Protein AF-A0A4Y2A8H7-F1 (afdb_monomer)

Organism: Araneus ventricosus (NCBI:txid182803)

Secondary structure (DSSP, 8-state):
--------PPPPTT--S----------S------------------------------S---------HHHHHHHHHHTT--TT-TTTS--HHHHHHHHSGGG--HHHHHHHHHHHTTHHHHHHHHHHHHHHHHHHHHHHHHHHHHHHHHHHHHHHHHHHHHHHHHHHHHHHHHHHHHHHHHHHHHHHHHHHHHHHHHHHHHHHHHHHHHHHHHHHHHHHHHHHHHHHHHHHHHHHHHHHHHHHHHHHHHHHHHHHHHHHHHHHHHHHHHHHHHHHHHHHHHHHHHHHHHHHHHHHHHHHHHHHHHHHHHHHHHHHHHHHHHHHHHHHHHHHHHHHHHHHHHHHHHHHHHHHHHHHHHHHHHHHHHHTTT-SSTTS-SSHHHHHHHHHHTGGG-SS-----GGGG----S-TTTHHHHHTTSTTSS-GGGTT----S---------------------

Nearest PDB structures (foldseek):
  8i4x-assembly1_B  TM=3.881E-01  e=2.141E+00  Saccharomyces cerevisiae S288C

Solvent-accessible surface area (backbone atoms only — not comparable to full-atom values): 28064 Å² total; per-residue (Å²): 126,84,81,91,81,84,78,90,76,79,82,77,96,80,84,84,79,81,93,77,87,85,81,82,84,83,82,83,90,78,92,82,89,88,88,86,80,87,87,91,86,86,86,86,85,87,90,80,92,73,92,73,81,83,76,83,75,83,84,92,77,86,73,78,90,72,90,53,68,66,60,52,50,52,52,32,61,76,67,71,54,57,75,85,19,58,71,77,53,63,45,74,69,54,50,48,58,64,70,66,36,87,83,54,58,65,71,59,58,49,50,52,48,38,44,46,68,46,49,55,62,52,50,54,48,51,51,52,51,50,52,54,47,53,52,50,53,51,52,50,47,53,51,60,65,48,46,63,52,56,51,50,49,56,53,51,51,49,52,51,52,55,50,52,47,50,54,51,51,53,49,52,51,52,51,51,54,52,48,55,54,50,53,50,52,49,50,56,48,51,61,47,48,53,50,55,51,52,52,46,58,46,54,51,49,50,52,49,52,50,50,51,52,48,51,52,52,47,50,53,47,53,51,51,49,48,54,50,51,51,52,49,52,48,51,54,49,52,51,49,54,50,52,51,52,47,53,51,48,52,52,51,50,52,51,49,54,50,50,51,53,51,49,52,49,52,50,53,52,50,47,50,52,52,55,50,48,58,47,50,51,51,53,51,50,52,47,51,53,47,53,48,50,51,48,53,50,48,51,49,53,49,51,52,50,49,49,55,50,48,56,50,48,52,56,47,49,54,51,49,49,55,50,49,50,53,51,50,50,52,50,51,51,52,52,50,52,49,52,53,52,52,52,54,51,49,53,56,53,53,56,50,53,55,50,56,56,52,54,53,58,52,52,57,62,60,54,49,74,77,40,93,67,48,76,56,55,96,57,49,78,55,52,62,49,52,56,64,72,49,56,88,80,49,99,64,82,73,77,64,57,64,67,82,79,66,83,83,76,99,56,82,77,55,62,70,51,54,70,76,72,41,62,96,79,47,63,80,69,69,71,72,45,71,68,77,84,88,87,83,93,90,88,88,88,89,87,88,84,87,86,88,85,90,81,86,89,133

Structure (mmCIF, N/CA/C/O backbone):
data_AF-A0A4Y2A8H7-F1
#
_entry.id   AF-A0A4Y2A8H7-F1
#
loop_
_atom_site.group_PDB
_atom_site.id
_atom_site.type_symbol
_atom_site.label_atom_id
_atom_site.label_alt_id
_atom_site.label_comp_id
_atom_site.label_asym_id
_atom_site.label_entity_id
_atom_site.label_seq_id
_atom_site.pdbx_PDB_ins_code
_atom_site.Cartn_x
_atom_site.Cartn_y
_atom_site.Cartn_z
_atom_site.occupancy
_atom_site.B_iso_or_equiv
_atom_site.auth_seq_id
_atom_site.auth_comp_id
_atom_site.auth_asym_id
_atom_site.auth_atom_id
_atom_site.pdbx_PDB_model_num
ATOM 1 N N . MET A 1 1 ? -40.623 21.134 51.241 1.00 47.75 1 MET A N 1
ATOM 2 C CA . MET A 1 1 ? -41.704 20.390 50.553 1.00 47.75 1 MET A CA 1
ATOM 3 C C . MET A 1 1 ? -41.924 21.031 49.188 1.00 47.75 1 MET A C 1
ATOM 5 O O . MET A 1 1 ? -41.681 22.233 49.116 1.00 47.75 1 MET A O 1
ATOM 9 N N . PRO A 1 2 ? -42.336 20.297 48.134 1.00 45.28 2 PRO A N 1
ATOM 10 C CA . PRO A 1 2 ? -42.751 18.879 48.099 1.00 45.28 2 PRO A CA 1
ATOM 11 C C . PRO A 1 2 ? -41.608 17.898 48.453 1.00 45.28 2 PRO A C 1
ATOM 13 O O . PRO A 1 2 ? -40.475 18.342 48.611 1.00 45.28 2 PRO A O 1
ATOM 16 N N . ALA A 1 3 ? -41.807 16.611 48.766 1.00 42.94 3 ALA A N 1
ATOM 17 C CA . ALA A 1 3 ? -42.964 15.707 48.622 1.00 42.94 3 ALA A CA 1
ATOM 18 C C . ALA A 1 3 ? -43.208 15.144 47.205 1.00 42.94 3 ALA A C 1
ATOM 20 O O . ALA A 1 3 ? -44.277 15.330 46.631 1.00 42.94 3 ALA A O 1
ATOM 21 N N . PHE A 1 4 ? -42.224 14.426 46.654 1.00 33.44 4 PHE A N 1
ATOM 22 C CA . PHE A 1 4 ? -42.434 13.587 45.471 1.00 33.44 4 PHE A CA 1
ATOM 23 C C . PHE A 1 4 ? -43.265 12.343 45.823 1.00 33.44 4 PHE A C 1
ATOM 25 O O . PHE A 1 4 ? -42.745 11.351 46.327 1.00 33.44 4 PHE A O 1
ATOM 32 N N . GLN A 1 5 ? -44.562 12.398 45.525 1.00 49.56 5 GLN A N 1
ATOM 33 C CA . GLN A 1 5 ? -45.356 11.209 45.222 1.00 49.56 5 GLN A CA 1
ATOM 34 C C . GLN A 1 5 ? -45.339 11.008 43.705 1.00 49.56 5 GLN A C 1
ATOM 36 O O . GLN A 1 5 ? -45.820 11.878 42.987 1.00 49.56 5 GLN A O 1
ATOM 41 N N . HIS A 1 6 ? -44.855 9.866 43.217 1.00 41.66 6 HIS A N 1
ATOM 42 C CA . HIS A 1 6 ? -45.213 9.350 41.891 1.00 41.66 6 HIS A CA 1
ATOM 43 C C . HIS A 1 6 ? -45.142 7.808 41.867 1.00 41.66 6 HIS A C 1
ATOM 45 O O . HIS A 1 6 ? -44.593 7.220 42.802 1.00 41.66 6 HIS A O 1
ATOM 51 N N . PRO A 1 7 ? -45.814 7.138 40.907 1.00 51.97 7 PRO A N 1
ATOM 52 C CA . PRO A 1 7 ? -46.437 5.845 41.180 1.00 51.97 7 PRO A CA 1
ATOM 53 C C . PRO A 1 7 ? -45.801 4.654 40.449 1.00 51.97 7 PRO A C 1
ATOM 55 O O . PRO A 1 7 ? -45.114 4.815 39.448 1.00 51.97 7 PRO A O 1
ATOM 58 N N . HIS A 1 8 ? -46.149 3.453 40.924 1.00 48.72 8 HIS A N 1
ATOM 59 C CA . HIS A 1 8 ? -46.282 2.201 40.161 1.00 48.72 8 HIS A CA 1
ATOM 60 C C . HIS A 1 8 ? -45.444 2.050 38.873 1.00 48.72 8 HIS A C 1
ATOM 62 O O . HIS A 1 8 ? -45.990 1.958 37.773 1.00 48.72 8 HIS A O 1
ATOM 68 N N . LEU A 1 9 ? -44.128 1.890 39.021 1.00 40.62 9 LEU A N 1
ATOM 69 C CA . LEU A 1 9 ? -43.339 1.139 38.043 1.00 40.62 9 LEU A CA 1
ATOM 70 C C . LEU A 1 9 ? -43.570 -0.370 38.272 1.00 40.62 9 LEU A C 1
ATOM 72 O O . LEU A 1 9 ? -43.456 -0.824 39.415 1.00 40.62 9 LEU A O 1
ATOM 76 N N . PRO A 1 10 ? -43.911 -1.161 37.238 1.00 46.91 10 PRO A N 1
ATOM 77 C CA . PRO A 1 10 ? -43.936 -2.617 37.347 1.00 46.91 10 PRO A CA 1
ATOM 78 C C . PRO A 1 10 ? -42.500 -3.173 37.440 1.00 46.91 10 PRO A C 1
ATOM 80 O O . PRO A 1 10 ? -41.575 -2.567 36.893 1.00 46.91 10 PRO A O 1
ATOM 83 N N . PRO A 1 11 ? -42.282 -4.323 38.106 1.00 38.06 11 PRO A N 1
ATOM 84 C CA . PRO A 1 11 ? -40.954 -4.920 38.220 1.00 38.06 11 PRO A CA 1
ATOM 85 C C . PRO A 1 11 ? -40.401 -5.380 36.861 1.00 38.06 11 PRO A C 1
ATOM 87 O O . PRO A 1 11 ? -41.134 -5.866 35.998 1.00 38.06 11 PRO A O 1
ATOM 90 N N . HIS A 1 12 ? -39.084 -5.245 36.695 1.00 35.19 12 HIS A N 1
ATOM 91 C CA . HIS A 1 12 ? -38.354 -5.538 35.459 1.00 35.19 12 HIS A CA 1
ATOM 92 C C . HIS A 1 12 ? -38.439 -7.035 35.058 1.00 35.19 12 HIS A C 1
ATOM 94 O O . HIS A 1 12 ? -38.324 -7.907 35.927 1.00 35.19 12 HIS A O 1
ATOM 100 N N . PRO A 1 13 ? -38.617 -7.381 33.764 1.00 43.88 13 PRO A N 1
ATOM 101 C CA . PRO A 1 13 ? -39.010 -8.729 33.335 1.00 43.88 13 PRO A CA 1
ATOM 102 C C . PRO A 1 13 ? -37.840 -9.733 33.249 1.00 43.88 13 PRO A C 1
ATOM 104 O O . PRO A 1 13 ? -37.510 -10.226 32.174 1.00 43.88 13 PRO A O 1
ATOM 107 N N . VAL A 1 14 ? -37.222 -10.073 34.387 1.00 39.59 14 VAL A N 1
ATOM 108 C CA . VAL A 1 14 ? -36.144 -11.094 34.477 1.00 39.59 14 VAL A CA 1
ATOM 109 C C . VAL A 1 14 ? -36.488 -12.252 35.440 1.00 39.59 14 VAL A C 1
ATOM 111 O O . VAL A 1 14 ? -35.736 -13.214 35.560 1.00 39.59 14 VAL A O 1
ATOM 114 N N . LEU A 1 15 ? -37.679 -12.253 36.055 1.00 37.12 15 LEU A N 1
ATOM 115 C CA . LEU A 1 15 ? -38.183 -13.369 36.875 1.00 37.12 15 LEU A CA 1
ATOM 116 C C . LEU A 1 15 ? -39.462 -13.989 36.295 1.00 37.12 15 LEU A C 1
ATOM 118 O O . LEU A 1 15 ? -40.551 -13.856 36.850 1.00 37.12 15 LEU A O 1
ATOM 122 N N . GLN A 1 16 ? -39.325 -14.712 35.179 1.00 40.16 16 GLN A N 1
ATOM 123 C CA . GLN A 1 16 ? -40.390 -15.586 34.676 1.00 40.16 16 GLN A CA 1
ATOM 124 C C . GLN A 1 16 ? -39.847 -16.894 34.075 1.00 40.16 16 GLN A C 1
ATOM 126 O O . GLN A 1 16 ? -39.795 -17.065 32.858 1.00 40.16 16 GLN A O 1
ATOM 131 N N . ARG A 1 17 ? -39.480 -17.850 34.943 1.00 37.69 17 ARG A N 1
ATOM 132 C CA . ARG A 1 17 ? -39.458 -19.298 34.649 1.00 37.69 17 ARG A CA 1
ATOM 133 C C . ARG A 1 17 ? -39.357 -20.124 35.937 1.00 37.69 17 ARG A C 1
ATOM 135 O O . ARG A 1 17 ? -38.761 -19.680 36.905 1.00 37.69 17 ARG A O 1
ATOM 142 N N . GLN A 1 18 ? -39.909 -21.339 35.873 1.00 34.00 18 GLN A N 1
ATOM 143 C CA . GLN A 1 18 ? -39.935 -22.380 36.915 1.00 34.00 18 GLN A CA 1
ATOM 144 C C . GLN A 1 18 ? -40.793 -22.081 38.161 1.00 34.00 18 GLN A C 1
ATOM 146 O O . GLN A 1 18 ? -40.311 -21.651 39.203 1.00 34.00 18 GLN A O 1
ATOM 151 N N . ASN A 1 19 ? -42.075 -22.454 38.073 1.00 40.03 19 ASN A N 1
ATOM 152 C CA . ASN A 1 19 ? -42.874 -22.786 39.253 1.00 40.03 19 ASN A CA 1
ATOM 153 C C . ASN A 1 19 ? -42.269 -24.024 39.940 1.00 40.03 19 ASN A C 1
ATOM 155 O O . ASN A 1 19 ? -42.245 -25.095 39.333 1.00 40.03 19 ASN A O 1
ATOM 159 N N . MET A 1 20 ? -41.865 -23.910 41.206 1.00 30.12 20 MET A N 1
ATOM 160 C CA . MET A 1 20 ? -41.681 -25.055 42.107 1.00 30.12 20 MET A CA 1
ATOM 161 C C . MET A 1 20 ? -42.215 -24.700 43.498 1.00 30.12 20 MET A C 1
ATOM 163 O O . MET A 1 20 ? -41.689 -23.814 44.167 1.00 30.12 20 MET A O 1
ATOM 167 N N . GLU A 1 21 ? -43.265 -25.392 43.941 1.00 29.00 21 GLU A N 1
ATOM 168 C CA . GLU A 1 21 ? -43.791 -25.251 45.302 1.00 29.00 21 GLU A CA 1
ATOM 169 C C . GLU A 1 21 ? -42.928 -26.043 46.294 1.00 29.00 21 GLU A C 1
ATOM 171 O O . GLU A 1 21 ? -42.883 -27.274 46.250 1.00 29.00 21 GLU A O 1
ATOM 176 N N . LEU A 1 22 ? -42.290 -25.360 47.247 1.00 27.17 22 LEU A N 1
ATOM 177 C CA . LEU A 1 22 ? -41.601 -26.020 48.358 1.00 27.17 22 LEU A CA 1
ATOM 178 C C . LEU A 1 22 ? -42.584 -26.362 49.488 1.00 27.17 22 LEU A C 1
ATOM 180 O O . LEU A 1 22 ? -42.742 -25.621 50.458 1.00 27.17 22 LEU A O 1
ATOM 184 N N . ARG A 1 23 ? -43.236 -27.527 49.375 1.00 27.66 23 ARG A N 1
ATOM 185 C CA . ARG A 1 23 ? -43.999 -28.132 50.479 1.00 27.66 23 ARG A CA 1
ATOM 186 C C . ARG A 1 23 ? -43.065 -28.580 51.605 1.00 27.66 23 ARG A C 1
ATOM 188 O O . ARG A 1 23 ? -42.390 -29.599 51.487 1.00 27.66 23 ARG A O 1
ATOM 195 N N . ILE A 1 24 ? -43.104 -27.881 52.737 1.00 30.12 24 ILE A N 1
ATOM 196 C CA . ILE A 1 24 ? -42.522 -28.377 53.989 1.00 30.12 24 ILE A CA 1
ATOM 197 C C . ILE A 1 24 ? -43.499 -29.382 54.609 1.00 30.12 24 ILE A C 1
ATOM 199 O O . ILE A 1 24 ? -44.601 -29.017 55.016 1.00 30.12 24 ILE A O 1
ATOM 203 N N . VAL A 1 25 ? -43.093 -30.649 54.690 1.00 28.56 25 VAL A N 1
ATOM 204 C CA . VAL A 1 25 ? -43.836 -31.697 55.402 1.00 28.56 25 VAL A CA 1
ATOM 205 C C . VAL A 1 25 ? -43.255 -31.836 56.808 1.00 28.56 25 VAL A C 1
ATOM 207 O O . VAL A 1 25 ? -42.102 -32.225 56.965 1.00 28.56 25 VAL A O 1
ATOM 210 N N . SER A 1 26 ? -44.065 -31.541 57.826 1.00 31.95 26 SER A N 1
ATOM 211 C CA . SER A 1 26 ? -43.772 -31.862 59.227 1.00 31.95 26 SER A CA 1
ATOM 212 C C . SER A 1 26 ? -44.670 -33.015 59.674 1.00 31.95 26 SER A C 1
ATOM 214 O O . SER A 1 26 ? -45.863 -33.021 59.369 1.00 31.95 26 SER A O 1
ATOM 216 N N . GLY A 1 27 ? -44.095 -34.014 60.344 1.00 30.78 27 GLY A N 1
ATOM 217 C CA . GLY A 1 27 ? -44.776 -35.259 60.697 1.00 30.78 27 GLY A CA 1
ATOM 218 C C . GLY A 1 27 ? -45.136 -35.383 62.180 1.00 30.78 27 GLY A C 1
ATOM 219 O O . GLY A 1 27 ? -44.519 -34.762 63.036 1.00 30.78 27 GLY A O 1
ATOM 220 N N . ALA A 1 28 ? -46.090 -36.278 62.453 1.00 31.05 28 ALA A N 1
ATOM 221 C CA . ALA A 1 28 ? -46.370 -36.896 63.754 1.00 31.05 28 ALA A CA 1
ATOM 222 C C . ALA A 1 28 ? -46.781 -35.980 64.937 1.00 31.05 28 ALA A C 1
ATOM 224 O O . ALA A 1 28 ? -45.997 -35.637 65.814 1.00 31.05 28 ALA A O 1
ATOM 225 N N . THR A 1 29 ? -48.101 -35.777 65.039 1.00 32.75 29 THR A N 1
ATOM 226 C CA . THR A 1 29 ? -48.880 -35.927 66.291 1.00 32.75 29 THR A CA 1
ATOM 227 C C . THR A 1 29 ? -48.443 -35.150 67.545 1.00 32.75 29 THR A C 1
ATOM 229 O O . THR A 1 29 ? -47.788 -35.687 68.436 1.00 32.75 29 THR A O 1
ATOM 232 N N . GLY A 1 30 ? -49.005 -33.948 67.703 1.00 29.39 30 GLY A N 1
ATOM 233 C CA . GLY A 1 30 ? -49.279 -33.319 68.999 1.00 29.39 30 GLY A CA 1
ATOM 234 C C . GLY A 1 30 ? -50.721 -32.795 69.014 1.00 29.39 30 GLY A C 1
ATOM 235 O O . GLY A 1 30 ? -51.175 -32.233 68.021 1.00 29.39 30 GLY A O 1
ATOM 236 N N . SER A 1 31 ? -51.468 -33.020 70.098 1.00 26.34 31 SER A N 1
ATOM 237 C CA . SER A 1 31 ? -52.858 -32.543 70.233 1.00 26.34 31 SER A CA 1
ATOM 238 C C . SER A 1 31 ? -52.912 -31.024 70.451 1.00 26.34 31 SER A C 1
ATOM 240 O O . SER A 1 31 ? -52.015 -30.501 71.104 1.00 26.34 31 SER A O 1
ATOM 242 N N . PHE A 1 32 ? -53.960 -30.333 69.976 1.00 24.84 32 PHE A N 1
ATOM 243 C CA . PHE A 1 32 ? -54.928 -29.646 70.858 1.00 24.84 32 PHE A CA 1
ATOM 244 C C . PHE A 1 32 ? -56.099 -28.985 70.088 1.00 24.84 32 PHE A C 1
ATOM 246 O O . PHE A 1 32 ? -55.899 -28.303 69.093 1.00 24.84 32 PHE A O 1
ATOM 253 N N . VAL A 1 33 ? -57.313 -29.204 70.615 1.00 26.72 33 VAL A N 1
ATOM 254 C CA . VAL A 1 33 ? -58.554 -28.386 70.592 1.00 26.72 33 VAL A CA 1
ATOM 255 C C . VAL A 1 33 ? -58.781 -27.351 69.469 1.00 26.72 33 VAL A C 1
ATOM 257 O O . VAL A 1 33 ? -58.072 -26.357 69.348 1.00 26.72 33 VAL A O 1
ATOM 260 N N . VAL A 1 34 ? -59.947 -27.470 68.818 1.00 27.55 34 VAL A N 1
ATOM 261 C CA . VAL A 1 34 ? -60.667 -26.353 68.176 1.00 27.55 34 VAL A CA 1
ATOM 262 C C . VAL A 1 34 ? -61.879 -25.983 69.037 1.00 27.55 34 VAL A C 1
ATOM 264 O O . VAL A 1 34 ? -62.675 -26.854 69.384 1.00 27.55 34 VAL A O 1
ATOM 267 N N . THR A 1 35 ? -62.049 -24.698 69.355 1.00 30.62 35 THR A N 1
ATOM 268 C CA . THR A 1 35 ? -63.279 -24.144 69.946 1.00 30.62 35 THR A CA 1
ATOM 269 C C . THR A 1 35 ? -64.043 -23.315 68.912 1.00 30.62 35 THR A C 1
ATOM 271 O O . THR A 1 35 ? -63.456 -22.521 68.181 1.00 30.62 35 THR A O 1
ATOM 274 N N . GLY A 1 36 ? -65.366 -23.488 68.861 1.00 29.16 36 GLY A N 1
ATOM 275 C CA . GLY A 1 36 ? -66.280 -22.722 68.009 1.00 29.16 36 GLY A CA 1
ATOM 276 C C . GLY A 1 36 ? -67.452 -22.190 68.832 1.00 29.16 36 GLY A C 1
ATOM 277 O O . GLY A 1 36 ? -67.999 -22.908 69.665 1.00 29.16 36 GLY A O 1
ATOM 278 N N . ASN A 1 37 ? -67.810 -20.923 68.631 1.00 30.31 37 ASN A N 1
ATOM 279 C CA . ASN A 1 37 ? -68.831 -20.212 69.404 1.00 30.31 37 ASN A CA 1
ATOM 280 C C . ASN A 1 37 ? -70.138 -20.050 68.601 1.00 30.31 37 ASN A C 1
ATOM 282 O O . ASN A 1 37 ? -70.049 -19.701 67.432 1.00 30.31 37 ASN A O 1
ATOM 286 N N . LYS A 1 38 ? -71.287 -20.183 69.293 1.00 31.83 38 LYS A N 1
ATOM 287 C CA . LYS A 1 38 ? -72.446 -19.245 69.335 1.00 31.83 38 LYS A CA 1
ATOM 288 C C . LYS A 1 38 ? -73.154 -18.801 68.025 1.00 31.83 38 LYS A C 1
ATOM 290 O O . LYS A 1 38 ? -72.519 -18.568 67.013 1.00 31.83 38 LYS A O 1
ATOM 295 N N . ASP A 1 39 ? -74.466 -18.526 67.979 1.00 33.38 39 ASP A N 1
ATOM 296 C CA . ASP A 1 39 ? -75.560 -18.659 68.971 1.00 33.38 39 ASP A CA 1
ATOM 297 C C . ASP A 1 39 ? -76.793 -19.412 68.348 1.00 33.38 39 ASP A C 1
ATOM 299 O O . ASP A 1 39 ? -76.614 -20.593 68.058 1.00 33.38 39 ASP A O 1
ATOM 303 N N . PRO A 1 40 ? -78.045 -18.899 68.199 1.00 48.28 40 PRO A N 1
ATOM 304 C CA . PRO A 1 40 ? -79.176 -19.592 68.845 1.00 48.28 40 PRO A CA 1
ATOM 305 C C . PRO A 1 40 ? -80.424 -19.875 67.971 1.00 48.28 40 PRO A C 1
ATOM 307 O O . PRO A 1 40 ? -80.631 -19.225 66.952 1.00 48.28 40 PRO A O 1
ATOM 310 N N . LEU A 1 41 ? -81.335 -20.739 68.461 1.00 33.19 41 LEU A N 1
ATOM 311 C CA . LEU A 1 41 ? -82.796 -20.488 68.535 1.00 33.19 41 LEU A CA 1
ATOM 312 C C . LEU A 1 41 ? -83.556 -21.605 69.300 1.00 33.19 41 LEU A C 1
ATOM 314 O O . LEU A 1 41 ? -83.098 -22.739 69.400 1.00 33.19 41 LEU A O 1
ATOM 318 N N . SER A 1 42 ? -84.708 -21.241 69.872 1.00 33.34 42 SER A N 1
ATOM 319 C CA . SER A 1 42 ? -85.645 -22.065 70.682 1.00 33.34 42 SER A CA 1
ATOM 320 C C . SER A 1 42 ? -86.852 -22.513 69.803 1.00 33.34 42 SER A C 1
ATOM 322 O O . SER A 1 42 ? -86.919 -21.998 68.684 1.00 33.34 42 SER A O 1
ATOM 324 N N . PRO A 1 43 ? -87.845 -23.353 70.227 1.00 40.09 43 PRO A N 1
ATOM 325 C CA . PRO A 1 43 ? -88.162 -23.794 71.600 1.00 40.09 43 PRO A CA 1
ATOM 326 C C . PRO A 1 43 ? -88.642 -25.262 71.815 1.00 40.09 43 PRO A C 1
ATOM 328 O O . PRO A 1 43 ? -88.878 -26.025 70.883 1.00 40.09 43 PRO A O 1
ATOM 331 N N . ARG A 1 44 ? -88.886 -25.626 73.090 1.00 34.53 44 ARG A N 1
ATOM 332 C CA . ARG A 1 44 ? -89.855 -26.672 73.514 1.00 34.53 44 ARG A CA 1
ATOM 333 C C . ARG A 1 44 ? -91.207 -26.023 73.861 1.00 34.53 44 ARG A C 1
ATOM 335 O O . ARG A 1 44 ? -91.203 -24.888 74.337 1.00 34.53 44 ARG A O 1
ATOM 342 N N . PRO A 1 45 ? -92.336 -26.743 73.721 1.00 38.88 45 PRO A N 1
ATOM 343 C CA . PRO A 1 45 ? -93.047 -27.200 74.932 1.00 38.88 45 PRO A CA 1
ATOM 344 C C . PRO A 1 45 ? -93.680 -28.611 74.799 1.00 38.88 45 PRO A C 1
ATOM 346 O O . PRO A 1 45 ? -94.364 -28.893 73.827 1.00 38.88 45 PRO A O 1
ATOM 349 N N . THR A 1 46 ? -93.333 -29.555 75.689 1.00 30.95 46 THR A N 1
ATOM 350 C CA . THR A 1 46 ? -94.220 -30.150 76.737 1.00 30.95 46 THR A CA 1
ATOM 351 C C . THR A 1 46 ? -95.172 -31.256 76.177 1.00 30.95 46 THR A C 1
ATOM 353 O O . THR A 1 46 ? -94.948 -31.649 75.033 1.00 30.95 46 THR A O 1
ATOM 356 N N . PRO A 1 47 ? -96.002 -32.002 76.955 1.00 39.94 47 PRO A N 1
ATOM 357 C CA . PRO A 1 47 ? -95.916 -33.471 76.894 1.00 39.94 47 PRO A CA 1
ATOM 358 C C . PRO A 1 47 ? -97.177 -34.171 76.358 1.00 39.94 47 PRO A C 1
ATOM 360 O O . PRO A 1 47 ? -98.297 -33.708 76.545 1.00 39.94 47 PRO A O 1
ATOM 363 N N . THR A 1 48 ? -97.009 -35.361 75.773 1.00 29.69 48 THR A N 1
ATOM 364 C CA . THR A 1 48 ? -98.121 -36.281 75.469 1.00 29.69 48 THR A CA 1
ATOM 365 C C . THR A 1 48 ? -97.978 -37.547 76.305 1.00 29.69 48 THR A C 1
ATOM 367 O O . THR A 1 48 ? -96.901 -38.140 76.351 1.00 29.69 48 THR A O 1
ATOM 370 N N . VAL A 1 49 ? -99.055 -37.950 76.981 1.00 34.66 49 VAL A N 1
ATOM 371 C CA . VAL A 1 49 ? -99.100 -39.187 77.770 1.00 34.66 49 VAL A CA 1
ATOM 372 C C . VAL A 1 49 ? -99.126 -40.390 76.827 1.00 34.66 49 VAL A C 1
ATOM 374 O O . VAL A 1 49 ? -99.956 -40.450 75.923 1.00 34.66 49 VAL A O 1
ATOM 377 N N . GLN A 1 50 ? -98.256 -41.367 77.074 1.00 34.41 50 GLN A N 1
ATOM 378 C CA . GLN A 1 50 ? -98.438 -42.738 76.605 1.00 34.41 50 GLN A CA 1
ATOM 379 C C . GLN A 1 50 ? -98.531 -43.647 77.827 1.00 34.41 50 GLN A C 1
ATOM 381 O O . GLN A 1 50 ? -97.665 -43.611 78.702 1.00 34.41 50 GLN A O 1
ATOM 386 N N . GLU A 1 51 ? -99.596 -44.441 77.896 1.00 32.97 51 GLU A N 1
ATOM 387 C CA . GLU A 1 51 ? -99.773 -45.441 78.943 1.00 32.97 51 GLU A CA 1
ATOM 388 C C . GLU A 1 51 ? -98.753 -46.566 78.745 1.00 32.97 51 GLU A C 1
ATOM 390 O O . GLU A 1 51 ? -98.827 -47.330 77.784 1.00 32.97 51 GLU A O 1
ATOM 395 N N . VAL A 1 52 ? -97.796 -46.685 79.666 1.00 33.53 52 VAL A N 1
ATOM 396 C CA . VAL A 1 52 ? -96.904 -47.846 79.731 1.00 33.53 52 VAL A CA 1
ATOM 397 C C . VAL A 1 52 ? -97.429 -48.771 80.819 1.00 33.53 52 VAL A C 1
ATOM 399 O O . VAL A 1 52 ? -97.289 -48.497 82.011 1.00 33.53 52 VAL A O 1
ATOM 402 N N . THR A 1 53 ? -98.047 -49.877 80.406 1.00 31.69 53 THR A N 1
ATOM 403 C CA . THR A 1 53 ? -98.512 -50.941 81.299 1.00 31.69 53 THR A CA 1
ATOM 404 C C . THR A 1 53 ? -97.344 -51.463 82.133 1.00 31.69 53 THR A C 1
ATOM 406 O O . THR A 1 53 ? -96.414 -52.080 81.611 1.00 31.69 53 THR A O 1
ATOM 409 N N . MET A 1 54 ? -97.380 -51.213 83.444 1.00 29.52 54 MET A N 1
ATOM 410 C CA . MET A 1 54 ? -96.279 -51.547 84.349 1.00 29.52 54 MET A CA 1
ATOM 411 C C . MET A 1 54 ? -96.248 -53.053 84.649 1.00 29.52 54 MET A C 1
ATOM 413 O O . MET A 1 54 ? -96.700 -53.515 85.695 1.00 29.52 54 MET A O 1
ATOM 417 N N . VAL A 1 55 ? -95.709 -53.834 83.711 1.00 36.06 55 VAL A N 1
ATOM 418 C CA . VAL A 1 55 ? -95.457 -55.269 83.888 1.00 36.06 55 VAL A CA 1
ATOM 419 C C . VAL A 1 55 ? -94.350 -55.449 84.927 1.00 36.06 55 VAL A C 1
ATOM 421 O O . VAL A 1 55 ? -93.162 -55.359 84.612 1.00 36.06 55 VAL A O 1
ATOM 424 N N . ILE A 1 56 ? -94.743 -55.716 86.174 1.00 40.56 56 ILE A N 1
ATOM 425 C CA . ILE A 1 56 ? -93.824 -56.000 87.282 1.00 40.56 56 ILE A CA 1
ATOM 426 C C . ILE A 1 56 ? -93.148 -57.356 87.032 1.00 40.56 56 ILE A C 1
ATOM 428 O O . ILE A 1 56 ? -93.628 -58.405 87.461 1.00 40.56 56 ILE A O 1
ATOM 432 N N . LYS A 1 57 ? -92.015 -57.342 86.322 1.00 36.38 57 LYS A N 1
ATOM 433 C CA . LYS A 1 57 ? -91.103 -58.489 86.267 1.00 36.38 57 LYS A CA 1
ATOM 434 C C . LYS A 1 57 ? -90.376 -58.619 87.612 1.00 36.38 57 LYS A C 1
ATOM 436 O O . LYS A 1 57 ? -89.857 -57.618 88.107 1.00 36.38 57 LYS A O 1
ATOM 441 N N . PRO A 1 58 ? -90.311 -59.820 88.209 1.00 43.81 58 PRO A N 1
ATOM 442 C CA . PRO A 1 58 ? -89.651 -60.004 89.491 1.00 43.81 58 PRO A CA 1
ATOM 443 C C . PRO A 1 58 ? -88.118 -60.025 89.366 1.00 43.81 58 PRO A C 1
ATOM 445 O O . PRO A 1 58 ? -87.572 -60.721 88.515 1.00 43.81 58 PRO A O 1
ATOM 448 N N . LEU A 1 59 ? -87.473 -59.372 90.341 1.00 44.47 59 LEU A N 1
ATOM 449 C CA . LEU A 1 59 ? -86.101 -59.591 90.833 1.00 44.47 59 LEU A CA 1
ATOM 450 C C . LEU A 1 59 ? -84.887 -59.091 90.009 1.00 44.47 59 LEU A C 1
ATOM 452 O O . LEU A 1 59 ? -84.834 -59.123 88.786 1.00 44.47 59 LEU A O 1
ATOM 456 N N . LEU A 1 60 ? -83.847 -58.737 90.782 1.00 47.62 60 LEU A N 1
ATOM 457 C CA . LEU A 1 60 ? -82.411 -58.806 90.454 1.00 47.62 60 LEU A CA 1
ATOM 458 C C . LEU A 1 60 ? -81.776 -57.800 89.468 1.00 47.62 60 LEU A C 1
ATOM 460 O O . LEU A 1 60 ? -80.722 -58.090 88.913 1.00 47.62 60 LEU A O 1
ATOM 464 N N . TYR A 1 61 ? -82.276 -56.561 89.400 1.00 46.50 61 TYR A N 1
ATOM 465 C CA . TYR A 1 61 ? -81.442 -55.405 89.012 1.00 46.50 61 TYR A CA 1
ATOM 466 C C . TYR A 1 61 ? -81.572 -54.236 89.998 1.00 46.50 61 TYR A C 1
ATOM 468 O O . TYR A 1 61 ? -82.206 -53.220 89.723 1.00 46.50 61 TYR A O 1
ATOM 476 N N . CYS A 1 62 ? -80.924 -54.373 91.161 1.00 47.19 62 CYS A N 1
ATOM 477 C CA . CYS A 1 62 ? -80.568 -53.220 91.990 1.00 47.19 62 CYS A CA 1
ATOM 478 C C . CYS A 1 62 ? -79.298 -52.586 91.403 1.00 47.19 62 CYS A C 1
ATOM 480 O O . CYS A 1 62 ? -78.183 -52.850 91.855 1.00 47.19 62 CYS A O 1
ATOM 482 N N . THR A 1 63 ? -79.459 -51.837 90.311 1.00 58.09 63 THR A N 1
ATOM 483 C CA . THR A 1 63 ? -78.346 -51.157 89.642 1.00 58.09 63 THR A CA 1
ATOM 484 C C . THR A 1 63 ? -77.811 -50.068 90.566 1.00 58.09 63 THR A C 1
ATOM 486 O O . THR A 1 63 ? -78.510 -49.100 90.851 1.00 58.09 63 THR A O 1
ATOM 489 N N . ILE A 1 64 ? -76.583 -50.235 91.058 1.00 60.53 64 ILE A N 1
ATOM 490 C CA . ILE A 1 64 ? -75.944 -49.274 91.962 1.00 60.53 64 ILE A CA 1
ATOM 491 C C . ILE A 1 64 ? -75.670 -47.986 91.175 1.00 60.53 64 ILE A C 1
ATOM 493 O O . ILE A 1 64 ? -74.752 -47.948 90.360 1.00 60.53 64 ILE A O 1
ATOM 497 N N . CYS A 1 65 ? -76.478 -46.946 91.403 1.00 63.53 65 CYS A N 1
ATOM 498 C CA . CYS A 1 65 ? -76.354 -45.670 90.691 1.00 63.53 65 CYS A CA 1
ATOM 499 C C . CYS A 1 65 ? -75.036 -44.945 91.001 1.00 63.53 65 CYS A C 1
ATOM 501 O O . CYS A 1 65 ? -74.483 -44.296 90.121 1.00 63.53 65 CYS A O 1
ATOM 503 N N . SER A 1 66 ? -74.533 -45.075 92.233 1.00 70.94 66 SER A N 1
ATOM 504 C CA . SER A 1 66 ? -73.230 -44.564 92.664 1.00 70.94 66 SER A CA 1
ATOM 505 C C . SER A 1 66 ? -72.724 -45.323 93.891 1.00 70.94 66 SER A C 1
ATOM 507 O O . SER A 1 66 ? -73.514 -45.864 94.668 1.00 70.94 66 SER A O 1
ATOM 509 N N . THR A 1 67 ? -71.404 -45.355 94.069 1.00 79.06 67 THR A N 1
ATOM 510 C CA . THR A 1 67 ? -70.722 -45.874 95.266 1.00 79.06 67 THR A CA 1
ATOM 511 C C . THR A 1 67 ? -70.118 -44.763 96.135 1.00 79.06 67 THR A C 1
ATOM 513 O O . THR A 1 67 ? -69.519 -45.060 97.170 1.00 79.06 67 THR A O 1
ATOM 516 N N . GLU A 1 68 ? -70.262 -43.486 95.760 1.00 84.62 68 GLU A N 1
ATOM 517 C CA . GLU A 1 68 ? -69.657 -42.366 96.488 1.00 84.62 68 GLU A CA 1
ATOM 518 C C . GLU A 1 68 ? -70.547 -41.884 97.650 1.00 84.62 68 GLU A C 1
ATOM 520 O O . GLU A 1 68 ? -71.676 -41.432 97.443 1.00 84.62 68 GLU A O 1
ATOM 525 N N . LYS A 1 69 ? -70.025 -41.903 98.893 1.00 82.12 69 LYS A N 1
ATOM 526 C CA . LYS A 1 69 ? -70.766 -41.414 100.081 1.00 82.12 69 LYS A CA 1
ATOM 527 C C . LYS A 1 69 ? -71.241 -39.965 99.908 1.00 82.12 69 LYS A C 1
ATOM 529 O O . LYS A 1 69 ? -72.318 -39.616 100.372 1.00 82.12 69 LYS A O 1
ATOM 534 N N . ASN A 1 70 ? -70.445 -39.122 99.257 1.00 82.25 70 ASN A N 1
ATOM 535 C CA . ASN A 1 70 ? -70.758 -37.709 99.063 1.00 82.25 70 ASN A CA 1
ATOM 536 C C . ASN A 1 70 ? -71.981 -37.507 98.148 1.00 82.25 70 ASN A C 1
ATOM 538 O O . ASN A 1 70 ? -72.840 -36.683 98.446 1.00 82.25 70 ASN A O 1
ATOM 542 N N . GLU A 1 71 ? -72.117 -38.303 97.084 1.00 81.62 71 GLU A N 1
ATOM 543 C CA . GLU A 1 71 ? -73.289 -38.264 96.202 1.00 81.62 71 GLU A CA 1
ATOM 544 C C . GLU A 1 71 ? -74.550 -38.769 96.920 1.00 81.62 71 GLU A C 1
ATOM 546 O O . GLU A 1 71 ? -75.596 -38.124 96.853 1.00 81.62 71 GLU A O 1
ATOM 551 N N . LEU A 1 72 ? -74.431 -39.847 97.706 1.00 82.56 72 LEU A N 1
ATOM 552 C CA . LEU A 1 72 ? -75.506 -40.307 98.590 1.00 82.56 72 LEU A CA 1
ATOM 553 C C . LEU A 1 72 ? -75.920 -39.220 99.599 1.00 82.56 72 LEU A C 1
ATOM 555 O O . LEU A 1 72 ? -77.111 -38.964 99.759 1.00 82.56 72 LEU A O 1
ATOM 559 N N . ASN A 1 73 ? -74.961 -38.547 100.240 1.00 80.3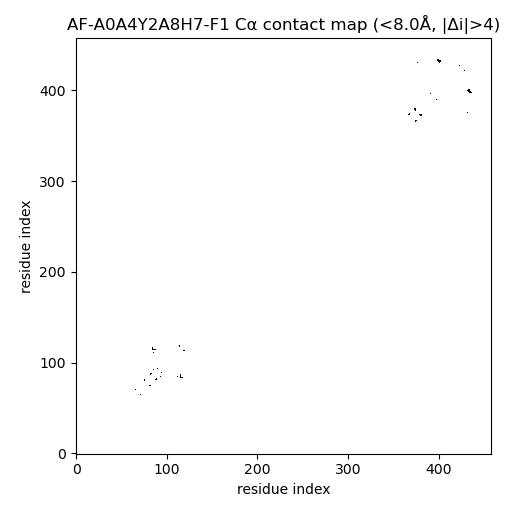1 73 ASN A N 1
ATOM 560 C CA . ASN A 1 73 ? -75.228 -37.441 101.162 1.00 80.31 73 ASN A CA 1
ATOM 561 C C . ASN A 1 73 ? -75.949 -36.273 100.464 1.00 80.31 73 ASN A C 1
ATOM 563 O O . ASN A 1 73 ? -76.916 -35.752 101.015 1.00 80.31 73 ASN A O 1
ATOM 567 N N . ASN A 1 74 ? -75.539 -35.900 99.246 1.00 80.50 74 ASN A N 1
ATOM 568 C CA . ASN A 1 74 ? -76.207 -34.859 98.456 1.00 80.50 74 ASN A CA 1
ATOM 569 C C . ASN A 1 74 ? -77.665 -35.233 98.130 1.00 80.50 74 ASN A C 1
ATOM 571 O O . ASN A 1 74 ? -78.549 -34.382 98.208 1.00 80.50 74 ASN A O 1
ATOM 575 N N . ILE A 1 75 ? -77.935 -36.503 97.801 1.00 84.19 75 ILE A N 1
ATOM 576 C CA . ILE A 1 75 ? -79.295 -37.005 97.538 1.00 84.19 75 ILE A CA 1
ATOM 577 C C . ILE A 1 75 ? -80.137 -37.008 98.822 1.00 84.19 75 ILE A C 1
ATOM 579 O O . ILE A 1 75 ? -81.280 -36.558 98.798 1.00 84.19 75 ILE A O 1
ATOM 583 N N . LEU A 1 76 ? -79.580 -37.466 99.949 1.00 80.75 76 LEU A N 1
ATOM 584 C CA . LEU A 1 76 ? -80.258 -37.440 101.251 1.00 80.75 76 LEU A CA 1
ATOM 585 C C . LEU A 1 76 ? -80.601 -36.005 101.675 1.00 80.75 76 LEU A C 1
ATOM 587 O O . LEU A 1 76 ? -81.726 -35.756 102.102 1.00 80.75 76 LEU A O 1
ATOM 591 N N . GLN A 1 77 ? -79.680 -35.056 101.486 1.00 77.56 77 GLN A N 1
ATOM 592 C CA . GLN A 1 77 ? -79.907 -33.635 101.757 1.00 77.56 77 GLN A CA 1
ATOM 593 C C . GLN A 1 77 ? -80.967 -33.028 100.823 1.00 77.56 77 GLN A C 1
ATOM 595 O O . GLN A 1 77 ? -81.836 -32.293 101.284 1.00 77.56 77 GLN A O 1
ATOM 600 N N . ALA A 1 78 ? -80.945 -33.355 99.527 1.00 82.50 78 ALA A N 1
ATOM 601 C CA . ALA A 1 78 ? -81.937 -32.879 98.559 1.00 82.50 78 ALA A CA 1
ATOM 602 C C . ALA A 1 78 ? -83.357 -33.436 98.799 1.00 82.50 78 ALA A C 1
ATOM 604 O O . ALA A 1 78 ? -84.325 -32.864 98.302 1.00 82.50 78 ALA A O 1
ATOM 605 N N . MET A 1 79 ? -83.475 -34.533 99.553 1.00 83.75 79 MET A N 1
ATOM 606 C CA . MET A 1 79 ? -84.738 -35.173 99.945 1.00 83.75 79 MET A CA 1
ATOM 607 C C . MET A 1 79 ? -85.130 -34.894 101.413 1.00 83.75 79 MET A C 1
ATOM 609 O O . MET A 1 79 ? -86.107 -35.465 101.890 1.00 83.75 79 MET A O 1
ATOM 613 N N . ASP A 1 80 ? -84.372 -34.049 102.126 1.00 76.81 80 ASP A N 1
ATOM 614 C CA . ASP A 1 80 ? -84.533 -33.716 103.557 1.00 76.81 80 ASP A CA 1
ATOM 615 C C . ASP A 1 80 ? -84.497 -34.935 104.517 1.00 76.81 80 ASP A C 1
ATOM 617 O O . ASP A 1 80 ? -85.113 -34.966 105.584 1.00 76.81 80 ASP A O 1
ATOM 621 N N . ILE A 1 81 ? -83.755 -35.987 104.145 1.00 81.88 81 ILE A N 1
ATOM 622 C CA . ILE A 1 81 ? -83.665 -37.245 104.903 1.00 81.88 81 ILE A CA 1
ATOM 623 C C . ILE A 1 81 ? -82.477 -37.193 105.874 1.00 81.88 81 ILE A C 1
ATOM 625 O O . ILE A 1 81 ? -81.370 -37.651 105.579 1.00 81.88 81 ILE A O 1
ATOM 629 N N . MET A 1 82 ? -82.717 -36.673 107.080 1.00 72.75 82 MET A N 1
ATOM 630 C CA . MET A 1 82 ? -81.720 -36.607 108.158 1.00 72.75 82 MET A CA 1
ATOM 631 C C . MET A 1 82 ? -81.468 -37.974 108.831 1.00 72.75 82 MET A C 1
ATOM 633 O O . MET A 1 82 ? -81.912 -38.226 109.951 1.00 72.75 82 MET A O 1
ATOM 637 N N . VAL A 1 83 ? -80.719 -38.861 108.166 1.00 73.81 83 VAL A N 1
ATOM 638 C CA . VAL A 1 83 ? -80.383 -40.214 108.675 1.00 73.81 83 VAL A CA 1
ATOM 639 C C . VAL A 1 83 ? -79.597 -40.179 109.994 1.00 73.81 83 VAL A C 1
ATOM 641 O O . VAL A 1 83 ? -79.799 -41.032 110.855 1.00 73.81 83 VAL A O 1
ATOM 644 N N . GLU A 1 84 ? -78.715 -39.192 110.170 1.00 71.12 84 GLU A N 1
ATOM 645 C CA . GLU A 1 84 ? -77.867 -39.052 111.365 1.00 71.12 84 GLU A CA 1
ATOM 646 C C . GLU A 1 84 ? -78.587 -38.325 112.529 1.00 71.12 84 GLU A C 1
ATOM 648 O O . GLU A 1 84 ? -78.065 -38.269 113.643 1.00 71.12 84 GLU A O 1
ATOM 653 N N . CYS A 1 85 ? -79.820 -37.830 112.324 1.00 75.75 85 CYS A N 1
ATOM 654 C CA . CYS A 1 85 ? -80.618 -37.200 113.379 1.00 75.75 85 CYS A CA 1
ATOM 655 C C . CYS A 1 85 ? -81.221 -38.253 114.338 1.00 75.75 85 CYS A C 1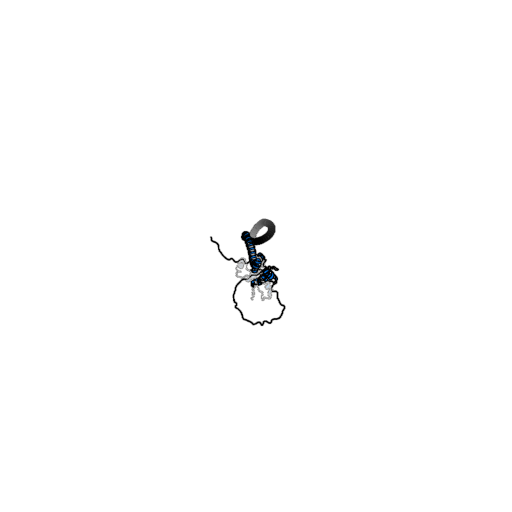
ATOM 657 O O . CYS A 1 85 ? -82.081 -39.046 113.932 1.00 75.75 85 CYS A O 1
ATOM 659 N N . PRO A 1 86 ? -80.873 -38.239 115.643 1.00 70.81 86 PRO A N 1
ATOM 660 C CA . PRO A 1 86 ? -81.344 -39.239 116.605 1.00 70.81 86 PRO A CA 1
ATOM 661 C C . PRO A 1 86 ? -82.824 -39.078 117.002 1.00 70.81 86 PRO A C 1
ATOM 663 O O . PRO A 1 86 ? -83.357 -39.940 117.702 1.00 70.81 86 PRO A O 1
ATOM 666 N N . VAL A 1 87 ? -83.486 -37.999 116.563 1.00 70.38 87 VAL A N 1
ATOM 667 C CA . VAL A 1 87 ? -84.942 -37.799 116.683 1.00 70.38 87 VAL A CA 1
ATOM 668 C C . VAL A 1 87 ? -85.676 -38.468 115.515 1.00 70.38 87 VAL A C 1
ATOM 670 O O . VAL A 1 87 ? -86.716 -39.087 115.728 1.00 70.38 87 VAL A O 1
ATOM 673 N N . CYS A 1 88 ? -85.117 -38.406 114.301 1.00 73.00 88 CYS A N 1
ATOM 674 C CA . CYS A 1 88 ? -85.672 -39.054 113.110 1.00 73.00 88 CYS A CA 1
ATOM 675 C C . CYS A 1 88 ? -85.461 -40.578 113.122 1.00 73.00 88 CYS A C 1
ATOM 677 O O . CYS A 1 88 ? -86.356 -41.321 112.725 1.00 73.00 88 CYS A O 1
ATOM 679 N N . VAL A 1 89 ? -84.303 -41.058 113.600 1.00 74.88 89 VAL A N 1
ATOM 680 C CA . VAL A 1 89 ? -83.944 -42.490 113.621 1.00 74.88 89 VAL A CA 1
ATOM 681 C C . VAL A 1 89 ? -83.624 -42.957 115.049 1.00 74.88 89 VAL A C 1
ATOM 683 O O . VAL A 1 89 ? -82.476 -43.175 115.442 1.00 74.88 89 VAL A O 1
ATOM 686 N N . LEU A 1 90 ? -84.669 -43.128 115.863 1.00 73.31 90 LEU A N 1
ATOM 687 C CA . LEU A 1 90 ? -84.533 -43.501 117.274 1.00 73.31 90 LEU A CA 1
ATOM 688 C C . LEU A 1 90 ? -84.431 -45.030 117.473 1.00 73.31 90 LEU A C 1
ATOM 690 O O . LEU A 1 90 ? -85.438 -45.730 117.580 1.00 73.31 90 LEU A O 1
ATOM 694 N N . THR A 1 91 ? -83.210 -45.566 117.583 1.00 76.94 91 THR A N 1
ATOM 695 C CA . THR A 1 91 ? -82.995 -47.001 117.888 1.00 76.94 91 THR A CA 1
ATOM 696 C C . THR A 1 91 ? -83.509 -47.364 119.288 1.00 76.94 91 THR A C 1
ATOM 698 O O . THR A 1 91 ? -83.427 -46.541 120.198 1.00 76.94 91 THR A O 1
ATOM 701 N N . GLN A 1 92 ? -83.926 -48.618 119.527 1.00 76.69 92 GLN A N 1
ATOM 702 C CA . GLN A 1 92 ? -84.411 -49.062 120.851 1.00 76.69 92 GLN A CA 1
ATOM 703 C C . GLN A 1 92 ? -83.387 -48.825 121.985 1.00 76.69 92 GLN A C 1
ATOM 705 O O . GLN A 1 92 ? -83.765 -48.557 123.127 1.00 76.69 92 GLN A O 1
ATOM 710 N N . ALA A 1 93 ? -82.084 -48.903 121.686 1.00 73.38 93 ALA A N 1
ATOM 711 C CA . ALA A 1 93 ? -81.025 -48.583 122.641 1.00 73.38 93 ALA A CA 1
ATOM 712 C C . ALA A 1 93 ? -80.951 -47.071 122.923 1.00 73.38 93 ALA A C 1
ATOM 714 O O . ALA A 1 93 ? -80.788 -46.676 124.078 1.00 73.38 93 ALA A O 1
ATOM 715 N N . THR A 1 94 ? -81.129 -46.231 121.900 1.00 70.75 94 THR A N 1
ATOM 716 C CA . THR A 1 94 ? -81.241 -44.771 122.038 1.00 70.75 94 THR A CA 1
ATOM 717 C C . THR A 1 94 ? -82.492 -44.390 122.836 1.00 70.75 94 THR A C 1
ATOM 719 O O . THR A 1 94 ? -82.372 -43.635 123.796 1.00 70.75 94 THR A O 1
ATOM 722 N N . SER A 1 95 ? -83.663 -44.979 122.546 1.00 73.31 95 SER A N 1
ATOM 723 C CA . SER A 1 95 ? -84.903 -44.749 123.310 1.00 73.31 95 SER A CA 1
ATOM 724 C C . SER A 1 95 ? -84.732 -45.117 124.783 1.00 73.31 95 SER A C 1
ATOM 726 O O . SER A 1 95 ? -85.099 -44.343 125.660 1.00 73.31 95 SER A O 1
ATOM 728 N N . LYS A 1 96 ? -84.128 -46.278 125.080 1.00 74.19 96 LYS A N 1
ATOM 729 C CA . LYS A 1 96 ? -83.847 -46.702 126.461 1.00 74.19 96 LYS A CA 1
ATOM 730 C C . LYS A 1 96 ? -82.906 -45.723 127.167 1.00 74.19 96 LYS A C 1
ATOM 732 O O . LYS A 1 96 ? -83.205 -45.315 128.283 1.00 74.19 96 LYS A O 1
ATOM 737 N N . ARG A 1 97 ? -81.819 -45.287 126.516 1.00 72.06 97 ARG A N 1
ATOM 738 C CA . ARG A 1 97 ? -80.891 -44.272 127.060 1.00 72.06 97 ARG A CA 1
ATOM 739 C C . ARG A 1 97 ? -81.573 -42.920 127.312 1.00 72.06 97 ARG A C 1
ATOM 741 O O . ARG A 1 97 ? -81.249 -42.276 128.303 1.00 72.06 97 ARG A O 1
ATOM 748 N N . PHE A 1 98 ? -82.522 -42.527 126.461 1.00 70.94 98 PHE A N 1
ATOM 749 C CA . PHE A 1 98 ? -83.315 -41.299 126.596 1.00 70.94 98 PHE A CA 1
ATOM 750 C C . PHE A 1 98 ? -84.416 -41.396 127.672 1.00 70.94 98 PHE A C 1
ATOM 752 O O . PHE A 1 98 ? -84.716 -40.411 128.326 1.00 70.94 98 PHE A O 1
ATOM 759 N N . LEU A 1 99 ? -85.004 -42.574 127.912 1.00 72.69 99 LEU A N 1
ATOM 760 C CA . LEU A 1 99 ? -86.077 -42.752 128.908 1.00 72.69 99 LEU A CA 1
ATOM 761 C C . LEU A 1 99 ? -85.566 -43.100 130.316 1.00 72.69 99 LEU A C 1
ATOM 763 O O . LEU A 1 99 ? -86.192 -42.735 131.309 1.00 72.69 99 LEU A O 1
ATOM 767 N N . ILE A 1 100 ? -84.410 -43.762 130.419 1.00 66.75 100 ILE A N 1
ATOM 768 C CA . ILE A 1 100 ? -83.698 -43.999 131.690 1.00 66.75 100 ILE A CA 1
ATOM 769 C C . ILE A 1 100 ? -83.004 -42.704 132.178 1.00 66.75 100 ILE A C 1
ATOM 771 O O . ILE A 1 100 ? -82.473 -42.648 133.283 1.00 66.75 100 ILE A O 1
ATOM 775 N N . SER A 1 101 ? -83.048 -41.620 131.396 1.00 57.81 101 SER A N 1
ATOM 776 C CA . SER A 1 101 ? -82.283 -40.385 131.601 1.00 57.81 101 SER A CA 1
ATOM 777 C C . SER A 1 101 ? -82.712 -39.506 132.792 1.00 57.81 101 SER A C 1
ATOM 779 O O . SER A 1 101 ? -82.343 -38.333 132.823 1.00 57.81 101 SER A O 1
ATOM 781 N N . LYS A 1 102 ? -83.478 -40.015 133.768 1.00 54.94 102 LYS A N 1
ATOM 782 C CA . LYS A 1 102 ? -83.904 -39.222 134.939 1.00 54.94 102 LYS A CA 1
ATOM 783 C C . LYS A 1 102 ? -82.728 -38.718 135.787 1.00 54.94 102 LYS A C 1
ATOM 785 O O . LYS A 1 102 ? -82.840 -37.645 136.364 1.00 54.94 102 LYS A O 1
ATOM 790 N N . ASP A 1 103 ? -81.598 -39.426 135.750 1.00 55.81 103 ASP A N 1
ATOM 791 C CA . ASP A 1 103 ? -80.318 -39.024 136.357 1.00 55.81 103 ASP A CA 1
ATOM 792 C C . ASP A 1 103 ? -79.265 -38.591 135.310 1.00 55.81 103 ASP A C 1
ATOM 794 O O . ASP A 1 103 ? -78.061 -38.561 135.581 1.00 55.81 103 ASP A O 1
ATOM 798 N N . ALA A 1 104 ? -79.669 -38.298 134.067 1.00 58.41 104 ALA A N 1
ATOM 799 C CA . ALA A 1 104 ? -78.725 -37.892 133.031 1.00 58.41 104 ALA A CA 1
ATOM 800 C C . ALA A 1 104 ? -78.332 -36.419 133.173 1.00 58.41 104 ALA A C 1
ATOM 802 O O . ALA A 1 104 ? -79.173 -35.523 133.172 1.00 58.41 104 ALA A O 1
ATOM 803 N N . LYS A 1 105 ? -77.019 -36.170 133.197 1.00 63.97 105 LYS A N 1
ATOM 804 C CA . LYS A 1 105 ? -76.450 -34.825 133.100 1.00 63.97 105 LYS A CA 1
ATOM 805 C C . LYS A 1 105 ? -77.044 -34.032 131.927 1.00 63.97 105 LYS A C 1
ATOM 807 O O . LYS A 1 105 ? -77.113 -34.552 130.811 1.00 63.97 105 LYS A O 1
ATOM 812 N N . ALA A 1 106 ? -77.325 -32.747 132.158 1.00 71.62 106 ALA A N 1
ATOM 813 C CA . ALA A 1 106 ? -77.844 -31.816 131.150 1.00 71.62 106 ALA A CA 1
ATOM 814 C C . ALA A 1 106 ? -77.007 -31.783 129.853 1.00 71.62 106 ALA A C 1
ATOM 816 O O . ALA A 1 106 ? -77.579 -31.698 128.771 1.00 71.62 106 ALA A O 1
ATOM 817 N N . GLU A 1 107 ? -75.682 -31.960 129.962 1.00 75.06 107 GLU A N 1
ATOM 818 C CA . GLU A 1 107 ? -74.727 -32.171 128.856 1.00 75.06 107 GLU A CA 1
ATOM 819 C C . GLU A 1 107 ? -75.267 -33.123 127.764 1.00 75.06 107 GLU A C 1
ATOM 821 O O . GLU A 1 107 ? -75.173 -32.827 126.577 1.00 75.06 107 GLU A O 1
ATOM 826 N N . ARG A 1 108 ? -75.876 -34.253 128.156 1.00 72.06 108 ARG A N 1
ATOM 827 C CA . ARG A 1 108 ? -76.350 -35.299 127.229 1.00 72.06 108 ARG A CA 1
ATOM 828 C C . ARG A 1 108 ? -77.698 -34.981 126.591 1.00 72.06 108 ARG A C 1
ATOM 830 O O . ARG A 1 108 ? -77.955 -35.406 125.469 1.00 72.06 108 ARG A O 1
ATOM 837 N N . LEU A 1 109 ? -78.559 -34.244 127.295 1.00 75.25 109 LEU A N 1
ATOM 838 C CA . LEU A 1 109 ? -79.810 -33.746 126.722 1.00 75.25 109 LEU A CA 1
ATOM 839 C C . LEU A 1 109 ? -79.522 -32.616 125.725 1.00 75.25 109 LEU A C 1
ATOM 841 O O . LEU A 1 109 ? -80.136 -32.573 124.662 1.00 75.25 109 LEU A O 1
ATOM 845 N N . PHE A 1 110 ? -78.536 -31.765 126.030 1.00 81.50 110 PHE A N 1
ATOM 846 C CA . PHE A 1 110 ? -78.009 -30.778 125.094 1.00 81.50 110 PHE A CA 1
ATOM 847 C C . PHE A 1 110 ? -77.386 -31.445 123.861 1.00 81.50 110 PHE A C 1
ATOM 849 O O . PHE A 1 110 ? -77.752 -31.074 122.755 1.00 81.50 110 PHE A O 1
ATOM 856 N N . GLU A 1 111 ? -76.536 -32.469 124.012 1.00 80.38 111 GLU A N 1
ATOM 857 C CA . GLU A 1 111 ? -75.976 -33.213 122.868 1.00 80.38 111 GLU A CA 1
ATOM 858 C C . GLU A 1 111 ? -77.080 -33.826 121.984 1.00 80.38 111 GLU A C 1
ATOM 860 O O . GLU A 1 111 ? -77.054 -33.685 120.761 1.00 80.38 111 GLU A O 1
ATOM 865 N N . PHE A 1 112 ? -78.090 -34.459 122.593 1.00 77.50 112 PHE A N 1
ATOM 866 C CA . PHE A 1 112 ? -79.222 -35.035 121.861 1.00 77.50 112 PHE A CA 1
ATOM 867 C C . PHE A 1 112 ? -80.039 -33.968 121.115 1.00 77.50 112 PHE A C 1
ATOM 869 O O . PHE A 1 112 ? -80.440 -34.195 119.976 1.00 77.50 112 PHE A O 1
ATOM 876 N N . PHE A 1 113 ? -80.250 -32.793 121.717 1.00 81.25 113 PHE A N 1
ATOM 877 C CA . PHE A 1 113 ? -80.900 -31.652 121.065 1.00 81.25 113 PHE A CA 1
ATOM 878 C C . PHE A 1 113 ? -80.041 -31.060 119.936 1.00 81.25 113 PHE A C 1
ATOM 880 O O . PHE A 1 113 ? -80.552 -30.816 118.847 1.00 81.25 113 PHE A O 1
ATOM 887 N N . TYR A 1 114 ? -78.739 -30.878 120.163 1.00 82.69 114 TYR A N 1
ATOM 888 C CA . TYR A 1 114 ? -77.774 -30.308 119.216 1.00 82.69 114 TYR A CA 1
ATOM 889 C C . TYR A 1 114 ? -77.674 -31.139 117.929 1.00 82.69 114 TYR A C 1
ATOM 891 O O . TYR A 1 114 ? -77.730 -30.601 116.822 1.00 82.69 114 TYR A O 1
ATOM 899 N N . LYS A 1 115 ? -77.639 -32.468 118.079 1.00 80.00 115 LYS A N 1
ATOM 900 C CA . LYS A 1 115 ? -77.677 -33.430 116.968 1.00 80.00 115 LYS A CA 1
ATOM 901 C C . LYS A 1 115 ? -79.079 -33.562 116.372 1.00 80.00 115 LYS A C 1
ATOM 903 O O . LYS A 1 115 ? -79.238 -33.588 115.157 1.00 80.00 115 LYS A O 1
ATOM 908 N N . GLY A 1 116 ? -80.109 -33.577 117.220 1.00 78.38 116 GLY A N 1
ATOM 909 C CA . GLY A 1 116 ? -81.517 -33.679 116.824 1.00 78.38 116 GLY A CA 1
ATOM 910 C C . GLY A 1 116 ? -82.062 -32.487 116.028 1.00 78.38 116 GLY A C 1
ATOM 911 O O . GLY A 1 116 ? -83.040 -32.637 115.304 1.00 78.38 116 GLY A O 1
ATOM 912 N N . THR A 1 117 ? -81.432 -31.317 116.145 1.00 81.31 117 THR A N 1
ATOM 913 C CA . THR A 1 117 ? -81.792 -30.082 115.422 1.00 81.31 117 THR A CA 1
ATOM 914 C C . THR A 1 117 ? -80.851 -29.760 114.257 1.00 81.31 117 THR A C 1
ATOM 916 O O . THR A 1 117 ? -80.999 -28.717 113.627 1.00 81.31 117 THR A O 1
ATOM 919 N N . GLY A 1 118 ? -79.875 -30.629 113.961 1.00 75.31 118 GLY A N 1
ATOM 920 C CA . GLY A 1 118 ? -78.908 -30.425 112.875 1.00 75.31 118 GLY A CA 1
ATOM 921 C C . GLY A 1 118 ? -77.894 -29.295 113.110 1.00 75.31 118 GLY A C 1
ATOM 922 O O . GLY A 1 118 ? -77.138 -28.964 112.196 1.00 75.31 118 GLY A O 1
ATOM 923 N N . LEU A 1 119 ? -77.838 -28.718 114.318 1.00 84.94 119 LEU A N 1
ATOM 924 C CA . LEU A 1 119 ? -76.926 -27.617 114.650 1.00 84.94 119 LEU A CA 1
ATOM 925 C C . LEU A 1 119 ? -75.449 -28.025 114.529 1.00 84.94 119 LEU A C 1
ATOM 927 O O . LEU A 1 119 ? -74.639 -27.203 114.117 1.00 84.94 119 LEU A O 1
ATOM 931 N N . GLU A 1 120 ? -75.119 -29.293 114.793 1.00 84.25 120 GLU A N 1
ATOM 932 C CA . GLU A 1 120 ? -73.778 -29.861 114.573 1.00 84.25 120 GLU A CA 1
ATOM 933 C C . GLU A 1 120 ? -73.342 -29.763 113.098 1.00 84.25 120 GLU A C 1
ATOM 935 O O . GLU A 1 120 ? -72.288 -29.204 112.794 1.00 84.25 120 GLU A O 1
ATOM 940 N N . MET A 1 121 ? -74.195 -30.205 112.163 1.00 80.12 121 MET A N 1
ATOM 941 C CA . MET A 1 121 ? -73.924 -30.112 110.719 1.00 80.12 121 MET A CA 1
ATOM 942 C C . MET A 1 121 ? -73.811 -28.657 110.246 1.00 80.12 121 MET A C 1
ATOM 944 O O . MET A 1 121 ? -73.014 -28.349 109.359 1.00 80.12 121 MET A O 1
ATOM 948 N N . LEU A 1 122 ? -74.605 -27.753 110.829 1.00 85.62 122 LEU A N 1
ATOM 949 C CA . LEU A 1 122 ? -74.548 -26.328 110.516 1.00 85.62 122 LEU A CA 1
ATOM 950 C C . LEU A 1 122 ? -73.237 -25.696 111.009 1.00 85.62 122 LEU A C 1
ATOM 952 O O . LEU A 1 122 ? -72.618 -24.933 110.269 1.00 85.62 122 LEU A O 1
ATOM 956 N N . GLU A 1 123 ? -72.784 -26.040 112.217 1.00 88.25 123 GLU A N 1
ATOM 957 C CA . GLU A 1 123 ? -71.511 -25.571 112.773 1.00 88.25 123 GLU A CA 1
ATOM 958 C C . GLU A 1 123 ? -70.321 -26.051 111.925 1.00 88.25 123 GLU A C 1
ATOM 960 O O . GLU A 1 123 ? -69.472 -25.244 111.544 1.00 88.25 123 GLU A O 1
ATOM 965 N N . ASP A 1 124 ? -70.283 -27.334 111.551 1.00 87.44 124 ASP A N 1
ATOM 966 C CA . ASP A 1 124 ? -69.220 -27.897 110.706 1.00 87.44 124 ASP A CA 1
ATOM 967 C C . ASP A 1 124 ? -69.249 -27.358 109.268 1.00 87.44 124 ASP A C 1
ATOM 969 O O . ASP A 1 124 ? -68.193 -27.156 108.654 1.00 87.44 124 ASP A O 1
ATOM 973 N N . SER A 1 125 ? -70.434 -27.031 108.745 1.00 86.31 125 SER A N 1
ATOM 974 C CA . SER A 1 125 ? -70.578 -26.305 107.481 1.00 86.31 125 SER A CA 1
ATOM 975 C C . SER A 1 125 ? -69.999 -24.888 107.585 1.00 86.31 125 SER A C 1
ATOM 977 O O . SER A 1 125 ? -69.187 -24.499 106.744 1.00 86.31 125 SER A O 1
ATOM 979 N N . TYR A 1 126 ? -70.296 -24.138 108.655 1.00 91.50 126 TYR A N 1
ATOM 980 C CA . TYR A 1 126 ? -69.695 -22.820 108.896 1.00 91.50 126 TYR A CA 1
ATOM 981 C C . TYR A 1 126 ? -68.169 -22.880 109.072 1.00 91.50 126 TYR A C 1
ATOM 983 O O . TYR A 1 126 ? -67.470 -22.063 108.468 1.00 91.50 126 TYR A O 1
ATOM 991 N N . LYS A 1 127 ? -67.632 -23.861 109.817 1.00 92.81 127 LYS A N 1
ATOM 992 C CA . LYS A 1 127 ? -66.177 -24.103 109.923 1.00 92.81 127 LYS A CA 1
ATOM 993 C C . LYS A 1 127 ? -65.565 -24.337 108.539 1.00 92.81 127 LYS A C 1
ATOM 995 O O . LYS A 1 127 ? -64.599 -23.673 108.169 1.00 92.81 127 LYS A O 1
ATOM 1000 N N . SER A 1 128 ? -66.171 -25.222 107.746 1.00 90.19 128 SER A N 1
ATOM 1001 C CA . SER A 1 128 ? -65.714 -25.571 106.393 1.00 90.19 128 SER A CA 1
ATOM 1002 C C . SER A 1 128 ? -65.772 -24.389 105.418 1.00 90.19 128 SER A C 1
ATOM 1004 O O . SER A 1 128 ? -64.861 -24.204 104.611 1.00 90.19 128 SER A O 1
ATOM 1006 N N . ILE A 1 129 ? -66.819 -23.562 105.498 1.00 93.81 129 ILE A N 1
ATOM 1007 C CA . ILE A 1 129 ? -66.964 -22.333 104.707 1.00 93.81 129 ILE A CA 1
ATOM 1008 C C . ILE A 1 129 ? -65.904 -21.304 105.116 1.00 93.81 129 ILE A C 1
ATOM 1010 O O . ILE A 1 129 ? -65.302 -20.686 104.239 1.00 93.81 129 ILE A O 1
ATOM 1014 N N . ASN A 1 130 ? -65.633 -21.139 106.415 1.00 95.06 130 ASN A N 1
ATOM 1015 C CA . ASN A 1 130 ? -64.614 -20.203 106.884 1.00 95.06 130 ASN A CA 1
ATOM 1016 C C . ASN A 1 130 ? -63.198 -20.632 106.461 1.00 95.06 130 ASN A C 1
ATOM 1018 O O . ASN A 1 130 ? -62.455 -19.803 105.946 1.00 95.06 130 ASN A O 1
ATOM 1022 N N . ILE A 1 131 ? -62.862 -21.924 106.562 1.00 94.50 131 ILE A N 1
ATOM 1023 C CA . ILE A 1 131 ? -61.588 -22.468 106.056 1.00 94.50 131 ILE A CA 1
ATOM 1024 C C . ILE A 1 131 ? -61.445 -22.185 104.553 1.00 94.50 131 ILE A C 1
ATOM 1026 O O . ILE A 1 131 ? -60.464 -21.578 104.133 1.00 94.50 131 ILE A O 1
ATOM 1030 N N . ARG A 1 132 ? -62.457 -22.520 103.737 1.00 94.19 132 ARG A N 1
ATOM 1031 C CA . ARG A 1 132 ? -62.428 -22.260 102.282 1.00 94.19 132 ARG A CA 1
ATOM 1032 C C . ARG A 1 132 ? -62.339 -20.772 101.936 1.00 94.19 132 ARG A C 1
ATOM 1034 O O . ARG A 1 132 ? -61.724 -20.408 100.933 1.00 94.19 132 ARG A O 1
ATOM 1041 N N . LYS A 1 133 ? -62.947 -19.903 102.748 1.00 95.75 133 LYS A N 1
ATOM 1042 C CA . LYS A 1 133 ? -62.820 -18.447 102.624 1.00 95.75 133 LYS A CA 1
ATOM 1043 C C . LYS A 1 133 ? -61.376 -18.013 102.891 1.00 95.75 133 LYS A C 1
ATOM 1045 O O . LYS A 1 133 ? -60.815 -17.301 102.066 1.00 95.75 133 LYS A O 1
ATOM 1050 N N . GLU A 1 134 ? -60.767 -18.463 103.985 1.00 94.75 134 GLU A N 1
ATOM 1051 C CA . GLU A 1 134 ? -59.375 -18.150 104.338 1.00 94.75 134 GLU A CA 1
ATOM 1052 C C . GLU A 1 134 ? -58.383 -18.676 103.288 1.00 94.75 134 GLU A C 1
ATOM 1054 O O . GLU A 1 134 ? -57.480 -17.948 102.874 1.00 94.75 134 GLU A O 1
ATOM 1059 N N . GLU A 1 135 ? -58.590 -19.891 102.770 1.00 94.75 135 GLU A N 1
ATOM 1060 C CA . GLU A 1 135 ? -57.826 -20.456 101.650 1.00 94.75 135 GLU A CA 1
ATOM 1061 C C . GLU A 1 135 ? -57.948 -19.598 100.380 1.00 94.75 135 GLU A C 1
ATOM 1063 O O . GLU A 1 135 ? -56.939 -19.270 99.749 1.00 94.75 135 GLU A O 1
ATOM 1068 N N . SER A 1 136 ? -59.172 -19.195 100.019 1.00 92.81 136 SER A N 1
ATOM 1069 C CA . SER A 1 136 ? -59.445 -18.370 98.837 1.00 92.81 136 SER A CA 1
ATOM 1070 C C . SER A 1 136 ? -58.881 -16.952 98.975 1.00 92.81 136 SER A C 1
ATOM 1072 O O . SER A 1 136 ? -58.270 -16.437 98.038 1.00 92.81 136 SER A O 1
ATOM 1074 N N . GLU A 1 137 ? -58.998 -16.330 100.150 1.00 95.50 137 GLU A N 1
ATOM 1075 C CA . GLU A 1 137 ? -58.399 -15.027 100.449 1.00 95.50 137 GLU A CA 1
ATOM 1076 C C . GLU A 1 137 ? -56.865 -15.105 100.444 1.00 95.50 137 GLU A C 1
ATOM 1078 O O . GLU A 1 137 ? -56.208 -14.222 99.882 1.00 95.50 137 GLU A O 1
ATOM 1083 N N . ALA A 1 138 ? -56.273 -16.180 100.973 1.00 94.19 138 ALA A N 1
ATOM 1084 C CA . ALA A 1 138 ? -54.834 -16.421 100.914 1.00 94.19 138 ALA A CA 1
ATOM 1085 C C . ALA A 1 138 ? -54.338 -16.641 99.474 1.00 94.19 138 ALA A C 1
ATOM 1087 O O . ALA A 1 138 ? -53.306 -16.084 99.090 1.00 94.19 138 ALA A O 1
ATOM 1088 N N . GLU A 1 139 ? -55.054 -17.408 98.649 1.00 93.44 139 GLU A N 1
ATOM 1089 C CA . GLU A 1 139 ? -54.693 -17.621 97.243 1.00 93.44 139 GLU A CA 1
ATOM 1090 C C . GLU A 1 139 ? -54.866 -16.343 96.406 1.00 93.44 139 GLU A C 1
ATOM 1092 O O . GLU A 1 139 ? -53.980 -15.976 95.628 1.00 93.44 139 GLU A O 1
ATOM 1097 N N . LEU A 1 140 ? -55.954 -15.599 96.625 1.00 95.19 140 LEU A N 1
ATOM 1098 C CA . LEU A 1 140 ? -56.191 -14.293 96.014 1.00 95.19 140 LEU A CA 1
ATOM 1099 C C . LEU A 1 140 ? -55.098 -13.288 96.402 1.00 95.19 140 LEU A C 1
ATOM 1101 O O . LEU A 1 140 ? -54.638 -12.527 95.552 1.00 95.19 140 LEU A O 1
ATOM 1105 N N . ASN A 1 141 ? -54.646 -13.286 97.657 1.00 94.31 141 ASN A N 1
ATOM 1106 C CA . ASN A 1 141 ? -53.576 -12.399 98.110 1.00 94.31 141 ASN A CA 1
ATOM 1107 C C . ASN A 1 141 ? -52.203 -12.811 97.550 1.00 94.31 141 ASN A C 1
ATOM 1109 O O . ASN A 1 141 ? -51.476 -11.935 97.083 1.00 94.31 141 ASN A O 1
ATOM 1113 N N . LYS A 1 142 ? -51.890 -14.113 97.445 1.00 94.19 142 LYS A N 1
ATOM 1114 C CA . LYS A 1 142 ? -50.711 -14.610 96.701 1.00 94.19 142 LYS A CA 1
ATOM 1115 C C . LYS A 1 142 ? -50.741 -14.156 95.232 1.00 94.19 142 LYS A C 1
ATOM 1117 O O . LYS A 1 142 ? -49.752 -13.629 94.726 1.00 94.19 142 LYS A O 1
ATOM 1122 N N . LYS A 1 143 ? -51.892 -14.279 94.557 1.00 93.62 143 LYS A N 1
ATOM 1123 C CA . LYS A 1 143 ? -52.091 -13.818 93.168 1.00 93.62 143 LYS A CA 1
ATOM 1124 C C . LYS A 1 143 ? -51.970 -12.293 93.034 1.00 93.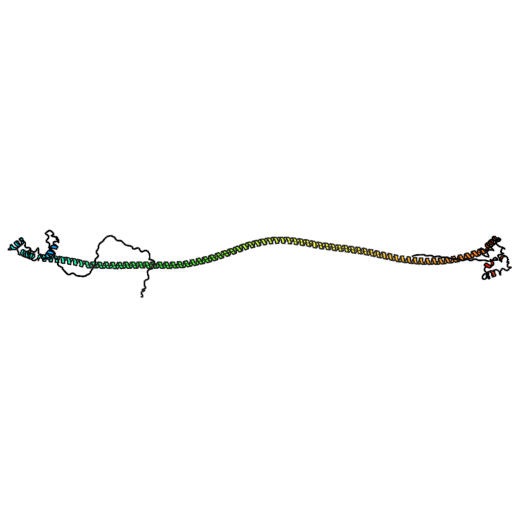62 143 LYS A C 1
ATOM 1126 O O . LYS A 1 143 ? -51.340 -11.819 92.094 1.00 93.62 143 LYS A O 1
ATOM 1131 N N . LYS A 1 144 ? -52.498 -11.505 93.981 1.00 94.44 144 LYS A N 1
ATOM 1132 C CA . LYS A 1 144 ? -52.305 -10.039 94.029 1.00 94.44 144 LYS A CA 1
ATOM 1133 C C . LYS A 1 144 ? -50.833 -9.651 94.216 1.00 94.44 144 LYS A C 1
ATOM 1135 O O . LYS A 1 144 ? -50.409 -8.662 93.627 1.00 94.44 144 LYS A O 1
ATOM 1140 N N . GLN A 1 145 ? -50.070 -10.408 95.009 1.00 92.38 145 GLN A N 1
ATOM 1141 C CA . GLN A 1 145 ? -48.648 -10.156 95.275 1.00 92.38 145 GLN A CA 1
ATOM 1142 C C . GLN A 1 145 ? -47.749 -10.459 94.065 1.00 92.38 145 GLN A C 1
ATOM 1144 O O . GLN A 1 145 ? -46.816 -9.701 93.823 1.00 92.38 145 GLN A O 1
ATOM 1149 N N . SER A 1 146 ? -48.044 -11.490 93.264 1.00 92.75 146 SER A N 1
ATOM 1150 C CA . SER A 1 146 ? -47.270 -11.810 92.047 1.00 92.75 146 SER A CA 1
ATOM 1151 C C . SER A 1 146 ? -47.670 -10.987 90.810 1.00 92.75 146 SER A C 1
ATOM 1153 O O . SER A 1 146 ? -46.858 -10.758 89.911 1.00 92.75 146 SER A O 1
ATOM 1155 N N . LEU A 1 147 ? -48.903 -10.474 90.763 1.00 94.00 147 LEU A N 1
ATOM 1156 C CA . LEU A 1 147 ? -49.422 -9.628 89.682 1.00 94.00 147 LEU A CA 1
ATOM 1157 C C . LEU A 1 147 ? -48.583 -8.365 89.346 1.00 94.00 147 LEU A C 1
ATOM 1159 O O . LEU A 1 147 ? -48.459 -8.067 88.151 1.00 94.00 147 LEU A O 1
ATOM 1163 N N . PRO A 1 148 ? -47.984 -7.600 90.288 1.00 93.62 148 PRO A N 1
ATOM 1164 C CA . PRO A 1 148 ? -47.067 -6.510 89.942 1.00 93.62 148 PRO A CA 1
ATOM 1165 C C . PRO A 1 148 ? -45.799 -6.986 89.220 1.00 93.62 148 PRO A C 1
ATOM 1167 O O . PRO A 1 148 ? -45.335 -6.274 88.327 1.00 93.62 148 PRO A O 1
ATOM 1170 N N . ASP A 1 149 ? -45.269 -8.166 89.548 1.00 92.44 149 ASP A N 1
ATOM 1171 C CA . ASP A 1 149 ? -44.073 -8.730 88.910 1.00 92.44 149 ASP A CA 1
ATOM 1172 C C . ASP A 1 149 ? -44.387 -9.296 87.527 1.00 92.44 149 ASP A C 1
ATOM 1174 O O . ASP A 1 149 ? -43.726 -8.926 86.557 1.00 92.44 149 ASP A O 1
ATOM 1178 N N . LEU A 1 150 ? -45.502 -10.015 87.377 1.00 92.62 150 LEU A N 1
ATOM 1179 C CA . LEU A 1 150 ? -45.999 -10.431 86.062 1.00 92.62 150 LEU A CA 1
ATOM 1180 C C . LEU A 1 150 ? -46.247 -9.217 85.135 1.00 92.62 150 LEU A C 1
ATOM 1182 O O . LEU A 1 150 ? -45.991 -9.268 83.931 1.00 92.62 150 LEU A O 1
ATOM 1186 N N . ARG A 1 151 ? -46.660 -8.067 85.696 1.00 94.25 151 ARG A N 1
ATOM 1187 C CA . ARG A 1 151 ? -46.732 -6.779 84.976 1.00 94.25 151 ARG A CA 1
ATOM 1188 C C . ARG A 1 151 ? -45.356 -6.165 84.668 1.00 94.25 151 ARG A C 1
ATOM 1190 O O . ARG A 1 151 ? -45.248 -5.444 83.674 1.00 94.25 151 ARG A O 1
ATOM 1197 N N . LYS A 1 152 ? -44.307 -6.389 85.476 1.00 94.31 152 LYS A N 1
ATOM 1198 C CA . LYS A 1 152 ? -42.918 -6.005 85.132 1.00 94.31 152 LYS A CA 1
ATOM 1199 C C . LYS A 1 152 ? -42.431 -6.835 83.946 1.00 94.31 152 LYS A C 1
ATOM 1201 O O . LYS A 1 152 ? -41.963 -6.240 82.976 1.00 94.31 152 LYS A O 1
ATOM 1206 N N . ASP A 1 153 ? -42.630 -8.150 83.972 1.00 93.56 153 ASP A N 1
ATOM 1207 C CA . ASP A 1 153 ? -42.220 -9.034 82.881 1.00 93.56 153 ASP A CA 1
ATOM 1208 C C . ASP A 1 153 ? -42.984 -8.756 81.585 1.00 93.56 153 ASP A C 1
ATOM 1210 O O . ASP A 1 153 ? -42.363 -8.635 80.535 1.00 93.56 153 ASP A O 1
ATOM 1214 N N . LEU A 1 154 ? -44.298 -8.512 81.628 1.00 94.44 154 LEU A N 1
ATOM 1215 C CA . LEU A 1 154 ? -45.057 -8.122 80.431 1.00 94.44 154 LEU A CA 1
ATOM 1216 C C . LEU A 1 154 ? -44.506 -6.827 79.794 1.00 94.44 154 LEU A C 1
ATOM 1218 O O . LEU A 1 154 ? -44.392 -6.735 78.571 1.00 94.44 154 LEU A O 1
ATOM 1222 N N . ARG A 1 155 ? -44.087 -5.839 80.601 1.00 93.56 155 ARG A N 1
ATOM 1223 C CA . ARG A 1 155 ? -43.406 -4.624 80.101 1.00 93.56 155 ARG A CA 1
ATOM 1224 C C . ARG A 1 155 ? -42.007 -4.914 79.548 1.00 93.56 155 ARG A C 1
ATOM 1226 O O . ARG A 1 155 ? -41.630 -4.319 78.541 1.00 93.56 155 ARG A O 1
ATOM 1233 N N . LYS A 1 156 ? -41.247 -5.812 80.181 1.00 94.50 156 LYS A N 1
ATOM 1234 C CA . LYS A 1 156 ? -39.920 -6.268 79.733 1.00 94.50 156 LYS A CA 1
ATOM 1235 C C . LYS A 1 156 ? -40.014 -6.977 78.377 1.00 94.50 156 LYS A C 1
ATOM 1237 O O . LYS A 1 156 ? -39.307 -6.593 77.452 1.00 94.50 156 LYS A O 1
ATOM 1242 N N . TRP A 1 157 ? -40.943 -7.919 78.220 1.00 93.06 157 TRP A N 1
ATOM 1243 C CA . TRP A 1 157 ? -41.185 -8.631 76.963 1.00 93.06 157 TRP A CA 1
ATOM 1244 C C . TRP A 1 157 ? -41.708 -7.723 75.846 1.00 93.06 157 TRP A C 1
ATOM 1246 O O . TRP A 1 157 ? -41.234 -7.843 74.720 1.00 93.06 157 TRP A O 1
ATOM 1256 N N . LYS A 1 158 ? -42.590 -6.752 76.138 1.00 94.50 158 LYS A N 1
ATOM 1257 C CA . LYS A 1 158 ? -42.972 -5.726 75.147 1.00 94.50 158 LYS A CA 1
ATOM 1258 C C . LYS A 1 158 ? -41.763 -4.919 74.661 1.00 94.50 158 LYS A C 1
ATOM 1260 O O . LYS A 1 158 ? -41.551 -4.830 73.459 1.00 94.50 158 LYS A O 1
ATOM 1265 N N . ARG A 1 159 ? -40.912 -4.433 75.575 1.00 93.62 159 ARG A N 1
ATOM 1266 C CA . ARG A 1 159 ? -39.662 -3.739 75.207 1.00 93.62 159 ARG A CA 1
ATOM 1267 C C . ARG A 1 159 ? -38.737 -4.612 74.353 1.00 93.62 159 ARG A C 1
ATOM 1269 O O . ARG A 1 159 ? -38.165 -4.101 73.399 1.00 93.62 159 ARG A O 1
ATOM 1276 N N . PHE A 1 160 ? -38.604 -5.907 74.653 1.00 94.31 160 PHE A N 1
ATOM 1277 C CA . PHE A 1 160 ? -37.830 -6.826 73.810 1.00 94.31 160 PHE A CA 1
ATOM 1278 C C . PHE A 1 160 ? -38.440 -7.008 72.415 1.00 94.31 160 PHE A C 1
ATOM 1280 O O . PHE A 1 160 ? -37.696 -6.996 71.439 1.00 94.31 160 PHE A O 1
ATOM 1287 N N . LEU A 1 161 ? -39.767 -7.117 72.299 1.00 93.50 161 LEU A N 1
ATOM 1288 C CA . LEU A 1 161 ? -40.452 -7.218 71.008 1.00 93.50 161 LEU A CA 1
ATOM 1289 C C . LEU A 1 161 ? -40.262 -5.949 70.162 1.00 93.50 161 LEU A C 1
ATOM 1291 O O . LEU A 1 161 ? -39.928 -6.045 68.984 1.00 93.50 161 LEU A O 1
ATOM 1295 N N . ASP A 1 162 ? -40.423 -4.769 70.761 1.00 93.81 162 ASP A N 1
ATOM 1296 C CA . ASP A 1 162 ? -40.271 -3.489 70.060 1.00 93.81 162 ASP A CA 1
ATOM 1297 C C . ASP A 1 162 ? -38.803 -3.224 69.671 1.00 93.81 162 ASP A C 1
ATOM 1299 O O . ASP A 1 162 ? -38.527 -2.788 68.553 1.00 93.81 162 ASP A O 1
ATOM 1303 N N . SER A 1 163 ? -37.840 -3.582 70.530 1.00 91.62 163 SER A N 1
ATOM 1304 C CA . SER A 1 163 ? -36.415 -3.595 70.169 1.00 91.62 163 SER A CA 1
ATOM 1305 C C . SER A 1 163 ? -36.097 -4.605 69.058 1.00 91.62 163 SER A C 1
ATOM 1307 O O . SER A 1 163 ? -35.313 -4.289 68.169 1.00 91.62 163 SER A O 1
ATOM 1309 N N . SER A 1 164 ? -36.708 -5.796 69.056 1.00 93.31 164 SER A N 1
ATOM 1310 C CA . SER A 1 164 ? -36.502 -6.807 68.005 1.00 93.31 164 SER A CA 1
ATOM 1311 C C . SER A 1 164 ? -37.063 -6.366 66.653 1.00 93.31 164 SER A C 1
ATOM 1313 O O . SER A 1 164 ? -36.462 -6.689 65.631 1.00 93.31 164 SER A O 1
ATOM 1315 N N . LYS A 1 165 ? -38.171 -5.609 66.634 1.00 94.56 165 LYS A N 1
ATOM 1316 C CA . LYS A 1 165 ? -38.684 -4.978 65.407 1.00 94.56 165 LYS A CA 1
ATOM 1317 C C . LYS A 1 165 ? -37.672 -3.976 64.870 1.00 94.56 165 LYS A C 1
ATOM 1319 O O . LYS A 1 165 ? -37.182 -4.175 63.769 1.00 94.56 165 LYS A O 1
ATOM 1324 N N . ARG A 1 166 ? -37.221 -3.034 65.709 1.00 95.19 166 ARG A N 1
ATOM 1325 C CA . ARG A 1 166 ? -36.185 -2.054 65.337 1.00 95.19 166 ARG A CA 1
ATOM 1326 C C . ARG A 1 166 ? -34.889 -2.704 64.846 1.00 95.19 166 ARG A C 1
ATOM 1328 O O . ARG A 1 166 ? -34.278 -2.200 63.918 1.00 95.19 166 ARG A O 1
ATOM 1335 N N . ILE A 1 167 ? -34.472 -3.833 65.423 1.00 94.19 167 ILE A N 1
ATOM 1336 C CA . ILE A 1 167 ? -33.318 -4.607 64.929 1.00 94.19 167 ILE A CA 1
ATOM 1337 C C . ILE A 1 167 ? -33.587 -5.208 63.539 1.00 94.19 167 ILE A C 1
ATOM 1339 O O . ILE A 1 167 ? -32.657 -5.320 62.745 1.00 94.19 167 ILE A O 1
ATOM 1343 N N . SER A 1 168 ? -34.826 -5.590 63.221 1.00 93.94 168 SER A N 1
ATOM 1344 C CA . SER A 1 168 ? -35.213 -5.999 61.865 1.00 93.94 168 SER A CA 1
ATOM 1345 C C . SER A 1 168 ? -35.232 -4.813 60.899 1.00 93.94 168 SER A C 1
ATOM 1347 O O . SER A 1 168 ? -34.736 -4.939 59.784 1.00 93.94 168 SER A O 1
ATOM 1349 N N . ASP A 1 169 ? -35.738 -3.660 61.337 1.00 95.12 169 ASP A N 1
ATOM 1350 C CA . ASP A 1 169 ? -35.791 -2.434 60.537 1.00 95.12 169 ASP A CA 1
ATOM 1351 C C . ASP A 1 169 ? -34.366 -1.956 60.195 1.00 95.12 169 ASP A C 1
ATOM 1353 O O . ASP A 1 169 ? -34.030 -1.812 59.023 1.00 95.12 169 ASP A O 1
ATOM 1357 N N . TYR A 1 170 ? -33.469 -1.873 61.187 1.00 95.69 170 TYR A N 1
ATOM 1358 C CA . TYR A 1 170 ? -32.052 -1.535 60.981 1.00 95.69 170 TYR A CA 1
ATOM 1359 C C . TYR A 1 170 ? -31.285 -2.566 60.136 1.00 95.69 170 TYR A C 1
ATOM 1361 O O . TYR A 1 170 ? -30.339 -2.202 59.440 1.00 95.69 170 TYR A O 1
ATOM 1369 N N . LYS A 1 171 ? -31.676 -3.849 60.152 1.00 95.06 171 LYS A N 1
ATOM 1370 C CA . LYS A 1 171 ? -31.119 -4.850 59.223 1.00 95.06 171 LYS A CA 1
ATOM 1371 C C . LYS A 1 171 ? -31.559 -4.587 57.785 1.00 95.06 171 LYS A C 1
ATOM 1373 O O . LYS A 1 171 ? -30.735 -4.703 56.885 1.00 95.06 171 LYS A O 1
ATOM 1378 N N . ASN A 1 172 ? -32.819 -4.212 57.575 1.00 95.00 172 ASN A N 1
ATOM 1379 C CA . ASN A 1 172 ? -33.322 -3.846 56.253 1.00 95.00 172 ASN A CA 1
ATOM 1380 C C . ASN A 1 172 ? -32.640 -2.562 55.748 1.00 95.00 172 ASN A C 1
ATOM 1382 O O . ASN A 1 172 ? -32.178 -2.538 54.612 1.00 95.00 172 ASN A O 1
ATOM 1386 N N . GLU A 1 173 ? -32.504 -1.535 56.593 1.00 95.38 173 GLU A N 1
ATOM 1387 C CA . GLU A 1 173 ? -31.765 -0.301 56.273 1.00 95.38 173 GLU A CA 1
ATOM 1388 C C . GLU A 1 173 ? -30.296 -0.582 55.915 1.00 95.38 173 GLU A C 1
ATOM 1390 O O . GLU A 1 173 ? -29.801 -0.051 54.924 1.00 95.38 173 GLU A O 1
ATOM 1395 N N . LEU A 1 174 ? -29.609 -1.464 56.654 1.00 95.50 174 LEU A N 1
ATOM 1396 C CA . LEU A 1 174 ? -28.234 -1.880 56.350 1.00 95.50 174 LEU A CA 1
ATOM 1397 C C . LEU A 1 174 ? -28.125 -2.621 55.006 1.00 95.50 174 LEU A C 1
ATOM 1399 O O . LEU A 1 174 ? -27.180 -2.392 54.253 1.00 95.50 174 LEU A O 1
ATOM 1403 N N . ILE A 1 175 ? -29.086 -3.496 54.689 1.00 95.62 175 ILE A N 1
ATOM 1404 C CA . ILE A 1 175 ? -29.136 -4.186 53.392 1.00 95.62 175 ILE A CA 1
ATOM 1405 C C . ILE A 1 175 ? -29.341 -3.167 52.264 1.00 95.62 175 ILE A C 1
ATOM 1407 O O . ILE A 1 175 ? -28.592 -3.200 51.293 1.00 95.62 175 ILE A O 1
ATOM 1411 N N . TRP A 1 176 ? -30.278 -2.225 52.407 1.00 97.25 176 TRP A N 1
ATOM 1412 C CA . TRP A 1 176 ? -30.502 -1.174 51.409 1.00 97.25 176 TRP A CA 1
ATOM 1413 C C . TRP A 1 176 ? -29.305 -0.231 51.249 1.00 97.25 176 TRP A C 1
ATOM 1415 O O . TRP A 1 176 ? -28.963 0.114 50.123 1.00 97.25 176 TRP A O 1
ATOM 1425 N N . ALA A 1 177 ? -28.616 0.134 52.333 1.00 96.69 177 ALA A N 1
ATOM 1426 C CA . ALA A 1 177 ? -27.389 0.929 52.261 1.00 96.69 177 ALA A CA 1
ATOM 1427 C C . ALA A 1 177 ? -26.277 0.204 51.480 1.00 96.69 177 ALA A C 1
ATOM 1429 O O . ALA A 1 177 ? -25.603 0.820 50.655 1.00 96.69 177 ALA A O 1
ATOM 1430 N N . ASN A 1 178 ? -26.126 -1.110 51.685 1.00 95.75 178 ASN A N 1
ATOM 1431 C CA . ASN A 1 178 ? -25.190 -1.931 50.916 1.00 95.75 178 ASN A CA 1
ATOM 1432 C C . ASN A 1 178 ? -25.611 -2.066 49.443 1.00 95.75 178 ASN A C 1
ATOM 1434 O O . ASN A 1 178 ? -24.752 -1.985 48.571 1.00 95.75 178 ASN A O 1
ATOM 1438 N N . VAL A 1 179 ? -26.908 -2.235 49.154 1.00 97.06 179 VAL A N 1
ATOM 1439 C CA . VAL A 1 179 ? -27.433 -2.272 47.776 1.00 97.06 179 VAL A CA 1
ATOM 1440 C C . VAL A 1 179 ? -27.126 -0.963 47.052 1.00 97.06 179 VAL A C 1
ATOM 1442 O O . VAL A 1 179 ? -26.484 -1.008 46.013 1.00 97.06 179 VAL A O 1
ATOM 1445 N N . ILE A 1 180 ? -27.446 0.193 47.642 1.00 95.62 180 ILE A N 1
ATOM 1446 C CA . ILE A 1 180 ? -27.178 1.516 47.049 1.00 95.62 180 ILE A CA 1
ATOM 1447 C C . ILE A 1 180 ? -25.671 1.739 46.817 1.00 95.62 180 ILE A C 1
ATOM 1449 O O . ILE A 1 180 ? -25.273 2.323 45.809 1.00 95.62 180 ILE A O 1
ATOM 1453 N N . ALA A 1 181 ? -24.810 1.265 47.725 1.00 95.88 181 ALA A N 1
ATOM 1454 C CA . ALA A 1 181 ? -23.360 1.342 47.549 1.00 95.88 181 ALA A CA 1
ATOM 1455 C C . ALA A 1 181 ? -22.862 0.470 46.379 1.00 95.88 181 ALA A C 1
ATOM 1457 O O . ALA A 1 181 ? -22.032 0.924 45.592 1.00 95.88 181 ALA A O 1
ATOM 1458 N N . MET A 1 182 ? -23.390 -0.751 46.240 1.00 94.62 182 MET A N 1
ATOM 1459 C CA . MET A 1 182 ? -23.062 -1.664 45.138 1.00 94.62 182 MET A CA 1
ATOM 1460 C C . MET A 1 182 ? -23.630 -1.176 43.797 1.00 94.62 182 MET A C 1
ATOM 1462 O O . MET A 1 182 ? -22.920 -1.208 42.800 1.00 94.62 182 MET A O 1
ATOM 1466 N N . GLU A 1 183 ? -24.867 -0.670 43.763 1.00 95.50 183 GLU A N 1
ATOM 1467 C CA . GLU A 1 183 ? -25.489 -0.059 42.576 1.00 95.50 183 GLU A CA 1
ATOM 1468 C C . GLU A 1 183 ? -24.666 1.133 42.075 1.00 95.50 183 GLU A C 1
ATOM 1470 O O . GLU A 1 183 ? -24.418 1.251 40.877 1.00 95.50 183 GLU A O 1
ATOM 1475 N N . LYS A 1 184 ? -24.163 1.976 42.989 1.00 96.25 184 LYS A N 1
ATOM 1476 C CA . LYS A 1 184 ? -23.276 3.091 42.641 1.00 96.25 184 LYS A CA 1
ATOM 1477 C C . LYS A 1 184 ? -21.924 2.622 42.095 1.00 96.25 184 LYS A C 1
ATOM 1479 O O . LYS A 1 184 ? -21.444 3.205 41.127 1.00 96.25 184 LYS A O 1
ATOM 1484 N N . GLU A 1 185 ? -21.315 1.580 42.670 1.00 95.00 185 GLU A N 1
ATOM 1485 C CA . GLU A 1 185 ? -20.082 1.012 42.104 1.00 95.00 185 GLU A CA 1
ATOM 1486 C C . GLU A 1 185 ? -20.333 0.412 40.711 1.00 95.00 185 GLU A C 1
ATOM 1488 O O . GLU A 1 185 ? -19.544 0.659 39.800 1.00 95.00 185 GLU A O 1
ATOM 1493 N N . VAL A 1 186 ? -21.439 -0.315 40.515 1.00 95.81 186 VAL A N 1
ATOM 1494 C CA . VAL A 1 186 ? -21.836 -0.860 39.205 1.00 95.81 186 VAL A CA 1
ATOM 1495 C C . VAL A 1 186 ? -22.029 0.260 38.184 1.00 95.81 186 VAL A C 1
ATOM 1497 O O . VAL A 1 186 ? -21.422 0.186 37.119 1.00 95.81 186 VAL A O 1
ATOM 1500 N N . GLN A 1 187 ? -22.760 1.331 38.516 1.00 95.06 187 GLN A N 1
ATOM 1501 C CA . GLN A 1 187 ? -22.929 2.482 37.622 1.00 95.06 187 GLN A CA 1
ATOM 1502 C C . GLN A 1 187 ? -21.575 3.118 37.250 1.00 95.06 187 GLN A C 1
ATOM 1504 O O . GLN A 1 187 ? -21.331 3.414 36.082 1.00 95.06 187 GLN A O 1
ATOM 1509 N N . GLU A 1 188 ? -20.655 3.276 38.209 1.00 95.62 188 GLU A N 1
ATOM 1510 C CA . GLU A 1 188 ? -19.302 3.779 37.930 1.00 95.62 188 GLU A CA 1
ATOM 1511 C C . GLU A 1 188 ? -18.504 2.850 36.994 1.00 95.62 188 GLU A C 1
ATOM 1513 O O . GLU A 1 188 ? -17.721 3.341 36.176 1.00 95.62 188 GLU A O 1
ATOM 1518 N N . LYS A 1 189 ? -18.708 1.522 37.055 1.00 93.50 189 LYS A N 1
ATOM 1519 C CA . LYS A 1 189 ? -18.119 0.582 36.081 1.00 93.50 189 LYS A CA 1
ATOM 1520 C C . LYS A 1 189 ? -18.808 0.644 34.718 1.00 93.50 189 LYS A C 1
ATOM 1522 O O . LYS A 1 189 ? -18.106 0.586 33.715 1.00 93.50 189 LYS A O 1
ATOM 1527 N N . GLU A 1 190 ? -20.131 0.773 34.656 1.00 94.31 190 GLU A N 1
ATOM 1528 C CA . GLU A 1 190 ? -20.886 0.880 33.397 1.00 94.31 190 GLU A CA 1
ATOM 1529 C C . GLU A 1 190 ? -20.527 2.167 32.639 1.00 94.31 190 GLU A C 1
ATOM 1531 O O . GLU A 1 190 ? -20.240 2.127 31.442 1.00 94.31 190 GLU A O 1
ATOM 1536 N N . GLU A 1 191 ? -20.433 3.303 33.337 1.00 95.12 191 GLU A N 1
ATOM 1537 C CA . GLU A 1 191 ? -19.973 4.568 32.754 1.00 95.12 191 GLU A CA 1
ATOM 1538 C C . GLU A 1 191 ? -18.507 4.521 32.297 1.00 95.12 191 GLU A C 1
ATOM 1540 O O . GLU A 1 191 ? -18.143 5.216 31.346 1.00 95.12 191 GLU A O 1
ATOM 1545 N N . ALA A 1 192 ? -17.655 3.730 32.957 1.00 94.81 192 ALA A N 1
ATOM 1546 C CA . ALA A 1 192 ? -16.277 3.500 32.525 1.00 94.81 192 ALA A CA 1
ATOM 1547 C C . ALA A 1 192 ? -16.204 2.559 31.309 1.00 94.81 192 ALA A C 1
ATOM 1549 O O . ALA A 1 192 ? -15.497 2.864 30.351 1.00 94.81 192 ALA A O 1
ATOM 1550 N N . HIS A 1 193 ? -16.973 1.463 31.306 1.00 93.88 193 HIS A N 1
ATOM 1551 C CA . HIS A 1 193 ? -17.068 0.528 30.181 1.00 93.88 193 HIS A CA 1
ATOM 1552 C C . HIS A 1 193 ? -17.550 1.241 28.919 1.00 93.88 193 HIS A C 1
ATOM 1554 O O . HIS A 1 193 ? -16.938 1.104 27.866 1.00 93.88 193 HIS A O 1
ATOM 1560 N N . LYS A 1 194 ? -18.595 2.071 29.035 1.00 95.25 194 LYS A N 1
ATOM 1561 C CA . LYS A 1 194 ? -19.139 2.833 27.908 1.00 95.25 194 LYS A CA 1
ATOM 1562 C C . LYS A 1 194 ? -18.104 3.771 27.278 1.00 95.25 194 LYS A C 1
ATOM 1564 O O . LYS A 1 194 ? -18.047 3.845 26.058 1.00 95.25 194 LYS A O 1
ATOM 1569 N N . LYS A 1 195 ? -17.264 4.436 28.081 1.00 95.19 195 LYS A N 1
ATOM 1570 C CA . LYS A 1 195 ? -16.169 5.292 27.577 1.00 95.19 195 LYS A CA 1
ATOM 1571 C C . LYS A 1 195 ? -15.106 4.471 26.845 1.00 95.19 195 LYS A C 1
ATOM 1573 O O . LYS A 1 195 ? -14.748 4.815 25.729 1.00 95.19 195 LYS A O 1
ATOM 1578 N N . ILE A 1 196 ? -14.675 3.352 27.431 1.00 94.12 196 ILE A N 1
ATOM 1579 C CA . ILE A 1 196 ? -13.701 2.433 26.813 1.00 94.12 196 ILE A CA 1
ATOM 1580 C C . ILE A 1 196 ? -14.244 1.846 25.498 1.00 94.12 196 ILE A C 1
ATOM 1582 O O . ILE A 1 196 ? -13.490 1.637 24.553 1.00 94.12 196 ILE A O 1
ATOM 1586 N N . GLU A 1 197 ? -15.549 1.593 25.408 1.00 94.06 197 GLU A N 1
ATOM 1587 C CA . GLU A 1 197 ? -16.196 1.052 24.208 1.00 94.06 197 GLU A CA 1
ATOM 1588 C C . GLU A 1 197 ? -16.419 2.125 23.121 1.00 94.06 197 GLU A C 1
ATOM 1590 O O . GLU A 1 197 ? -16.270 1.840 21.932 1.00 94.06 197 GLU A O 1
ATOM 1595 N N . GLU A 1 198 ? -16.666 3.380 23.515 1.00 95.06 198 GLU A N 1
ATOM 1596 C CA . GLU A 1 198 ? -16.641 4.549 22.622 1.00 95.06 198 GLU A CA 1
ATOM 1597 C C . GLU A 1 198 ? -15.228 4.799 22.054 1.00 95.06 198 GLU A C 1
ATOM 1599 O O . GLU A 1 198 ? -15.080 4.934 20.837 1.00 95.06 198 GLU A O 1
ATOM 1604 N N . GLU A 1 199 ? -14.190 4.761 22.899 1.00 95.31 199 GLU A N 1
ATOM 1605 C CA . GLU A 1 199 ? -12.769 4.826 22.506 1.00 95.31 199 GLU A CA 1
ATOM 1606 C C . GLU A 1 199 ? -12.374 3.652 21.586 1.00 95.31 199 GLU A C 1
ATOM 1608 O O . GLU A 1 199 ? -11.680 3.835 20.582 1.00 95.31 199 GLU A O 1
ATOM 1613 N N . PHE A 1 200 ? -12.848 2.435 21.877 1.00 93.88 200 PHE A N 1
ATOM 1614 C CA . PHE A 1 200 ? -12.573 1.247 21.067 1.00 93.88 200 PHE A CA 1
ATOM 1615 C C . PHE A 1 200 ? -13.189 1.339 19.665 1.00 93.88 200 PHE A C 1
ATOM 1617 O O . PHE A 1 200 ? -12.513 1.038 18.680 1.00 93.88 200 PHE A O 1
ATOM 1624 N N . GLU A 1 201 ? -14.444 1.783 19.539 1.00 94.44 201 GLU A N 1
ATOM 1625 C CA . GLU A 1 201 ? -15.088 1.980 18.233 1.00 94.44 201 GLU A CA 1
ATOM 1626 C C . GLU A 1 201 ? -14.520 3.184 17.456 1.00 94.44 201 GLU A C 1
ATOM 1628 O O . GLU A 1 201 ? -14.614 3.212 16.226 1.00 94.44 201 GLU A O 1
ATOM 1633 N N . GLU A 1 202 ? -13.890 4.157 18.123 1.00 94.38 202 GLU A N 1
ATOM 1634 C CA . GLU A 1 202 ? -13.071 5.184 17.467 1.00 94.38 202 GLU A CA 1
ATOM 1635 C C . GLU A 1 202 ? -11.757 4.597 16.930 1.00 94.38 202 GLU A C 1
ATOM 1637 O O . GLU A 1 202 ? -11.537 4.609 15.718 1.00 94.38 202 GLU A O 1
ATOM 1642 N N . HIS A 1 203 ? -10.943 3.952 17.771 1.00 93.25 203 HIS A N 1
ATOM 1643 C CA . HIS A 1 203 ? -9.692 3.314 17.337 1.00 93.25 203 HIS A CA 1
ATOM 1644 C C . HIS A 1 203 ? -9.892 2.237 16.259 1.00 93.25 203 HIS A C 1
ATOM 1646 O O . HIS A 1 203 ? -9.061 2.078 15.365 1.00 93.25 203 HIS A O 1
ATOM 1652 N N . LYS A 1 204 ? -11.008 1.505 16.293 1.00 93.81 204 LYS A N 1
ATOM 1653 C CA . LYS A 1 204 ? -11.401 0.535 15.261 1.00 93.81 204 LYS A CA 1
ATOM 1654 C C . LYS A 1 204 ? -11.722 1.213 13.923 1.00 93.81 204 LYS A C 1
ATOM 1656 O O . LYS A 1 204 ? -11.348 0.686 12.873 1.00 93.81 204 LYS A O 1
ATOM 1661 N N . ARG A 1 205 ? -12.358 2.390 13.949 1.00 94.19 205 ARG A N 1
ATOM 1662 C CA . ARG A 1 205 ? -12.644 3.224 12.768 1.00 94.19 205 ARG A CA 1
ATOM 1663 C C . ARG A 1 205 ? -11.361 3.804 12.172 1.00 94.19 205 ARG A C 1
ATOM 1665 O O . ARG A 1 205 ? -11.176 3.722 10.957 1.00 94.19 205 ARG A O 1
ATOM 1672 N N . ASP A 1 206 ? -10.451 4.289 13.014 1.00 94.06 206 ASP A N 1
ATOM 1673 C CA . ASP A 1 206 ? -9.121 4.756 12.604 1.00 94.06 206 ASP A CA 1
ATOM 1674 C C . ASP A 1 206 ? -8.295 3.625 11.988 1.00 94.06 206 ASP A C 1
ATOM 1676 O O . ASP A 1 206 ? -7.672 3.795 10.941 1.00 94.06 206 ASP A O 1
ATOM 1680 N N . LEU A 1 207 ? -8.334 2.434 12.590 1.00 93.44 207 LEU A N 1
ATOM 1681 C CA . LEU A 1 207 ? -7.638 1.247 12.101 1.00 93.44 207 LEU A CA 1
ATOM 1682 C C . LEU A 1 207 ? -8.222 0.740 10.770 1.00 93.44 207 LEU A C 1
ATOM 1684 O O . LEU A 1 207 ? -7.473 0.249 9.924 1.00 93.44 207 LEU A O 1
ATOM 1688 N N . GLU A 1 208 ? -9.525 0.899 10.525 1.00 93.50 208 GLU A N 1
ATOM 1689 C CA . GLU A 1 208 ? -10.111 0.708 9.193 1.00 93.50 208 GLU A CA 1
ATOM 1690 C C . GLU A 1 208 ? -9.683 1.780 8.181 1.00 93.50 208 GLU A C 1
ATOM 1692 O O . GLU A 1 208 ? -9.384 1.437 7.036 1.00 93.50 208 GLU A O 1
ATOM 1697 N N . GLY A 1 209 ? -9.647 3.057 8.571 1.00 93.56 209 GLY A N 1
ATOM 1698 C CA . GLY A 1 209 ? -9.173 4.149 7.714 1.00 93.56 209 GLY A CA 1
ATOM 1699 C C . GLY A 1 209 ? -7.705 3.969 7.319 1.00 93.56 209 GLY A C 1
ATOM 1700 O O . GLY A 1 209 ? -7.356 4.040 6.141 1.00 93.56 209 GLY A O 1
ATOM 1701 N N . CYS A 1 210 ? -6.863 3.617 8.290 1.00 93.38 210 CYS A N 1
ATOM 1702 C CA . CYS A 1 210 ? -5.455 3.294 8.097 1.00 93.38 210 CYS A CA 1
ATOM 1703 C C . CYS A 1 210 ? -5.273 2.072 7.181 1.00 93.38 210 CYS A C 1
ATOM 1705 O O . CYS A 1 210 ? -4.467 2.126 6.257 1.00 93.38 210 CYS A O 1
ATOM 1707 N N . LYS A 1 211 ? -6.071 1.003 7.349 1.00 93.69 211 LYS A N 1
ATOM 1708 C CA . LYS A 1 211 ? -6.072 -0.152 6.428 1.00 93.69 211 LYS A CA 1
ATOM 1709 C C . LYS A 1 211 ? -6.454 0.225 4.995 1.00 93.69 211 LYS A C 1
ATOM 1711 O O . LYS A 1 211 ? -5.823 -0.277 4.069 1.00 93.69 211 LYS A O 1
ATOM 1716 N N . LYS A 1 212 ? -7.462 1.086 4.805 1.00 93.69 212 LYS A N 1
ATOM 1717 C CA . LYS A 1 212 ? -7.889 1.566 3.476 1.00 93.69 212 LYS A CA 1
ATOM 1718 C C . LYS A 1 212 ? -6.764 2.366 2.813 1.00 93.69 212 LYS A C 1
ATOM 1720 O O . LYS A 1 212 ? -6.318 1.990 1.735 1.00 93.69 212 LYS A O 1
ATOM 1725 N N . SER A 1 213 ? -6.201 3.347 3.519 1.00 91.62 213 SER A N 1
ATOM 1726 C CA . SER A 1 213 ? -5.086 4.152 3.004 1.00 91.62 213 SER A CA 1
ATOM 1727 C C . SER A 1 213 ? -3.803 3.337 2.775 1.00 91.62 213 SER A C 1
ATOM 1729 O O . SER A 1 213 ? -3.086 3.567 1.803 1.00 91.62 213 SER A O 1
ATOM 1731 N N . PHE A 1 214 ? -3.526 2.322 3.600 1.00 91.56 214 PHE A N 1
ATOM 1732 C CA . PHE A 1 214 ? -2.427 1.382 3.361 1.00 91.56 214 PHE A CA 1
ATOM 1733 C C . PHE A 1 214 ? -2.654 0.533 2.101 1.00 91.56 214 PHE A C 1
ATOM 1735 O O . PHE A 1 214 ? -1.721 0.340 1.328 1.00 91.56 214 PHE A O 1
ATOM 1742 N N . ALA A 1 215 ? -3.879 0.052 1.860 1.00 93.44 215 ALA A N 1
ATOM 1743 C CA . ALA A 1 215 ? -4.210 -0.697 0.648 1.00 93.44 215 ALA A CA 1
ATOM 1744 C C . ALA A 1 215 ? -4.105 0.178 -0.616 1.00 93.44 215 ALA A C 1
ATOM 1746 O O . ALA A 1 215 ? -3.515 -0.253 -1.606 1.00 93.44 215 ALA A O 1
ATOM 1747 N N . GLU A 1 216 ? -4.593 1.421 -0.558 1.00 94.12 216 GLU A N 1
ATOM 1748 C CA . GLU A 1 216 ? -4.420 2.434 -1.611 1.00 94.12 216 GLU A CA 1
ATOM 1749 C C . GLU A 1 216 ? -2.931 2.666 -1.909 1.00 94.12 216 GLU A C 1
ATOM 1751 O O . GLU A 1 216 ? -2.491 2.504 -3.048 1.00 94.12 216 GLU A O 1
ATOM 1756 N N . LYS A 1 217 ? -2.118 2.942 -0.879 1.00 91.19 217 LYS A N 1
ATOM 1757 C CA . LYS A 1 217 ? -0.673 3.174 -1.030 1.00 91.19 217 LYS A CA 1
ATOM 1758 C C . LYS A 1 217 ? 0.109 1.931 -1.457 1.00 91.19 217 LYS A C 1
ATOM 1760 O O . LYS A 1 217 ? 1.112 2.073 -2.150 1.00 91.19 217 LYS A O 1
ATOM 1765 N N . SER A 1 218 ? -0.348 0.728 -1.110 1.00 91.62 218 SER A N 1
ATOM 1766 C CA . SER A 1 218 ? 0.212 -0.520 -1.640 1.00 91.62 218 SER A CA 1
ATOM 1767 C C . SER A 1 218 ? -0.098 -0.681 -3.130 1.00 91.62 218 SER A C 1
ATOM 1769 O O . SER A 1 218 ? 0.788 -1.067 -3.886 1.00 91.62 218 SER A O 1
ATOM 1771 N N . SER A 1 219 ? -1.312 -0.334 -3.574 1.00 92.44 219 SER A N 1
ATOM 1772 C CA . SER A 1 219 ? -1.686 -0.372 -4.995 1.00 92.44 219 SER A CA 1
ATOM 1773 C C . SER A 1 219 ? -0.912 0.666 -5.814 1.00 92.44 219 SER A C 1
ATOM 1775 O O . SER A 1 219 ? -0.370 0.329 -6.864 1.00 92.44 219 SER A O 1
ATOM 1777 N N . GLU A 1 220 ? -0.779 1.899 -5.308 1.00 93.19 220 GLU A N 1
ATOM 1778 C CA . GLU A 1 220 ? 0.086 2.932 -5.904 1.00 93.19 220 GLU A CA 1
ATOM 1779 C C . GLU A 1 220 ? 1.544 2.461 -6.009 1.00 93.19 220 GLU A C 1
ATOM 1781 O O . GLU A 1 220 ? 2.193 2.667 -7.033 1.00 93.19 220 GLU A O 1
ATOM 1786 N N . LEU A 1 221 ? 2.067 1.803 -4.967 1.00 93.44 221 LEU A N 1
ATOM 1787 C CA . LEU A 1 221 ? 3.431 1.276 -4.951 1.00 93.44 221 LEU A CA 1
ATOM 1788 C C . LEU A 1 221 ? 3.619 0.131 -5.958 1.00 93.44 221 LEU A C 1
ATOM 1790 O O . LEU A 1 221 ? 4.650 0.078 -6.627 1.00 93.44 221 LEU A O 1
ATOM 1794 N N . ASP A 1 222 ? 2.637 -0.758 -6.112 1.00 92.75 222 ASP A N 1
ATOM 1795 C CA . ASP A 1 222 ? 2.671 -1.836 -7.106 1.00 92.75 222 ASP A CA 1
ATOM 1796 C C . ASP A 1 222 ? 2.551 -1.311 -8.544 1.00 92.75 222 ASP A C 1
ATOM 1798 O O . ASP A 1 222 ? 3.213 -1.828 -9.447 1.00 92.75 222 ASP A O 1
ATOM 1802 N N . GLU A 1 223 ? 1.763 -0.261 -8.783 1.00 93.88 223 GLU A N 1
ATOM 1803 C CA . GLU A 1 223 ? 1.720 0.440 -10.072 1.00 93.88 223 GLU A CA 1
ATOM 1804 C C . GLU A 1 223 ? 3.034 1.168 -10.374 1.00 93.88 223 GLU A C 1
ATOM 1806 O O . GLU A 1 223 ? 3.588 1.009 -11.464 1.00 93.88 223 GLU A O 1
ATOM 1811 N N . PHE A 1 224 ? 3.600 1.880 -9.397 1.00 92.75 224 PHE A N 1
ATOM 1812 C CA . PHE A 1 224 ? 4.897 2.538 -9.543 1.00 92.75 224 PHE A CA 1
ATOM 1813 C C . PHE A 1 224 ? 6.031 1.523 -9.769 1.00 92.75 224 PHE A C 1
ATOM 1815 O O . PHE A 1 224 ? 6.934 1.765 -10.569 1.00 92.75 224 PHE A O 1
ATOM 1822 N N . ASN A 1 225 ? 5.973 0.349 -9.130 1.00 92.69 225 ASN A N 1
ATOM 1823 C CA . ASN A 1 225 ? 6.914 -0.745 -9.372 1.00 92.69 225 ASN A CA 1
ATOM 1824 C C . ASN A 1 225 ? 6.766 -1.351 -10.779 1.00 92.69 225 ASN A C 1
ATOM 1826 O O . ASN A 1 225 ? 7.787 -1.664 -11.393 1.00 92.69 225 ASN A O 1
ATOM 1830 N N . LYS A 1 226 ? 5.546 -1.477 -11.328 1.00 94.31 226 LYS A N 1
ATOM 1831 C CA . LYS A 1 226 ? 5.337 -1.884 -12.735 1.00 94.31 226 LYS A CA 1
ATOM 1832 C C . LYS A 1 226 ? 5.958 -0.868 -13.694 1.00 94.31 226 LYS A C 1
ATOM 1834 O O . LYS A 1 226 ? 6.848 -1.242 -14.453 1.00 94.31 226 LYS A O 1
ATOM 1839 N N . GLN A 1 227 ? 5.598 0.412 -13.568 1.00 94.56 227 GLN A N 1
ATOM 1840 C CA . GLN A 1 227 ? 6.139 1.500 -14.397 1.00 94.56 227 GLN A CA 1
ATOM 1841 C C . GLN A 1 227 ? 7.672 1.579 -14.315 1.00 94.56 227 GLN A C 1
ATOM 1843 O O . GLN A 1 227 ? 8.357 1.704 -15.327 1.00 94.56 227 GLN A O 1
ATOM 1848 N N . LYS A 1 228 ? 8.241 1.438 -13.112 1.00 94.25 228 LYS A N 1
ATOM 1849 C CA . LYS A 1 228 ? 9.692 1.364 -12.896 1.00 94.25 228 LYS A CA 1
ATOM 1850 C C . LYS A 1 228 ? 10.325 0.178 -13.626 1.00 94.25 228 LYS A C 1
ATOM 1852 O O . LYS A 1 228 ? 11.377 0.345 -14.235 1.00 94.25 228 LYS A O 1
ATOM 1857 N N . ASN A 1 229 ? 9.721 -1.008 -13.563 1.00 93.19 229 ASN A N 1
ATOM 1858 C CA . ASN A 1 229 ? 10.247 -2.203 -14.225 1.00 93.19 229 ASN A CA 1
ATOM 1859 C C . ASN A 1 229 ? 10.132 -2.109 -15.757 1.00 93.19 229 ASN A C 1
ATOM 1861 O O . ASN A 1 229 ? 11.050 -2.528 -16.458 1.00 93.19 229 ASN A O 1
ATOM 1865 N N . GLU A 1 230 ? 9.059 -1.505 -16.270 1.00 94.06 230 GLU A N 1
ATOM 1866 C CA . GLU A 1 230 ? 8.870 -1.191 -17.693 1.00 94.06 230 GLU A CA 1
ATOM 1867 C C . GLU A 1 230 ? 9.934 -0.199 -18.188 1.00 94.06 230 GLU A C 1
ATOM 1869 O O . GLU A 1 230 ? 10.633 -0.487 -19.159 1.00 94.06 230 GLU A O 1
ATOM 1874 N N . LEU A 1 231 ? 10.153 0.906 -17.465 1.00 92.94 231 LEU A N 1
ATOM 1875 C CA . LEU A 1 231 ? 11.211 1.881 -17.763 1.00 92.94 231 LEU A CA 1
ATOM 1876 C C . LEU A 1 231 ? 12.618 1.271 -17.669 1.00 92.94 231 LEU A C 1
ATOM 1878 O O . LEU A 1 231 ? 13.480 1.592 -18.484 1.00 92.94 231 LEU A O 1
ATOM 1882 N N . VAL A 1 232 ? 12.874 0.369 -16.715 1.00 94.62 232 VAL A N 1
ATOM 1883 C CA . VAL A 1 232 ? 14.147 -0.368 -16.631 1.00 94.62 232 VAL A CA 1
ATOM 1884 C C . VAL A 1 232 ? 14.324 -1.295 -17.837 1.00 94.62 232 VAL A C 1
ATOM 1886 O O . VAL A 1 232 ? 15.406 -1.318 -18.421 1.00 94.62 232 VAL A O 1
ATOM 1889 N N . ALA A 1 233 ? 13.279 -2.011 -18.261 1.00 93.38 233 ALA A N 1
ATOM 1890 C CA . ALA A 1 233 ? 13.327 -2.861 -19.450 1.00 93.38 233 ALA A CA 1
ATOM 1891 C C . ALA A 1 233 ? 13.521 -2.046 -20.744 1.00 93.38 233 ALA A C 1
ATOM 1893 O O . ALA A 1 233 ? 14.283 -2.459 -21.622 1.00 93.38 233 ALA A O 1
ATOM 1894 N N . GLU A 1 234 ? 12.897 -0.870 -20.855 1.00 92.94 234 GLU A N 1
ATOM 1895 C CA . GLU A 1 234 ? 13.122 0.051 -21.969 1.00 92.94 234 GLU A CA 1
ATOM 1896 C C . GLU A 1 234 ? 14.547 0.626 -21.960 1.00 92.94 234 GLU A C 1
ATOM 1898 O O . GLU A 1 234 ? 15.202 0.641 -23.002 1.00 92.94 234 GLU A O 1
ATOM 1903 N N . MET A 1 235 ? 15.072 1.033 -20.801 1.00 89.81 235 MET A N 1
ATOM 1904 C CA . MET A 1 235 ? 16.455 1.503 -20.666 1.00 89.81 235 MET A CA 1
ATOM 1905 C C . MET A 1 235 ? 17.473 0.409 -21.013 1.00 89.81 235 MET A C 1
ATOM 1907 O O . MET A 1 235 ? 18.452 0.684 -21.704 1.00 89.81 235 MET A O 1
ATOM 1911 N N . GLU A 1 236 ? 17.229 -0.839 -20.609 1.00 93.12 236 GLU A N 1
ATOM 1912 C CA . GLU A 1 236 ? 18.056 -2.001 -20.961 1.00 93.12 236 GLU A CA 1
ATOM 1913 C C . GLU A 1 236 ? 18.014 -2.289 -22.477 1.00 93.12 236 GLU A C 1
ATOM 1915 O O . GLU A 1 236 ? 19.040 -2.580 -23.095 1.00 93.12 236 GLU A O 1
ATOM 1920 N N . ASN A 1 237 ? 16.843 -2.148 -23.107 1.00 94.75 237 ASN A N 1
ATOM 1921 C CA . ASN A 1 237 ? 16.654 -2.285 -24.555 1.00 94.75 237 ASN A CA 1
ATOM 1922 C C . ASN A 1 237 ? 17.353 -1.154 -25.334 1.00 94.75 237 ASN A C 1
ATOM 1924 O O . ASN A 1 237 ? 18.119 -1.401 -26.263 1.00 94.75 237 ASN A O 1
ATOM 1928 N N . ASN A 1 238 ? 17.153 0.098 -24.924 1.00 92.94 238 ASN A N 1
ATOM 1929 C CA . ASN A 1 238 ? 17.762 1.264 -25.562 1.00 92.94 238 ASN A CA 1
ATOM 1930 C C . ASN A 1 238 ? 19.285 1.310 -25.340 1.00 92.94 238 ASN A C 1
ATOM 1932 O O . ASN A 1 238 ? 20.010 1.744 -26.233 1.00 92.94 238 ASN A O 1
ATOM 1936 N N . ARG A 1 239 ? 19.794 0.768 -24.225 1.00 93.31 239 ARG A N 1
ATOM 1937 C CA . ARG A 1 239 ? 21.229 0.523 -24.012 1.00 93.31 239 ARG A CA 1
ATOM 1938 C C . ARG A 1 239 ? 21.797 -0.495 -25.004 1.00 93.31 239 ARG A C 1
ATOM 1940 O O . ARG A 1 239 ? 22.874 -0.252 -25.538 1.00 93.31 239 ARG A O 1
ATOM 1947 N N . LYS A 1 240 ? 21.089 -1.598 -25.280 1.00 94.19 240 LYS A N 1
ATOM 1948 C CA . LYS A 1 240 ? 21.508 -2.600 -26.282 1.00 94.19 240 LYS A CA 1
ATOM 1949 C C . LYS A 1 240 ? 21.553 -2.000 -27.686 1.00 94.19 240 LYS A C 1
ATOM 1951 O O . LYS A 1 240 ? 22.613 -2.029 -28.300 1.00 94.19 240 LYS A O 1
ATOM 1956 N N . LYS A 1 241 ? 20.477 -1.328 -28.116 1.00 93.75 241 LYS A N 1
ATOM 1957 C CA . LYS A 1 241 ? 20.430 -0.585 -29.392 1.00 93.75 241 LYS A CA 1
ATOM 1958 C C . LYS A 1 241 ? 21.557 0.444 -29.513 1.00 93.75 241 LYS A C 1
ATOM 1960 O O . LYS A 1 241 ? 22.137 0.598 -30.580 1.00 93.75 241 LYS A O 1
ATOM 1965 N N . LEU A 1 242 ? 21.876 1.161 -28.431 1.00 92.50 242 LEU A N 1
ATOM 1966 C CA . LEU A 1 242 ? 22.972 2.132 -28.419 1.00 92.50 242 LEU A CA 1
ATOM 1967 C C . LEU A 1 242 ? 24.337 1.452 -28.592 1.00 92.50 242 LEU A C 1
ATOM 1969 O O . LEU A 1 242 ? 25.188 1.992 -29.292 1.00 92.50 242 LEU A O 1
ATOM 1973 N N . GLU A 1 243 ? 24.560 0.286 -27.983 1.00 91.19 243 GLU A N 1
ATOM 1974 C CA . GLU A 1 243 ? 25.811 -0.462 -28.151 1.00 91.19 243 GLU A CA 1
ATOM 1975 C C . GLU A 1 243 ? 25.928 -1.079 -29.553 1.00 91.19 243 GLU A C 1
ATOM 1977 O O . GLU A 1 243 ? 26.977 -0.964 -30.182 1.00 91.19 243 GLU A O 1
ATOM 1982 N N . GLU A 1 244 ? 24.837 -1.627 -30.093 1.00 93.25 244 GLU A N 1
ATOM 1983 C CA . GLU A 1 244 ? 24.733 -2.070 -31.490 1.00 93.25 244 GLU A CA 1
ATOM 1984 C C . GLU A 1 244 ? 25.095 -0.922 -32.448 1.00 93.25 244 GLU A C 1
ATOM 1986 O O . GLU A 1 244 ? 26.030 -1.050 -33.243 1.00 93.25 244 GLU A O 1
ATOM 1991 N N . LEU A 1 245 ? 24.452 0.243 -32.295 1.00 93.06 245 LEU A N 1
ATOM 1992 C CA . LEU A 1 245 ? 24.670 1.420 -33.141 1.00 93.06 245 LEU A CA 1
ATOM 1993 C C . LEU A 1 245 ? 26.086 2.008 -32.992 1.00 93.06 245 LEU A C 1
ATOM 1995 O O . LEU A 1 245 ? 26.656 2.487 -33.974 1.00 93.06 245 LEU A O 1
ATOM 1999 N N . LYS A 1 246 ? 26.700 1.935 -31.799 1.00 93.62 246 LYS A N 1
ATOM 2000 C CA . LYS A 1 246 ? 28.133 2.240 -31.622 1.00 93.62 246 LYS A CA 1
ATOM 2001 C C . LYS A 1 246 ? 29.007 1.276 -32.415 1.00 93.62 246 LYS A C 1
ATOM 2003 O O . LYS A 1 246 ? 29.915 1.739 -33.095 1.00 93.62 246 LYS A O 1
ATOM 2008 N N . THR A 1 247 ? 28.769 -0.038 -32.336 1.00 92.75 247 THR A N 1
ATOM 2009 C CA . THR A 1 247 ? 29.605 -1.013 -33.060 1.00 92.75 247 THR A CA 1
ATOM 2010 C C . THR A 1 247 ? 29.459 -0.873 -34.574 1.00 92.75 247 THR A C 1
ATOM 2012 O O . THR A 1 247 ? 30.463 -0.931 -35.283 1.00 92.75 247 THR A O 1
ATOM 2015 N N . GLU A 1 248 ? 28.256 -0.576 -35.077 1.00 91.81 248 GLU A N 1
ATOM 2016 C CA . GLU A 1 248 ? 28.057 -0.219 -36.483 1.00 91.81 248 GLU A CA 1
ATOM 2017 C C . GLU A 1 248 ? 28.804 1.074 -36.844 1.00 91.81 248 GLU A C 1
ATOM 2019 O O . GLU A 1 248 ? 29.536 1.098 -37.834 1.00 91.81 248 GLU A O 1
ATOM 2024 N N . HIS A 1 249 ? 28.705 2.129 -36.027 1.00 91.50 249 HIS A N 1
ATOM 2025 C CA . HIS A 1 249 ? 29.436 3.378 -36.254 1.00 91.50 249 HIS A CA 1
ATOM 2026 C C . HIS A 1 249 ? 30.965 3.182 -36.228 1.00 91.50 249 HIS A C 1
ATOM 2028 O O . HIS A 1 249 ? 31.661 3.756 -37.061 1.00 91.50 249 HIS A O 1
ATOM 2034 N N . GLU A 1 250 ? 31.504 2.356 -35.329 1.00 91.12 250 GLU A N 1
ATOM 2035 C CA . GLU A 1 250 ? 32.932 2.003 -35.255 1.00 91.12 250 GLU A CA 1
ATOM 2036 C C . GLU A 1 250 ? 33.389 1.294 -36.546 1.00 91.12 250 GLU A C 1
ATOM 2038 O O . GLU A 1 250 ? 34.390 1.673 -37.166 1.00 91.12 250 GLU A O 1
ATOM 2043 N N . VAL A 1 251 ? 32.604 0.318 -37.022 1.00 93.44 251 VAL A N 1
ATOM 2044 C CA . VAL A 1 251 ? 32.845 -0.384 -38.292 1.00 93.44 251 VAL A CA 1
ATOM 2045 C C . VAL A 1 251 ? 32.784 0.588 -39.473 1.00 93.44 251 VAL A C 1
ATOM 2047 O O . VAL A 1 251 ? 33.730 0.631 -40.267 1.00 93.44 251 VAL A O 1
ATOM 2050 N N . GLN A 1 252 ? 31.745 1.422 -39.566 1.00 92.00 252 GLN A N 1
ATOM 2051 C CA . GLN A 1 252 ? 31.585 2.424 -40.627 1.00 92.00 252 GLN A CA 1
ATOM 2052 C C . GLN A 1 252 ? 32.700 3.480 -40.598 1.00 92.00 252 GLN A C 1
ATOM 2054 O O . GLN A 1 252 ? 33.234 3.838 -41.648 1.00 92.00 252 GLN A O 1
ATOM 2059 N N . ALA A 1 253 ? 33.130 3.932 -39.418 1.00 92.31 253 ALA A N 1
ATOM 2060 C CA . ALA A 1 253 ? 34.254 4.852 -39.260 1.00 92.31 253 ALA A CA 1
ATOM 2061 C C . ALA A 1 253 ? 35.576 4.210 -39.710 1.00 92.31 253 ALA A C 1
ATOM 2063 O O . ALA A 1 253 ? 36.369 4.855 -40.404 1.00 92.31 253 ALA A O 1
ATOM 2064 N N . SER A 1 254 ? 35.804 2.929 -39.397 1.00 91.12 254 SER A N 1
ATOM 2065 C CA . SER A 1 254 ? 36.977 2.184 -39.875 1.00 91.12 254 SER A CA 1
ATOM 2066 C C . SER A 1 254 ? 36.977 2.026 -41.405 1.00 91.12 254 SER A C 1
ATOM 2068 O O . SER A 1 254 ? 38.003 2.253 -42.058 1.00 91.12 254 SER A O 1
ATOM 2070 N N . PHE A 1 255 ? 35.812 1.739 -41.998 1.00 92.44 255 PHE A N 1
ATOM 2071 C CA . PHE A 1 255 ? 35.621 1.599 -43.440 1.00 92.44 255 PHE A CA 1
ATOM 2072 C C . PHE A 1 255 ? 35.787 2.943 -44.162 1.00 92.44 255 PHE A C 1
ATOM 2074 O O . PHE A 1 255 ? 36.533 3.035 -45.138 1.00 92.44 255 PHE A O 1
ATOM 2081 N N . HIS A 1 256 ? 35.203 4.019 -43.628 1.00 92.81 256 HIS A N 1
ATOM 2082 C CA . HIS A 1 256 ? 35.404 5.382 -44.116 1.00 92.81 256 HIS A CA 1
ATOM 2083 C C . HIS A 1 256 ? 36.880 5.795 -44.039 1.00 92.81 256 HIS A C 1
ATOM 2085 O O . HIS A 1 256 ? 37.414 6.337 -45.005 1.00 92.81 256 HIS A O 1
ATOM 2091 N N . ARG A 1 257 ? 37.581 5.499 -42.934 1.00 92.81 257 ARG A N 1
ATOM 2092 C CA . ARG A 1 257 ? 39.017 5.793 -42.776 1.00 92.81 257 ARG A CA 1
ATOM 2093 C C . ARG A 1 257 ? 39.862 5.054 -43.818 1.00 92.81 257 ARG A C 1
ATOM 2095 O O . ARG A 1 257 ? 40.753 5.664 -44.412 1.00 92.81 257 ARG A O 1
ATOM 2102 N N . ARG A 1 258 ? 39.552 3.780 -44.088 1.00 93.88 258 ARG A N 1
ATOM 2103 C CA . ARG A 1 258 ? 40.189 2.977 -45.146 1.00 93.88 258 ARG A CA 1
ATOM 2104 C C . ARG A 1 258 ? 39.932 3.573 -46.532 1.00 93.88 258 ARG A C 1
ATOM 2106 O O . ARG A 1 258 ? 40.887 3.852 -47.253 1.00 93.88 258 ARG A O 1
ATOM 2113 N N . ASN A 1 259 ? 38.672 3.849 -46.866 1.00 93.31 259 ASN A N 1
ATOM 2114 C CA . ASN A 1 259 ? 38.280 4.400 -48.165 1.00 93.31 259 ASN A CA 1
ATOM 2115 C C . ASN A 1 259 ? 38.846 5.807 -48.394 1.00 93.31 259 ASN A C 1
ATOM 2117 O O . ASN A 1 259 ? 39.279 6.107 -49.502 1.00 93.31 259 ASN A O 1
ATOM 2121 N N . LYS A 1 260 ? 38.933 6.647 -47.355 1.00 94.19 260 LYS A N 1
ATOM 2122 C CA . LYS A 1 260 ? 39.588 7.963 -47.409 1.00 94.19 260 LYS A CA 1
ATOM 2123 C C . LYS A 1 260 ? 41.083 7.840 -47.721 1.00 94.19 260 LYS A C 1
ATOM 2125 O O . LYS A 1 260 ? 41.579 8.579 -48.566 1.00 94.19 260 LYS A O 1
ATOM 2130 N N . GLY A 1 261 ? 41.779 6.877 -47.111 1.00 93.00 261 GLY A N 1
ATOM 2131 C CA . GLY A 1 261 ? 43.176 6.570 -47.439 1.00 93.00 261 GLY A CA 1
ATOM 2132 C C . GLY A 1 261 ? 43.352 6.061 -48.876 1.00 93.00 261 GLY A C 1
ATOM 2133 O O . GLY A 1 261 ? 44.247 6.514 -49.588 1.00 93.00 261 GLY A O 1
ATOM 2134 N N . THR A 1 262 ? 42.466 5.176 -49.346 1.00 93.62 262 THR A N 1
ATOM 2135 C CA . THR A 1 262 ? 42.461 4.705 -50.742 1.00 93.62 262 THR A CA 1
ATOM 2136 C C . THR A 1 262 ? 42.169 5.838 -51.728 1.00 93.62 262 THR A C 1
ATOM 2138 O O . THR A 1 262 ? 42.864 5.951 -52.733 1.00 93.62 262 THR A O 1
ATOM 2141 N N . LEU A 1 263 ? 41.211 6.719 -51.425 1.00 93.75 263 LEU A N 1
ATOM 2142 C CA . LEU A 1 263 ? 40.885 7.894 -52.233 1.00 93.75 263 LEU A CA 1
ATOM 2143 C C . LEU A 1 263 ? 42.070 8.863 -52.318 1.00 93.75 263 LEU A C 1
ATOM 2145 O O . LEU A 1 263 ? 42.400 9.302 -53.412 1.00 93.75 263 LEU A O 1
ATOM 2149 N N . GLN A 1 264 ? 42.752 9.146 -51.204 1.00 93.94 264 GLN A N 1
ATOM 2150 C CA . GLN A 1 264 ? 43.966 9.973 -51.206 1.00 93.94 264 GLN A CA 1
ATOM 2151 C C . GLN A 1 264 ? 45.095 9.338 -52.030 1.00 93.94 264 GLN A C 1
ATOM 2153 O O . GLN A 1 264 ? 45.795 10.044 -52.756 1.00 93.94 264 GLN A O 1
ATOM 2158 N N . ARG A 1 265 ? 45.254 8.007 -51.981 1.00 94.62 265 ARG A N 1
ATOM 2159 C CA . ARG A 1 265 ? 46.225 7.299 -52.830 1.00 94.62 265 ARG A CA 1
ATOM 2160 C C . ARG A 1 265 ? 45.878 7.444 -54.314 1.00 94.62 265 ARG A C 1
ATOM 2162 O O . ARG A 1 265 ? 46.731 7.874 -55.081 1.00 94.62 265 ARG A O 1
ATOM 2169 N N . LEU A 1 266 ? 44.623 7.184 -54.687 1.00 93.00 266 LEU A N 1
ATOM 2170 C CA . LEU A 1 266 ? 44.123 7.330 -56.059 1.00 93.00 266 LEU A CA 1
ATOM 2171 C C . LEU A 1 266 ? 44.189 8.783 -56.556 1.00 93.00 266 LEU A C 1
ATOM 2173 O O . LEU A 1 266 ? 44.497 9.008 -57.718 1.00 93.00 266 LEU A O 1
ATOM 2177 N N . GLN A 1 267 ? 43.957 9.780 -55.698 1.00 93.94 267 GLN A N 1
ATOM 2178 C CA . GLN A 1 267 ? 44.127 11.201 -56.031 1.00 93.94 267 GLN A CA 1
ATOM 2179 C C . GLN A 1 267 ? 45.595 11.547 -56.313 1.00 93.94 267 GLN A C 1
ATOM 2181 O O . GLN A 1 267 ? 45.876 12.253 -57.278 1.00 93.94 267 GLN A O 1
ATOM 2186 N N . ASN A 1 268 ? 46.534 11.017 -55.524 1.00 93.38 268 ASN A N 1
ATOM 2187 C CA . ASN A 1 268 ? 47.968 11.207 -55.750 1.00 93.38 268 ASN A CA 1
ATOM 2188 C C . ASN A 1 268 ? 48.470 10.454 -56.997 1.00 93.38 268 ASN A C 1
ATOM 2190 O O . ASN A 1 268 ? 49.311 10.974 -57.724 1.00 93.38 268 ASN A O 1
ATOM 2194 N N . GLU A 1 269 ? 47.957 9.249 -57.261 1.00 93.19 269 GLU A N 1
ATOM 2195 C CA . GLU A 1 269 ? 48.218 8.485 -58.491 1.00 93.19 269 GLU A CA 1
ATOM 2196 C C . GLU A 1 269 ? 47.665 9.224 -59.721 1.00 93.19 269 GLU A C 1
ATOM 2198 O O . GLU A 1 269 ? 48.394 9.430 -60.688 1.00 93.19 269 GLU A O 1
ATOM 2203 N N . ARG A 1 270 ? 46.421 9.720 -59.654 1.00 93.62 270 ARG A N 1
ATOM 2204 C CA . ARG A 1 270 ? 45.804 10.526 -60.717 1.00 93.62 270 ARG A CA 1
ATOM 2205 C C . ARG A 1 270 ? 46.585 11.814 -60.967 1.00 93.62 270 ARG A C 1
ATOM 2207 O O . ARG A 1 270 ? 46.838 12.120 -62.122 1.00 93.62 270 ARG A O 1
ATOM 2214 N N . LYS A 1 271 ? 47.033 12.517 -59.916 1.00 94.31 271 LYS A N 1
ATOM 2215 C CA . LYS A 1 271 ? 47.865 13.717 -60.079 1.00 94.31 271 LYS A CA 1
ATOM 2216 C C . LYS A 1 271 ? 49.200 13.404 -60.760 1.00 94.31 271 LYS A C 1
ATOM 2218 O O . LYS A 1 271 ? 49.596 14.144 -61.647 1.00 94.31 271 LYS A O 1
ATOM 2223 N N . LYS A 1 272 ? 49.878 12.308 -60.400 1.00 93.88 272 LYS A N 1
ATOM 2224 C CA . LYS A 1 272 ? 51.105 11.896 -61.109 1.00 93.88 272 LYS A CA 1
ATOM 2225 C C . LYS A 1 272 ? 50.842 11.676 -62.596 1.00 93.88 272 LYS A C 1
ATOM 2227 O O . LYS A 1 272 ? 51.588 12.194 -63.409 1.00 93.88 272 LYS A O 1
ATOM 2232 N N . LEU A 1 273 ? 49.751 10.989 -62.940 1.00 93.56 273 LEU A N 1
ATOM 2233 C CA . LEU A 1 273 ? 49.359 10.774 -64.335 1.00 93.56 273 LEU A CA 1
ATOM 2234 C C . LEU A 1 273 ? 48.967 12.083 -65.047 1.00 93.56 273 LEU A C 1
ATOM 2236 O O . LEU A 1 273 ? 49.282 12.240 -66.219 1.00 93.56 273 LEU A O 1
ATOM 2240 N N . GLU A 1 274 ? 48.330 13.037 -64.359 1.00 93.06 274 GLU A N 1
ATOM 2241 C CA . GLU A 1 274 ? 48.087 14.397 -64.871 1.00 93.06 274 GLU A CA 1
ATOM 2242 C C . GLU A 1 274 ? 49.418 15.125 -65.152 1.00 93.06 274 GLU A C 1
ATOM 2244 O O . GLU A 1 274 ? 49.623 15.628 -66.258 1.00 93.06 274 GLU A O 1
ATOM 2249 N N . ASP A 1 275 ? 50.347 15.132 -64.189 1.00 93.50 275 ASP A N 1
ATOM 2250 C CA . ASP A 1 275 ? 51.679 15.735 -64.319 1.00 93.50 275 ASP A CA 1
ATOM 2251 C C . ASP A 1 275 ? 52.471 15.083 -65.483 1.00 93.50 275 ASP A C 1
ATOM 2253 O O . ASP A 1 275 ? 52.991 15.805 -66.343 1.00 93.50 275 ASP A O 1
ATOM 2257 N N . ASP A 1 276 ? 52.480 13.744 -65.571 1.00 93.25 276 ASP A N 1
ATOM 2258 C CA . ASP A 1 276 ? 53.109 12.941 -66.635 1.00 93.25 276 ASP A CA 1
ATOM 2259 C C . ASP A 1 276 ? 52.503 13.235 -68.018 1.00 93.25 276 ASP A C 1
ATOM 2261 O O . ASP A 1 276 ? 53.246 13.428 -68.984 1.00 93.25 276 ASP A O 1
ATOM 2265 N N . ILE A 1 277 ? 51.169 13.336 -68.128 1.00 92.12 277 ILE A N 1
ATOM 2266 C CA . ILE A 1 277 ? 50.481 13.723 -69.370 1.00 92.12 277 ILE A CA 1
ATOM 2267 C C . ILE A 1 277 ? 50.942 15.112 -69.814 1.00 92.12 277 ILE A C 1
ATOM 2269 O O . ILE A 1 277 ? 51.383 15.253 -70.955 1.00 92.12 277 ILE A O 1
ATOM 2273 N N . THR A 1 278 ? 50.954 16.123 -68.931 1.00 92.62 278 THR A N 1
ATOM 2274 C CA . THR A 1 278 ? 51.442 17.456 -69.341 1.00 92.62 278 THR A CA 1
ATOM 2275 C C . THR A 1 278 ? 52.936 17.458 -69.681 1.00 92.62 278 THR A C 1
ATOM 2277 O O . THR A 1 278 ? 53.391 18.312 -70.444 1.00 92.62 278 THR A O 1
ATOM 2280 N N . GLY A 1 279 ? 53.723 16.535 -69.117 1.00 92.12 279 GLY A N 1
ATOM 2281 C CA . GLY A 1 279 ? 55.118 16.303 -69.488 1.00 92.12 279 GLY A CA 1
ATOM 2282 C C . GLY A 1 279 ? 55.240 15.770 -70.916 1.00 92.12 279 GLY A C 1
ATOM 2283 O O . GLY A 1 279 ? 55.943 16.358 -71.739 1.00 92.12 279 GLY A O 1
ATOM 2284 N N . LEU A 1 280 ? 54.491 14.713 -71.236 1.00 91.00 280 LEU A N 1
ATOM 2285 C CA . LEU A 1 280 ? 54.433 14.120 -72.572 1.00 91.00 280 LEU A CA 1
ATOM 2286 C C . LEU A 1 280 ? 53.899 15.107 -73.618 1.00 91.00 280 LEU A C 1
ATOM 2288 O O . LEU A 1 280 ? 54.478 15.206 -74.696 1.00 91.00 280 LEU A O 1
ATOM 2292 N N . GLU A 1 281 ? 52.875 15.903 -73.304 1.00 90.00 281 GLU A N 1
ATOM 2293 C CA . GLU A 1 281 ? 52.369 16.966 -74.183 1.00 90.00 281 GLU A CA 1
ATOM 2294 C C . GLU A 1 281 ? 53.436 18.028 -74.489 1.00 90.00 281 GLU A C 1
ATOM 2296 O O . GLU A 1 281 ? 53.592 18.434 -75.643 1.00 90.00 281 GLU A O 1
ATOM 2301 N N . LYS A 1 282 ? 54.223 18.452 -73.488 1.00 90.56 282 LYS A N 1
ATOM 2302 C CA . LYS A 1 282 ? 55.357 19.376 -73.689 1.00 90.56 282 LYS A CA 1
ATOM 2303 C C . LYS A 1 282 ? 56.438 18.746 -74.568 1.00 90.56 282 LYS A C 1
ATOM 2305 O O . LYS A 1 282 ? 56.930 19.411 -75.478 1.00 90.56 282 LYS A O 1
ATOM 2310 N N . CYS A 1 283 ? 56.773 17.473 -74.351 1.00 89.81 283 CYS A N 1
ATOM 2311 C CA . CYS A 1 283 ? 57.720 16.738 -75.191 1.00 89.81 283 CYS A CA 1
ATOM 2312 C C . CYS A 1 283 ? 57.223 16.598 -76.638 1.00 89.81 283 CYS A C 1
ATOM 2314 O O . CYS A 1 283 ? 57.981 16.876 -77.564 1.00 89.81 283 CYS A O 1
ATOM 2316 N N . ILE A 1 284 ? 55.949 16.250 -76.843 1.00 89.31 284 ILE A N 1
ATOM 2317 C CA . ILE A 1 284 ? 55.311 16.163 -78.164 1.00 89.31 284 ILE A CA 1
ATOM 2318 C C . ILE A 1 284 ? 55.304 17.530 -78.855 1.00 89.31 284 ILE A C 1
ATOM 2320 O O . ILE A 1 284 ? 55.576 17.604 -80.050 1.00 89.31 284 ILE A O 1
ATOM 2324 N N . ASN A 1 285 ? 55.033 18.620 -78.135 1.00 88.56 285 ASN A N 1
ATOM 2325 C CA . ASN A 1 285 ? 55.001 19.960 -78.722 1.00 88.56 285 ASN A CA 1
ATOM 2326 C C . ASN A 1 285 ? 56.402 20.511 -79.038 1.00 88.56 285 ASN A C 1
ATOM 2328 O O . ASN A 1 285 ? 56.573 21.118 -80.094 1.00 88.56 285 ASN A O 1
ATOM 2332 N N . GLU A 1 286 ? 57.427 20.261 -78.213 1.00 88.19 286 GLU A N 1
ATOM 2333 C CA . GLU A 1 286 ? 58.815 20.585 -78.590 1.00 88.19 286 GLU A CA 1
ATOM 2334 C C . GLU A 1 286 ? 59.304 19.703 -79.745 1.00 88.19 286 GLU A C 1
ATOM 2336 O O . GLU A 1 286 ? 59.990 20.212 -80.628 1.00 88.19 286 GLU A O 1
ATOM 2341 N N . GLN A 1 287 ? 58.920 18.423 -79.795 1.00 84.88 287 GLN A N 1
ATOM 2342 C CA . GLN A 1 287 ? 59.261 17.543 -80.913 1.00 84.88 287 GLN A CA 1
ATOM 2343 C C . GLN A 1 287 ? 58.589 18.012 -82.210 1.00 84.88 287 GLN A C 1
ATOM 2345 O O . GLN A 1 287 ? 59.297 18.290 -83.169 1.00 84.88 287 GLN A O 1
ATOM 2350 N N . LYS A 1 288 ? 57.276 18.287 -82.20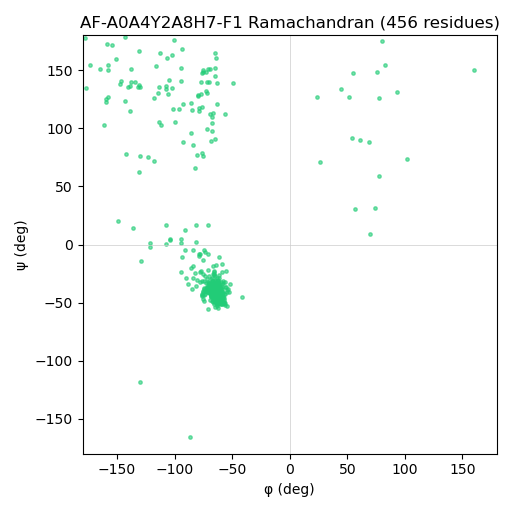6 1.00 84.56 288 LYS A N 1
ATOM 2351 C CA . LYS A 1 288 ? 56.582 18.953 -83.326 1.00 84.56 288 LYS A CA 1
ATOM 2352 C C . LYS A 1 288 ? 57.264 20.259 -83.732 1.00 84.56 288 LYS A C 1
ATOM 2354 O O . LYS A 1 288 ? 57.402 20.521 -84.917 1.00 84.56 288 LYS A O 1
ATOM 2359 N N . ARG A 1 289 ? 57.736 21.073 -82.779 1.00 85.00 289 ARG A N 1
ATOM 2360 C CA . ARG A 1 289 ? 58.473 22.315 -83.071 1.00 85.00 289 ARG A CA 1
ATOM 2361 C C . ARG A 1 289 ? 59.866 22.057 -83.654 1.00 85.00 289 ARG A C 1
ATOM 2363 O O . ARG A 1 289 ? 60.394 22.924 -84.342 1.00 85.00 289 ARG A O 1
ATOM 2370 N N . ARG A 1 290 ? 60.512 20.925 -83.364 1.00 82.25 290 ARG A N 1
ATOM 2371 C CA . ARG A 1 290 ? 61.761 20.495 -84.025 1.00 82.25 290 ARG A CA 1
ATOM 2372 C C . ARG A 1 290 ? 61.473 20.001 -85.433 1.00 82.25 290 ARG A C 1
ATOM 2374 O O . ARG A 1 290 ? 62.094 20.494 -86.358 1.00 82.25 290 ARG A O 1
ATOM 2381 N N . ASP A 1 291 ? 60.489 19.127 -85.592 1.00 82.94 291 ASP A N 1
ATOM 2382 C CA . ASP A 1 291 ? 60.102 18.565 -86.885 1.00 82.94 291 ASP A CA 1
ATOM 2383 C C . ASP A 1 291 ? 59.605 19.658 -87.842 1.00 82.94 291 ASP A C 1
ATOM 2385 O O . ASP A 1 291 ? 60.017 19.687 -88.996 1.00 82.94 291 ASP A O 1
ATOM 2389 N N . GLN A 1 292 ? 58.843 20.636 -87.341 1.00 82.62 292 GLN A N 1
ATOM 2390 C CA . GLN A 1 292 ? 58.451 21.841 -88.077 1.00 82.62 292 GLN A CA 1
ATOM 2391 C C . GLN A 1 292 ? 59.665 22.685 -88.503 1.00 82.62 292 GLN A C 1
ATOM 2393 O O . GLN A 1 292 ? 59.746 23.066 -89.664 1.00 82.62 292 GLN A O 1
ATOM 2398 N N . ARG A 1 293 ? 60.641 22.932 -87.613 1.00 80.31 293 ARG A N 1
ATOM 2399 C CA . ARG A 1 293 ? 61.888 23.644 -87.973 1.00 80.31 293 ARG A CA 1
ATOM 2400 C C . ARG A 1 293 ? 62.724 22.867 -88.994 1.00 80.31 293 ARG A C 1
ATOM 2402 O O . ARG A 1 293 ? 63.294 23.472 -89.891 1.00 80.31 293 ARG A O 1
ATOM 2409 N N . ASN A 1 294 ? 62.778 21.541 -88.879 1.00 82.25 294 ASN A N 1
ATOM 2410 C CA . ASN A 1 294 ? 63.481 20.671 -89.821 1.00 82.25 294 ASN A CA 1
ATOM 2411 C C . ASN A 1 294 ? 62.803 20.694 -91.202 1.00 82.25 294 ASN A C 1
ATOM 2413 O O . ASN A 1 294 ? 63.496 20.775 -92.212 1.00 82.25 294 ASN A O 1
ATOM 2417 N N . LEU A 1 295 ? 61.465 20.681 -91.245 1.00 77.25 295 LEU A N 1
ATOM 2418 C CA . LEU A 1 295 ? 60.673 20.849 -92.466 1.00 77.25 295 LEU A CA 1
ATOM 2419 C C . LEU A 1 295 ? 60.873 22.237 -93.082 1.00 77.25 295 LEU A C 1
ATOM 2421 O O . LEU A 1 295 ? 61.158 22.324 -94.267 1.00 77.25 295 LEU A O 1
ATOM 2425 N N . GLU A 1 296 ? 60.814 23.310 -92.290 1.00 79.88 296 GLU A N 1
ATOM 2426 C CA . GLU A 1 296 ? 61.088 24.682 -92.743 1.00 79.88 296 GLU A CA 1
ATOM 2427 C C . GLU A 1 296 ? 62.522 24.838 -93.278 1.00 79.88 296 GLU A C 1
ATOM 2429 O O . GLU A 1 296 ? 62.742 25.509 -94.287 1.00 79.88 296 GLU A O 1
ATOM 2434 N N . GLU A 1 297 ? 63.505 24.184 -92.654 1.00 80.38 297 GLU A N 1
ATOM 2435 C CA . GLU A 1 297 ? 64.877 24.130 -93.157 1.00 80.38 297 GLU A CA 1
ATOM 2436 C C . GLU A 1 297 ? 65.012 23.316 -94.451 1.00 80.38 297 GLU A C 1
ATOM 2438 O O . GLU A 1 297 ? 65.738 23.740 -95.351 1.00 80.38 297 GLU A O 1
ATOM 2443 N N . GLU A 1 298 ? 64.360 22.154 -94.566 1.00 79.44 298 GLU A N 1
ATOM 2444 C CA . GLU A 1 298 ? 64.363 21.368 -95.804 1.00 79.44 298 GLU A CA 1
ATOM 2445 C C . GLU A 1 298 ? 63.637 22.091 -96.936 1.00 79.44 298 GLU A C 1
ATOM 2447 O O . GLU A 1 298 ? 64.173 22.156 -98.038 1.00 79.44 298 GLU A O 1
ATOM 2452 N N . ASP A 1 299 ? 62.474 22.685 -96.684 1.00 79.38 299 ASP A N 1
ATOM 2453 C CA . ASP A 1 299 ? 61.716 23.436 -97.683 1.00 79.38 299 ASP A CA 1
ATOM 2454 C C . ASP A 1 299 ? 62.437 24.722 -98.089 1.00 79.38 299 ASP A C 1
ATOM 2456 O O . ASP A 1 299 ? 62.451 25.049 -99.274 1.00 79.38 299 ASP A O 1
ATOM 2460 N N . LYS A 1 300 ? 63.162 25.389 -97.180 1.00 83.56 300 LYS A N 1
ATOM 2461 C CA . LYS A 1 300 ? 64.078 26.478 -97.554 1.00 83.56 300 LYS A CA 1
ATOM 2462 C C . LYS A 1 300 ? 65.214 25.984 -98.456 1.00 83.56 300 LYS A C 1
ATOM 2464 O O . LYS A 1 300 ? 65.461 26.594 -99.492 1.00 83.56 300 LYS A O 1
ATOM 2469 N N . LYS A 1 301 ? 65.864 24.859 -98.125 1.00 83.50 301 LYS A N 1
ATOM 2470 C CA . LYS A 1 301 ? 66.932 24.256 -98.955 1.00 83.50 301 LYS A CA 1
ATOM 2471 C C . LYS A 1 301 ? 66.399 23.792 -100.321 1.00 83.50 301 LYS A C 1
ATOM 2473 O O . LYS A 1 301 ? 67.064 23.986 -101.337 1.00 83.50 301 LYS A O 1
ATOM 2478 N N . ARG A 1 302 ? 65.182 23.236 -100.374 1.00 80.81 302 ARG A N 1
ATOM 2479 C CA . ARG A 1 302 ? 64.470 22.875 -101.615 1.00 80.81 302 ARG A CA 1
ATOM 2480 C C . ARG A 1 302 ? 64.131 24.117 -102.435 1.00 80.81 302 ARG A C 1
ATOM 2482 O O . ARG A 1 302 ? 64.376 24.109 -103.634 1.00 80.81 302 ARG A O 1
ATOM 2489 N N . GLN A 1 303 ? 63.637 25.186 -101.815 1.00 81.75 303 GLN A N 1
ATOM 2490 C CA . GLN A 1 303 ? 63.308 26.439 -102.497 1.00 81.75 303 GLN A CA 1
ATOM 2491 C C . GLN A 1 303 ? 64.562 27.135 -103.047 1.00 81.75 303 GLN A C 1
ATOM 2493 O O . GLN A 1 303 ? 64.551 27.602 -104.183 1.00 81.75 303 GLN A O 1
ATOM 2498 N N . GLU A 1 304 ? 65.668 27.139 -102.298 1.00 84.25 304 GLU A N 1
ATOM 2499 C CA . GLU A 1 304 ? 66.976 27.610 -102.770 1.00 84.25 304 GLU A CA 1
ATOM 2500 C C . GLU A 1 304 ? 67.490 26.761 -103.947 1.00 84.25 304 GLU A C 1
ATOM 2502 O O . GLU A 1 304 ? 67.984 27.310 -104.934 1.00 84.25 304 GLU A O 1
ATOM 2507 N N . ALA A 1 305 ? 67.325 25.434 -103.909 1.00 84.50 305 ALA A N 1
ATOM 2508 C CA . ALA A 1 305 ? 67.665 24.554 -105.030 1.00 84.50 305 ALA A CA 1
ATOM 2509 C C . ALA A 1 305 ? 66.761 24.782 -106.260 1.00 84.50 305 ALA A C 1
ATOM 2511 O O . ALA A 1 305 ? 67.259 24.824 -107.385 1.00 84.50 305 ALA A O 1
ATOM 2512 N N . ILE A 1 306 ? 65.454 24.985 -106.061 1.00 83.88 306 ILE A N 1
ATOM 2513 C CA . ILE A 1 306 ? 64.487 25.311 -107.119 1.00 83.88 306 ILE A CA 1
ATOM 2514 C C . ILE A 1 306 ? 64.830 26.658 -107.760 1.00 83.88 306 ILE A C 1
ATOM 2516 O O . ILE A 1 306 ? 64.869 26.729 -108.985 1.00 83.88 306 ILE A O 1
ATOM 2520 N N . GLN A 1 307 ? 65.151 27.690 -106.974 1.00 85.38 307 GLN A N 1
ATOM 2521 C CA . GLN A 1 307 ? 65.578 28.991 -107.497 1.00 85.38 307 GLN A CA 1
ATOM 2522 C C . GLN A 1 307 ? 66.864 28.854 -108.321 1.00 85.38 307 GLN A C 1
ATOM 2524 O O . GLN A 1 307 ? 66.901 29.277 -109.472 1.00 85.38 307 GLN A O 1
ATOM 2529 N N . ASN A 1 308 ? 67.883 28.159 -107.801 1.00 86.50 308 ASN A N 1
ATOM 2530 C CA . ASN A 1 308 ? 69.115 27.891 -108.552 1.00 86.50 308 ASN A CA 1
ATOM 2531 C C . ASN A 1 308 ? 68.850 27.126 -109.863 1.00 86.50 308 ASN A C 1
ATOM 2533 O O . ASN A 1 308 ? 69.508 27.383 -110.873 1.00 86.50 308 ASN A O 1
ATOM 2537 N N . LEU A 1 309 ? 67.891 26.195 -109.885 1.00 84.25 309 LEU A N 1
ATOM 2538 C CA . LEU A 1 309 ? 67.483 25.498 -111.107 1.00 84.25 309 LEU A CA 1
ATOM 2539 C C . LEU A 1 309 ? 66.697 26.407 -112.065 1.00 84.25 309 LEU A C 1
ATOM 2541 O O . LEU A 1 309 ? 66.920 26.328 -113.270 1.00 84.25 309 LEU A O 1
ATOM 2545 N N . GLN A 1 310 ? 65.839 27.300 -111.567 1.00 83.44 310 GLN A N 1
ATOM 2546 C CA . GLN A 1 310 ? 65.121 28.299 -112.367 1.00 83.44 310 GLN A CA 1
ATOM 2547 C C . GLN A 1 310 ? 66.073 29.336 -112.983 1.00 83.44 310 GLN A C 1
ATOM 2549 O O . GLN A 1 310 ? 65.961 29.635 -114.172 1.00 83.44 310 GLN A O 1
ATOM 2554 N N . ASP A 1 311 ? 67.066 29.811 -112.234 1.00 84.06 311 ASP A N 1
ATOM 2555 C CA . ASP A 1 311 ? 68.105 30.730 -112.713 1.00 84.06 311 ASP A CA 1
ATOM 2556 C C . ASP A 1 311 ? 68.998 30.051 -113.767 1.00 84.06 311 ASP A C 1
ATOM 2558 O O . ASP A 1 311 ? 69.351 30.637 -114.793 1.00 84.06 311 ASP A O 1
ATOM 2562 N N . ASN A 1 312 ? 69.309 28.763 -113.582 1.00 86.25 312 ASN A N 1
ATOM 2563 C CA . ASN A 1 312 ? 69.981 27.969 -114.610 1.00 86.25 312 ASN A CA 1
ATOM 2564 C C . ASN A 1 312 ? 69.110 27.751 -115.853 1.00 86.25 312 ASN A C 1
ATOM 2566 O O . ASN A 1 312 ? 69.625 27.837 -116.969 1.00 86.25 312 ASN A O 1
ATOM 2570 N N . ASN A 1 313 ? 67.813 27.490 -115.686 1.00 81.44 313 ASN A N 1
ATOM 2571 C CA . ASN A 1 313 ? 66.902 27.214 -116.793 1.00 81.44 313 ASN A CA 1
ATOM 2572 C C . ASN A 1 313 ? 66.590 28.483 -117.604 1.00 81.44 313 ASN A C 1
ATOM 2574 O O . ASN A 1 313 ? 66.629 28.448 -118.827 1.00 81.44 313 ASN A O 1
ATOM 2578 N N . THR A 1 314 ? 66.400 29.637 -116.958 1.00 83.25 314 THR A N 1
ATOM 2579 C CA . THR A 1 314 ? 66.286 30.942 -117.640 1.00 83.25 314 THR A CA 1
ATOM 2580 C C . THR A 1 314 ? 67.587 31.334 -118.344 1.00 83.25 314 THR A C 1
ATOM 2582 O O . THR A 1 314 ? 67.554 31.815 -119.476 1.00 83.25 314 THR A O 1
ATOM 2585 N N . ARG A 1 315 ? 68.756 31.047 -117.751 1.00 84.12 315 ARG A N 1
ATOM 2586 C CA . ARG A 1 315 ? 70.062 31.197 -118.419 1.00 84.12 315 ARG A CA 1
ATOM 2587 C C . ARG A 1 315 ? 70.208 30.282 -119.643 1.00 84.12 315 ARG A C 1
ATOM 2589 O O . ARG A 1 315 ? 70.846 30.680 -120.618 1.00 84.12 315 ARG A O 1
ATOM 2596 N N . LEU A 1 316 ? 69.636 29.077 -119.615 1.00 81.00 316 LEU A N 1
ATOM 2597 C CA . LEU A 1 316 ? 69.605 28.153 -120.754 1.00 81.00 316 LEU A CA 1
ATOM 2598 C C . LEU A 1 316 ? 68.583 28.575 -121.820 1.00 81.00 316 LEU A C 1
ATOM 2600 O O . LEU A 1 316 ? 68.915 28.543 -122.999 1.00 81.00 316 LEU A O 1
ATOM 2604 N N . ASP A 1 317 ? 67.398 29.051 -121.439 1.00 84.56 317 ASP A N 1
ATOM 2605 C CA . ASP A 1 317 ? 66.393 29.577 -122.370 1.00 84.56 317 ASP A CA 1
ATOM 2606 C C . ASP A 1 317 ? 66.872 30.865 -123.062 1.00 84.56 317 ASP A C 1
ATOM 2608 O O . ASP A 1 317 ? 66.710 31.018 -124.270 1.00 84.56 317 ASP A O 1
ATOM 2612 N N . ASN A 1 318 ? 67.586 31.745 -122.354 1.00 83.75 318 ASN A N 1
ATOM 2613 C CA . ASN A 1 318 ? 68.249 32.900 -122.967 1.00 83.75 318 ASN A CA 1
ATOM 2614 C C . ASN A 1 318 ? 69.355 32.479 -123.953 1.00 83.75 318 ASN A C 1
ATOM 2616 O O . ASN A 1 318 ? 69.485 33.091 -125.011 1.00 83.75 318 ASN A O 1
ATOM 2620 N N . LYS A 1 319 ? 70.100 31.395 -123.677 1.00 83.38 319 LYS A N 1
ATOM 2621 C CA . LYS A 1 319 ? 71.018 30.790 -124.664 1.00 83.38 319 LYS A CA 1
ATOM 2622 C C . LYS A 1 319 ? 70.277 30.152 -125.845 1.00 83.38 319 LYS A C 1
ATOM 2624 O O . LYS A 1 319 ? 70.767 30.218 -126.964 1.00 83.38 319 LYS A O 1
ATOM 2629 N N . LEU A 1 320 ? 69.106 29.550 -125.630 1.00 79.69 320 LEU A N 1
ATOM 2630 C CA . LEU A 1 320 ? 68.273 29.007 -126.708 1.00 79.69 320 LEU A CA 1
ATOM 2631 C C . LEU A 1 320 ? 67.648 30.112 -127.568 1.00 79.69 320 LEU A C 1
ATOM 2633 O O . LEU A 1 320 ? 67.495 29.911 -128.769 1.00 79.69 320 LEU A O 1
ATOM 2637 N N . LYS A 1 321 ? 67.321 31.275 -126.994 1.00 82.50 321 LYS A N 1
ATOM 2638 C CA . LYS A 1 321 ? 66.875 32.466 -127.733 1.00 82.50 321 LYS A CA 1
ATOM 2639 C C . LYS A 1 321 ? 67.983 33.004 -128.631 1.00 82.50 321 LYS A C 1
ATOM 2641 O O . LYS A 1 321 ? 67.778 33.042 -129.839 1.00 82.50 321 LYS A O 1
ATOM 2646 N N . THR A 1 322 ? 69.177 33.270 -128.097 1.00 81.69 322 THR A N 1
ATOM 2647 C CA . THR A 1 322 ? 70.297 33.753 -128.926 1.00 81.69 322 THR A CA 1
ATOM 2648 C C . THR A 1 322 ? 70.750 32.724 -129.968 1.00 81.69 322 THR A C 1
ATOM 2650 O O . THR A 1 322 ? 71.070 33.100 -131.091 1.00 81.69 322 THR A O 1
ATOM 2653 N N . LEU A 1 323 ? 70.694 31.419 -129.667 1.00 80.44 323 LEU A N 1
ATOM 2654 C CA . LEU A 1 323 ? 70.925 30.367 -130.669 1.00 80.44 323 LEU A CA 1
ATOM 2655 C C . LEU A 1 323 ? 69.821 30.301 -131.739 1.00 80.44 323 LEU A C 1
ATOM 2657 O O . LEU A 1 323 ? 70.121 30.070 -132.906 1.00 80.44 323 LEU A O 1
ATOM 2661 N N . ARG A 1 324 ? 68.545 30.518 -131.390 1.00 84.00 324 ARG A N 1
ATOM 2662 C CA . ARG A 1 324 ? 67.454 30.629 -132.380 1.00 84.00 324 ARG A CA 1
ATOM 2663 C C . ARG A 1 324 ? 67.604 31.877 -133.247 1.00 84.00 324 ARG A C 1
ATOM 2665 O O . ARG A 1 324 ? 67.325 31.812 -134.439 1.00 84.00 324 ARG A O 1
ATOM 2672 N N . GLU A 1 325 ? 68.054 32.987 -132.672 1.00 82.50 325 GLU A N 1
ATOM 2673 C CA . GLU A 1 325 ? 68.343 34.228 -133.393 1.00 82.50 325 GLU A CA 1
ATOM 2674 C C . GLU A 1 325 ? 69.478 34.024 -134.403 1.00 82.50 325 GLU A C 1
ATOM 2676 O O . GLU A 1 325 ? 69.276 34.324 -135.579 1.00 82.50 325 GLU A O 1
ATOM 2681 N N . THR A 1 326 ? 70.605 33.411 -134.012 1.00 79.25 326 THR A N 1
ATOM 2682 C CA . THR A 1 326 ? 71.700 33.102 -134.954 1.00 79.25 326 THR A CA 1
ATOM 2683 C C . THR A 1 326 ? 71.309 32.064 -136.009 1.00 79.25 326 THR A C 1
ATOM 2685 O O . THR A 1 326 ? 71.649 32.221 -137.180 1.00 79.25 326 THR A O 1
ATOM 2688 N N . ILE A 1 327 ? 70.521 31.042 -135.652 1.00 81.69 327 ILE A N 1
ATOM 2689 C CA . ILE A 1 327 ? 69.937 30.111 -136.634 1.00 81.69 327 ILE A CA 1
ATOM 2690 C C . ILE A 1 327 ? 69.052 30.867 -137.639 1.00 81.69 327 ILE A C 1
ATOM 2692 O O . ILE A 1 327 ? 69.117 30.593 -138.837 1.00 81.69 327 ILE A O 1
ATOM 2696 N N . ASN A 1 328 ? 68.248 31.832 -137.188 1.00 82.38 328 ASN A N 1
ATOM 2697 C CA . ASN A 1 328 ? 67.374 32.612 -138.063 1.00 82.38 328 ASN A CA 1
ATOM 2698 C C . ASN A 1 328 ? 68.151 33.589 -138.962 1.00 82.38 328 ASN A C 1
ATOM 2700 O O . ASN A 1 328 ? 67.797 33.711 -140.138 1.00 82.38 328 ASN A O 1
ATOM 2704 N N . THR A 1 329 ? 69.218 34.238 -138.477 1.00 80.75 329 THR A N 1
ATOM 2705 C CA . THR A 1 329 ? 70.076 35.081 -139.332 1.00 80.75 329 THR A CA 1
ATOM 2706 C C . THR A 1 329 ? 70.782 34.239 -140.389 1.00 80.75 329 THR A C 1
ATOM 2708 O O . THR A 1 329 ? 70.641 34.531 -141.575 1.00 80.75 329 THR A O 1
ATOM 2711 N N . THR A 1 330 ? 71.411 33.122 -140.010 1.00 78.62 330 THR A N 1
ATOM 2712 C CA . THR A 1 330 ? 72.084 32.230 -140.969 1.00 78.62 330 THR A CA 1
ATOM 2713 C C . THR A 1 330 ? 71.110 31.567 -141.947 1.00 78.62 330 THR A C 1
ATOM 2715 O O . THR A 1 330 ? 71.439 31.381 -143.116 1.00 78.62 330 THR A O 1
ATOM 2718 N N . ARG A 1 331 ? 69.864 31.286 -141.542 1.00 83.81 331 ARG A N 1
ATOM 2719 C CA . ARG A 1 331 ? 68.814 30.809 -142.461 1.00 83.81 331 ARG A CA 1
ATOM 2720 C C . ARG A 1 331 ? 68.343 31.897 -143.437 1.00 83.81 331 ARG A C 1
ATOM 2722 O O . ARG A 1 331 ? 68.017 31.583 -144.582 1.00 83.81 331 ARG A O 1
ATOM 2729 N N . SER A 1 332 ? 68.334 33.163 -143.017 1.00 77.88 332 SER A N 1
ATOM 2730 C CA . SER A 1 332 ? 68.064 34.316 -143.890 1.00 77.88 332 SER A CA 1
ATOM 2731 C C . SER A 1 332 ? 69.197 34.526 -144.904 1.00 77.88 332 SER A C 1
ATOM 2733 O O . SER A 1 332 ? 68.945 34.643 -146.103 1.00 77.88 332 SER A O 1
ATOM 2735 N N . GLU A 1 333 ? 70.452 34.460 -144.451 1.00 81.50 333 GL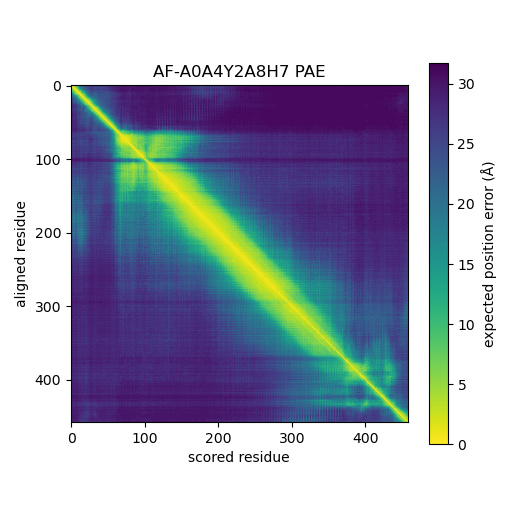U A N 1
ATOM 2736 C CA . GLU A 1 333 ? 71.650 34.469 -145.301 1.00 81.50 333 GLU A CA 1
ATOM 2737 C C . GLU A 1 333 ? 71.606 33.329 -146.327 1.00 81.50 333 GLU A C 1
ATOM 2739 O O . GLU A 1 333 ? 71.705 33.579 -147.526 1.00 81.50 333 GLU A O 1
ATOM 2744 N N . GLN A 1 334 ? 71.344 32.092 -145.891 1.00 75.62 334 GLN A N 1
ATOM 2745 C CA . GLN A 1 334 ? 71.205 30.923 -146.766 1.00 75.62 334 GLN A CA 1
ATOM 2746 C C . GLN A 1 334 ? 70.069 31.087 -147.793 1.00 75.62 334 GLN A C 1
ATOM 2748 O O . GLN A 1 334 ? 70.233 30.709 -148.954 1.00 75.62 334 GLN A O 1
ATOM 2753 N N . SER A 1 335 ? 68.938 31.690 -147.408 1.00 78.31 335 SER A N 1
ATOM 2754 C CA . SER A 1 335 ? 67.848 32.028 -148.337 1.00 78.31 335 SER A CA 1
ATOM 2755 C C . SER A 1 335 ? 68.283 33.061 -149.383 1.00 78.31 335 SER A C 1
ATOM 2757 O O . SER A 1 335 ? 67.937 32.934 -150.559 1.00 78.31 335 SER A O 1
ATOM 2759 N N . ASN A 1 336 ? 69.073 34.061 -148.990 1.00 79.19 336 ASN A N 1
ATOM 2760 C CA . ASN A 1 336 ? 69.582 35.079 -149.905 1.00 79.19 336 ASN A CA 1
ATOM 2761 C C . ASN A 1 336 ? 70.660 34.520 -150.848 1.00 79.19 336 ASN A C 1
ATOM 2763 O O . ASN A 1 336 ? 70.587 34.778 -152.049 1.00 79.19 336 ASN A O 1
ATOM 2767 N N . PHE A 1 337 ? 71.571 33.668 -150.366 1.00 76.56 337 PHE A N 1
ATOM 2768 C CA . PHE A 1 337 ? 72.485 32.913 -151.231 1.00 76.56 337 PHE A CA 1
ATOM 2769 C C . PHE A 1 337 ? 71.730 31.994 -152.203 1.00 76.56 337 PHE A C 1
ATOM 2771 O O . PHE A 1 337 ? 72.099 31.918 -153.371 1.00 76.56 337 PHE A O 1
ATOM 2778 N N . GLY A 1 338 ? 70.627 31.368 -151.775 1.00 76.81 338 GLY A N 1
ATOM 2779 C CA . GLY A 1 338 ? 69.750 30.588 -152.657 1.00 76.81 338 GLY A CA 1
ATOM 2780 C C . GLY A 1 338 ? 69.167 31.406 -153.819 1.00 76.81 338 GLY A C 1
ATOM 2781 O O . GLY A 1 338 ? 69.191 30.948 -154.959 1.00 76.81 338 GLY A O 1
ATOM 2782 N N . LYS A 1 339 ? 68.717 32.643 -153.559 1.00 79.38 339 LYS A N 1
ATOM 2783 C CA . LYS A 1 339 ? 68.244 33.572 -154.608 1.00 79.38 339 LYS A CA 1
ATOM 2784 C C . LYS A 1 339 ? 69.367 33.970 -155.572 1.00 79.38 339 LYS A C 1
ATOM 2786 O O . LYS A 1 339 ? 69.149 33.999 -156.776 1.00 79.38 339 LYS A O 1
ATOM 2791 N N . VAL A 1 340 ? 70.567 34.248 -155.054 1.00 79.00 340 VAL A N 1
ATOM 2792 C CA . VAL A 1 340 ? 71.744 34.580 -155.881 1.00 79.00 340 VAL A CA 1
ATOM 2793 C C . VAL A 1 340 ? 72.129 33.408 -156.789 1.00 79.00 340 VAL A C 1
ATOM 2795 O O . VAL A 1 340 ? 72.382 33.619 -157.972 1.00 79.00 340 VAL A O 1
ATOM 2798 N N . ILE A 1 341 ? 72.109 32.176 -156.268 1.00 77.00 341 ILE A N 1
ATOM 2799 C CA . ILE A 1 341 ? 72.375 30.962 -157.052 1.00 77.00 341 ILE A CA 1
ATOM 2800 C C . ILE A 1 341 ? 71.354 30.800 -158.182 1.00 77.00 341 ILE A C 1
ATOM 2802 O O . ILE A 1 341 ? 71.760 30.545 -159.312 1.00 77.00 341 ILE A O 1
ATOM 2806 N N . GLU A 1 342 ? 70.053 30.966 -157.920 1.00 78.00 342 GLU A N 1
ATOM 2807 C CA . GLU A 1 342 ? 69.037 30.777 -158.965 1.00 78.00 342 GLU A CA 1
ATOM 2808 C C . GLU A 1 342 ? 69.059 31.908 -160.014 1.00 78.00 342 GLU A C 1
ATOM 2810 O O . GLU A 1 342 ? 68.908 31.625 -161.199 1.00 78.00 342 GLU A O 1
ATOM 2815 N N . ASN A 1 343 ? 69.373 33.155 -159.633 1.00 77.94 343 ASN A N 1
ATOM 2816 C CA . ASN A 1 343 ? 69.604 34.247 -160.592 1.00 77.94 343 ASN A CA 1
ATOM 2817 C C . ASN A 1 343 ? 70.769 33.928 -161.550 1.00 77.94 343 ASN A C 1
ATOM 2819 O O . ASN A 1 343 ? 70.589 33.955 -162.768 1.00 77.94 343 ASN A O 1
ATOM 2823 N N . LEU A 1 344 ? 71.932 33.532 -161.012 1.00 77.94 344 LEU A N 1
ATOM 2824 C CA . LEU A 1 344 ? 73.089 33.089 -161.811 1.00 77.94 344 LEU A CA 1
ATOM 2825 C C . LEU A 1 344 ? 72.736 31.893 -162.714 1.00 77.94 344 LEU A C 1
ATOM 2827 O O . LEU A 1 344 ? 73.267 31.739 -163.812 1.00 77.94 344 LEU A O 1
ATOM 2831 N N . ARG A 1 345 ? 71.812 31.035 -162.271 1.00 79.31 345 ARG A N 1
ATOM 2832 C CA . ARG A 1 345 ? 71.328 29.881 -163.035 1.00 79.31 345 ARG A CA 1
ATOM 2833 C C . ARG A 1 345 ? 70.463 30.280 -164.230 1.00 79.31 345 ARG A C 1
ATOM 2835 O O . ARG A 1 345 ? 70.494 29.585 -165.246 1.00 79.31 345 ARG A O 1
ATOM 2842 N N . VAL A 1 346 ? 69.710 31.375 -164.133 1.00 79.19 346 VAL A N 1
ATOM 2843 C CA . VAL A 1 346 ? 68.970 31.954 -165.265 1.00 79.19 346 VAL A CA 1
ATOM 2844 C C . VAL A 1 346 ? 69.950 32.547 -166.281 1.00 79.19 346 VAL A C 1
ATOM 2846 O O . VAL A 1 346 ? 69.873 32.189 -167.456 1.00 79.19 346 VAL A O 1
ATOM 2849 N N . GLU A 1 347 ? 70.929 33.340 -165.835 1.00 77.38 347 GLU A N 1
ATOM 2850 C CA . GLU A 1 347 ? 71.971 33.927 -166.701 1.00 77.38 347 GLU A CA 1
ATOM 2851 C C . GLU A 1 347 ? 72.763 32.851 -167.468 1.00 77.38 347 GLU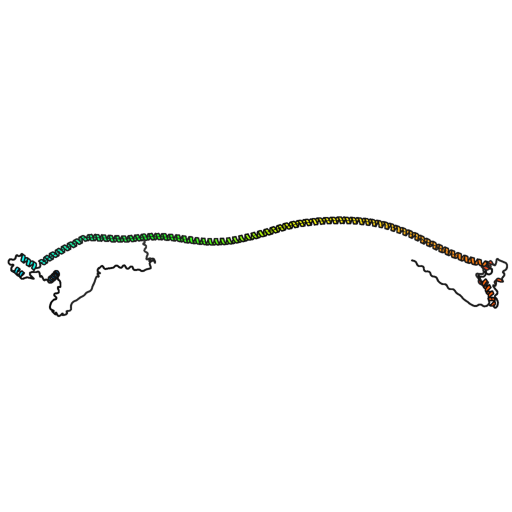 A C 1
ATOM 2853 O O . GLU A 1 347 ? 72.894 32.916 -168.693 1.00 77.38 347 GLU A O 1
ATOM 2858 N N . VAL A 1 348 ? 73.212 31.794 -166.777 1.00 78.69 348 VAL A N 1
ATOM 2859 C CA . VAL A 1 348 ? 73.922 30.656 -167.395 1.00 78.69 348 VAL A CA 1
ATOM 2860 C C . VAL A 1 348 ? 73.064 29.932 -168.439 1.00 78.69 348 VAL A C 1
ATOM 2862 O O . VAL A 1 348 ? 73.582 29.522 -169.479 1.00 78.69 348 VAL A O 1
ATOM 2865 N N . ASN A 1 349 ? 71.757 29.771 -168.204 1.00 76.44 349 ASN A N 1
ATOM 2866 C CA . ASN A 1 349 ? 70.867 29.162 -169.196 1.00 76.44 349 ASN A CA 1
ATOM 2867 C C . ASN A 1 349 ? 70.631 30.080 -170.404 1.00 76.44 349 ASN A C 1
ATOM 2869 O O . ASN A 1 349 ? 70.566 29.581 -171.527 1.00 76.44 349 ASN A O 1
ATOM 2873 N N . GLN A 1 350 ? 70.542 31.397 -170.208 1.00 77.62 350 GLN A N 1
ATOM 2874 C CA . GLN A 1 350 ? 70.343 32.344 -171.304 1.00 77.62 350 GLN A CA 1
ATOM 2875 C C . GLN A 1 350 ? 71.558 32.385 -172.244 1.00 77.62 350 GLN A C 1
ATOM 2877 O O . GLN A 1 350 ? 71.405 32.148 -173.444 1.00 77.62 350 GLN A O 1
ATOM 2882 N N . HIS A 1 351 ? 72.773 32.527 -171.703 1.00 74.38 351 HIS A N 1
ATOM 2883 C CA . HIS A 1 351 ? 74.003 32.463 -172.504 1.00 74.38 351 HIS A CA 1
ATOM 2884 C C . HIS A 1 351 ? 74.200 31.113 -173.210 1.00 74.38 351 HIS A C 1
ATOM 2886 O O . HIS A 1 351 ? 74.779 31.055 -174.295 1.00 74.38 351 HIS A O 1
ATOM 2892 N N . LYS A 1 352 ? 73.681 30.014 -172.645 1.00 76.81 352 LYS A N 1
ATOM 2893 C CA . LYS A 1 352 ? 73.711 28.696 -173.292 1.00 76.81 352 LYS A CA 1
ATOM 2894 C C . LYS A 1 352 ? 72.842 28.637 -174.557 1.00 76.81 352 LYS A C 1
ATOM 2896 O O . LYS A 1 352 ? 73.273 28.044 -175.545 1.00 76.81 352 LYS A O 1
ATOM 2901 N N . TYR A 1 353 ? 71.659 29.259 -174.555 1.00 71.75 353 TYR A N 1
ATOM 2902 C CA . TYR A 1 353 ? 70.817 29.359 -175.757 1.00 71.75 353 TYR A CA 1
ATOM 2903 C C . TYR A 1 353 ? 71.438 30.268 -176.829 1.00 71.75 353 TYR A C 1
ATOM 2905 O O . TYR A 1 353 ? 71.382 29.943 -178.016 1.00 71.75 353 TYR A O 1
ATOM 2913 N N . GLU A 1 354 ? 72.075 31.370 -176.422 1.00 69.94 354 GLU A N 1
ATOM 2914 C CA . GLU A 1 354 ? 72.796 32.277 -177.327 1.00 69.94 354 GLU A CA 1
ATOM 2915 C C . GLU A 1 354 ? 73.945 31.551 -178.051 1.00 69.94 354 GLU A C 1
ATOM 2917 O O . GLU A 1 354 ? 74.043 31.612 -179.279 1.00 69.94 354 GLU A O 1
ATOM 2922 N N . LEU A 1 355 ? 74.755 30.780 -177.312 1.00 72.94 355 LEU A N 1
ATOM 2923 C CA . LEU A 1 355 ? 75.829 29.944 -177.864 1.00 72.94 355 LEU A CA 1
ATOM 2924 C C . LEU A 1 355 ? 75.308 28.929 -178.892 1.00 72.94 355 LEU A C 1
ATOM 2926 O O . LEU A 1 355 ? 75.810 28.870 -180.016 1.00 72.94 355 LEU A O 1
ATOM 2930 N N . GLN A 1 356 ? 74.262 28.177 -178.536 1.00 71.38 356 GLN A N 1
ATOM 2931 C CA . GLN A 1 356 ? 73.710 27.117 -179.384 1.00 71.38 356 GLN A CA 1
ATOM 2932 C C . GLN A 1 356 ? 73.122 27.660 -180.703 1.00 71.38 356 GLN A C 1
ATOM 2934 O O . GLN A 1 356 ? 73.218 27.008 -181.745 1.00 71.38 356 GLN A O 1
ATOM 2939 N N . SER A 1 357 ? 72.572 28.879 -180.686 1.00 66.69 357 SER A N 1
ATOM 2940 C CA . SER A 1 357 ? 72.119 29.592 -181.890 1.00 66.69 357 SER A CA 1
ATOM 2941 C C . SER A 1 357 ? 73.284 29.967 -182.819 1.00 66.69 357 SER A C 1
ATOM 2943 O O . SER A 1 357 ? 73.210 29.794 -184.040 1.00 66.69 357 SER A O 1
ATOM 2945 N N . ILE A 1 358 ? 74.402 30.436 -182.258 1.00 67.25 358 ILE A N 1
ATOM 2946 C CA . ILE A 1 358 ? 75.588 30.828 -183.033 1.00 67.25 358 ILE A CA 1
ATOM 2947 C C . ILE A 1 358 ? 76.263 29.599 -183.669 1.00 67.25 358 ILE A C 1
ATOM 2949 O O . ILE A 1 358 ? 76.639 29.648 -184.842 1.00 67.25 358 ILE A O 1
ATOM 2953 N N . GLU A 1 359 ? 76.357 28.474 -182.954 1.00 63.59 359 GLU A N 1
ATOM 2954 C CA . GLU A 1 359 ? 76.958 27.232 -183.472 1.00 63.59 359 GLU A CA 1
ATOM 2955 C C . GLU A 1 359 ? 76.182 26.626 -184.658 1.00 63.59 359 GLU A C 1
ATOM 2957 O O . GLU A 1 359 ? 76.797 26.126 -185.608 1.00 63.59 359 GLU A O 1
ATOM 2962 N N . GLY A 1 360 ? 74.847 26.732 -184.669 1.00 63.56 360 GLY A N 1
ATOM 2963 C CA . GLY A 1 360 ? 74.015 26.330 -185.812 1.00 63.56 360 GLY A CA 1
ATOM 2964 C C . GLY A 1 360 ? 74.300 27.152 -187.077 1.00 63.56 360 GLY A C 1
ATOM 2965 O O . GLY A 1 360 ? 74.511 26.607 -188.162 1.00 63.56 360 GLY A O 1
ATOM 2966 N N . ASN A 1 361 ? 74.411 28.475 -186.937 1.00 61.28 361 ASN A N 1
ATOM 2967 C CA . ASN A 1 361 ? 74.748 29.368 -188.053 1.00 61.28 361 ASN A CA 1
ATOM 2968 C C . ASN A 1 361 ? 76.187 29.144 -188.570 1.00 61.28 361 ASN A C 1
ATOM 2970 O O . ASN A 1 361 ? 76.458 29.217 -189.776 1.00 61.28 361 ASN A O 1
ATOM 2974 N N . LEU A 1 362 ? 77.119 28.830 -187.666 1.00 58.00 362 LEU A N 1
ATOM 2975 C CA . LEU A 1 362 ? 78.523 28.573 -187.996 1.00 58.00 362 LEU A CA 1
ATOM 2976 C C . LEU A 1 362 ? 78.723 27.203 -188.670 1.00 58.00 362 LEU A C 1
ATOM 2978 O O . LEU A 1 362 ? 79.588 27.066 -189.531 1.00 58.00 362 LEU A O 1
ATOM 2982 N N . THR A 1 363 ? 77.911 26.192 -188.349 1.00 62.78 363 THR A N 1
ATOM 2983 C CA . THR A 1 363 ? 77.949 24.891 -189.042 1.00 62.78 363 THR A CA 1
ATOM 2984 C C . THR A 1 363 ? 77.345 24.962 -190.448 1.00 62.78 363 THR A C 1
ATOM 2986 O O . THR A 1 363 ? 77.976 24.471 -191.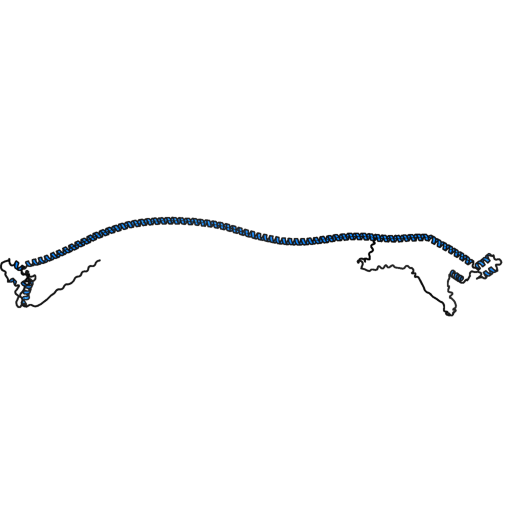388 1.00 62.78 363 THR A O 1
ATOM 2989 N N . ALA A 1 364 ? 76.216 25.656 -190.635 1.00 57.00 364 ALA A N 1
ATOM 2990 C CA . ALA A 1 364 ? 75.610 25.871 -191.955 1.00 57.00 364 ALA A CA 1
ATOM 2991 C C . ALA A 1 364 ? 76.580 26.553 -192.945 1.00 57.00 364 ALA A C 1
ATOM 2993 O O . ALA A 1 364 ? 76.844 26.043 -194.037 1.00 57.00 364 ALA A O 1
ATOM 2994 N N . THR A 1 365 ? 77.202 27.663 -192.531 1.00 58.09 365 THR A N 1
ATOM 2995 C CA . THR A 1 365 ? 78.173 28.405 -193.362 1.00 58.09 365 THR A CA 1
ATOM 2996 C C . THR A 1 365 ? 79.451 27.615 -193.676 1.00 58.09 365 THR A C 1
ATOM 2998 O O . THR A 1 365 ? 80.060 27.822 -194.726 1.00 58.09 365 THR A O 1
ATOM 3001 N N . ARG A 1 366 ? 79.850 26.662 -192.823 1.00 59.16 366 ARG A N 1
ATOM 3002 C CA . ARG A 1 366 ? 81.043 25.819 -193.033 1.00 59.16 366 ARG A CA 1
ATOM 3003 C C . ARG A 1 366 ? 80.838 24.724 -194.086 1.00 59.16 366 ARG A C 1
ATOM 3005 O O . ARG A 1 366 ? 81.816 24.290 -194.698 1.00 59.16 366 ARG A O 1
ATOM 3012 N N . ASN A 1 367 ? 79.595 24.299 -194.313 1.00 58.12 367 ASN A N 1
ATOM 3013 C CA . ASN A 1 367 ? 79.253 23.270 -195.299 1.00 58.12 367 ASN A CA 1
ATOM 3014 C C . ASN A 1 367 ? 79.160 23.833 -196.728 1.00 58.12 367 ASN A C 1
ATOM 3016 O O . ASN A 1 367 ? 79.637 23.186 -197.663 1.00 58.12 367 ASN A O 1
ATOM 3020 N N . ALA A 1 368 ? 78.672 25.069 -196.888 1.00 53.09 368 ALA A N 1
ATOM 3021 C CA . ALA A 1 368 ? 78.556 25.766 -198.179 1.00 53.09 368 ALA A CA 1
ATOM 3022 C C . ALA A 1 368 ? 79.893 25.950 -198.938 1.00 53.09 368 ALA A C 1
ATOM 3024 O O . ALA A 1 368 ? 79.905 26.212 -200.138 1.00 53.09 368 ALA A O 1
ATOM 3025 N N . ILE A 1 369 ? 81.034 25.800 -198.256 1.00 54.19 369 ILE A N 1
ATOM 3026 C CA . ILE A 1 369 ? 82.379 25.987 -198.826 1.00 54.19 369 ILE A CA 1
ATOM 3027 C C . ILE A 1 369 ? 82.914 24.710 -199.514 1.00 54.19 369 ILE A C 1
ATOM 3029 O O . ILE A 1 369 ? 83.827 24.795 -200.334 1.00 54.19 369 ILE A O 1
ATOM 3033 N N . LYS A 1 370 ? 82.382 23.517 -199.197 1.00 56.00 370 LYS A N 1
ATOM 3034 C CA . LYS A 1 370 ? 83.019 22.230 -199.562 1.00 56.00 370 LYS A CA 1
ATOM 3035 C C . LYS A 1 370 ? 82.554 21.578 -200.868 1.00 56.00 370 LYS A C 1
ATOM 3037 O O . LYS A 1 370 ? 83.316 20.791 -201.423 1.00 56.00 370 LYS A O 1
ATOM 3042 N N . SER A 1 371 ? 81.355 21.875 -201.365 1.00 51.25 371 SER A N 1
ATOM 3043 C CA . SER A 1 371 ? 80.872 21.381 -202.664 1.00 51.25 371 SER A CA 1
ATOM 3044 C C . SER A 1 371 ? 80.095 22.472 -203.384 1.00 51.25 371 SER A C 1
ATOM 3046 O O . SER A 1 371 ? 79.237 23.122 -202.794 1.00 51.25 371 SER A O 1
ATOM 3048 N N . LYS A 1 372 ? 80.358 22.636 -204.686 1.00 56.12 372 LYS A N 1
ATOM 3049 C CA . LYS A 1 372 ? 79.659 23.604 -205.546 1.00 56.12 372 LYS A CA 1
ATOM 3050 C C . LYS A 1 372 ? 78.201 23.200 -205.841 1.00 56.12 372 LYS A C 1
ATOM 3052 O O . LYS A 1 372 ? 77.470 23.988 -206.431 1.00 56.12 372 LYS A O 1
ATOM 3057 N N . VAL A 1 373 ? 77.796 21.989 -205.447 1.00 55.53 373 VAL A N 1
ATOM 3058 C CA . VAL A 1 373 ? 76.422 21.468 -205.567 1.00 55.53 373 VAL A CA 1
ATOM 3059 C C . VAL A 1 373 ? 75.578 21.837 -204.338 1.00 55.53 373 VAL A C 1
ATOM 3061 O O . VAL A 1 373 ? 74.416 22.195 -204.487 1.00 55.53 373 VAL A O 1
ATOM 3064 N N . ASN A 1 374 ? 76.178 21.896 -203.142 1.00 57.88 374 ASN A N 1
ATOM 3065 C CA . ASN A 1 374 ? 75.478 22.204 -201.881 1.00 57.88 374 ASN A CA 1
ATOM 3066 C C . ASN A 1 374 ? 75.240 23.712 -201.645 1.00 57.88 374 ASN A C 1
ATOM 3068 O O . ASN A 1 374 ? 74.952 24.130 -200.526 1.00 57.88 374 ASN A O 1
ATOM 3072 N N . ALA A 1 375 ? 75.357 24.539 -202.689 1.00 57.31 375 ALA A N 1
ATOM 3073 C CA . ALA A 1 375 ? 74.887 25.927 -202.677 1.00 57.31 375 ALA A CA 1
ATOM 3074 C C . ALA A 1 375 ? 73.359 26.039 -202.893 1.00 57.31 375 ALA A C 1
ATOM 3076 O O . ALA A 1 375 ? 72.805 27.126 -202.760 1.00 57.31 375 ALA A O 1
ATOM 3077 N N . PHE A 1 376 ? 72.705 24.918 -203.222 1.00 55.38 376 PHE A N 1
ATOM 3078 C CA . PHE A 1 376 ? 71.300 24.806 -203.615 1.00 55.38 376 PHE A CA 1
ATOM 3079 C C . PHE A 1 376 ? 70.612 23.692 -202.804 1.00 55.38 376 PHE A C 1
ATOM 3081 O O . PHE A 1 376 ? 70.244 22.655 -203.352 1.00 55.38 376 PHE A O 1
ATOM 3088 N N . GLY A 1 377 ? 70.553 23.847 -201.477 1.00 57.72 377 GLY A N 1
ATOM 3089 C CA . GLY A 1 377 ? 69.906 22.896 -200.562 1.00 57.72 377 GLY A CA 1
ATOM 3090 C C . GLY A 1 377 ? 70.749 21.673 -200.149 1.00 57.72 377 GLY A C 1
ATOM 3091 O O . GLY A 1 377 ? 71.650 21.220 -200.852 1.00 57.72 377 GLY A O 1
ATOM 3092 N N . GLU A 1 378 ? 70.445 21.108 -198.973 1.00 56.25 378 GLU A N 1
ATOM 3093 C CA . GLU A 1 378 ? 71.219 20.013 -198.347 1.00 56.25 378 GLU A CA 1
ATOM 3094 C C . GLU A 1 378 ? 70.986 18.631 -198.998 1.00 56.25 378 GLU A C 1
ATOM 3096 O O . GLU A 1 378 ? 71.696 17.668 -198.711 1.00 56.25 378 GLU A O 1
ATOM 3101 N N . HIS A 1 379 ? 69.960 18.475 -199.841 1.00 58.88 379 HIS A N 1
ATOM 3102 C CA . HIS A 1 379 ? 69.517 17.160 -200.340 1.00 58.88 379 HIS A CA 1
ATOM 3103 C C . HIS A 1 379 ? 69.558 17.019 -201.872 1.00 58.88 379 HIS A C 1
ATOM 3105 O O . HIS A 1 379 ? 69.306 15.937 -202.404 1.00 58.88 379 HIS A O 1
ATOM 3111 N N . THR A 1 380 ? 69.941 18.071 -202.591 1.00 57.66 380 THR A N 1
ATOM 3112 C CA . THR A 1 380 ? 69.885 18.155 -204.061 1.00 57.66 380 THR A CA 1
ATOM 3113 C C . THR A 1 380 ? 70.844 17.185 -204.762 1.00 57.66 380 THR A C 1
ATOM 3115 O O . THR A 1 380 ? 70.515 16.619 -205.806 1.00 57.66 380 THR A O 1
ATOM 3118 N N . GLU A 1 381 ? 71.987 16.878 -204.141 1.00 60.59 381 GLU A N 1
ATOM 3119 C CA . GLU A 1 381 ? 72.935 15.861 -204.626 1.00 60.59 381 GLU A CA 1
ATOM 3120 C C . GLU A 1 381 ? 72.354 14.426 -204.561 1.00 60.59 381 GLU A C 1
ATOM 3122 O O . GLU A 1 381 ? 72.715 13.575 -205.374 1.00 60.59 381 GLU A O 1
ATOM 3127 N N . ARG A 1 382 ? 71.381 14.166 -203.667 1.00 62.88 382 ARG A N 1
ATOM 3128 C CA . ARG A 1 382 ? 70.634 12.892 -203.597 1.00 62.88 382 ARG A CA 1
ATOM 3129 C C . ARG A 1 382 ? 69.586 12.792 -204.710 1.00 62.88 382 ARG A C 1
ATOM 3131 O O . ARG A 1 382 ? 69.509 11.768 -205.380 1.00 62.88 382 ARG A O 1
ATOM 3138 N N . VAL A 1 383 ? 68.835 13.868 -204.963 1.00 61.69 383 VAL A N 1
ATOM 3139 C CA . VAL A 1 383 ? 67.795 13.913 -206.013 1.00 61.69 383 VAL A CA 1
ATOM 3140 C C . VAL A 1 383 ? 68.383 13.618 -207.401 1.00 61.69 383 VAL A C 1
ATOM 3142 O O . VAL A 1 383 ? 67.814 12.838 -208.165 1.00 61.69 383 VAL A O 1
ATOM 3145 N N . LEU A 1 384 ? 69.570 14.154 -207.704 1.00 61.16 384 LEU A N 1
ATOM 3146 C CA . LEU A 1 384 ? 70.293 13.884 -208.955 1.00 61.16 384 LEU A CA 1
ATOM 3147 C C . LEU A 1 384 ? 70.692 12.404 -209.139 1.00 61.16 384 LEU A C 1
ATOM 3149 O O . LEU A 1 384 ? 70.749 11.920 -210.273 1.00 61.16 384 LEU A O 1
ATOM 3153 N N . LEU A 1 385 ? 70.949 11.672 -208.049 1.00 64.44 385 LEU A N 1
ATOM 3154 C CA . LEU A 1 385 ? 71.212 10.228 -208.079 1.00 64.44 385 LEU A CA 1
ATOM 3155 C C . LEU A 1 385 ? 69.922 9.418 -208.271 1.00 64.44 385 LEU A C 1
ATOM 3157 O O . LEU A 1 385 ? 69.895 8.505 -209.097 1.00 64.44 385 LEU A O 1
ATOM 3161 N N . GLU A 1 386 ? 68.839 9.789 -207.588 1.00 61.72 386 GLU A N 1
ATOM 3162 C CA . GLU A 1 386 ? 67.526 9.145 -207.733 1.00 61.72 386 GLU A CA 1
ATOM 3163 C C . GLU A 1 386 ? 66.977 9.258 -209.168 1.00 61.72 386 GLU A C 1
ATOM 3165 O O . GLU A 1 386 ? 66.515 8.264 -209.736 1.00 61.72 386 GLU A O 1
ATOM 3170 N N . ILE A 1 387 ? 67.108 10.430 -209.805 1.00 60.56 387 ILE A N 1
ATOM 3171 C CA . ILE A 1 387 ? 66.704 10.651 -211.207 1.00 60.56 387 ILE A CA 1
ATOM 3172 C C . ILE A 1 387 ? 67.504 9.753 -212.166 1.00 60.56 387 ILE A C 1
ATOM 3174 O O . ILE A 1 387 ? 66.931 9.173 -213.092 1.00 60.56 387 ILE A O 1
ATOM 3178 N N . ARG A 1 388 ? 68.813 9.568 -211.928 1.00 59.53 388 ARG A N 1
ATOM 3179 C CA . ARG A 1 388 ? 69.647 8.627 -212.699 1.00 59.53 388 ARG A CA 1
ATOM 3180 C C . ARG A 1 388 ? 69.209 7.171 -212.493 1.00 59.53 388 ARG A C 1
ATOM 3182 O O . ARG A 1 388 ? 69.214 6.404 -213.451 1.00 59.53 388 ARG A O 1
ATOM 3189 N N . ASN A 1 389 ? 68.810 6.788 -211.281 1.00 62.84 389 ASN A N 1
ATOM 3190 C CA . ASN A 1 389 ? 68.378 5.421 -210.975 1.00 62.84 389 ASN A CA 1
ATOM 3191 C C . ASN A 1 389 ? 66.996 5.076 -211.563 1.00 62.84 389 ASN A C 1
ATOM 3193 O O . ASN A 1 389 ? 66.769 3.935 -211.964 1.00 62.84 389 ASN A O 1
ATOM 3197 N N . MET A 1 390 ? 66.068 6.036 -211.656 1.00 59.41 390 MET A N 1
ATOM 3198 C CA . MET A 1 390 ? 64.696 5.789 -212.140 1.00 59.41 390 MET A CA 1
ATOM 3199 C C . MET A 1 390 ? 64.502 5.984 -213.656 1.00 59.41 390 MET A C 1
ATOM 3201 O O . MET A 1 390 ? 63.369 5.978 -214.140 1.00 59.41 390 MET A O 1
ATOM 3205 N N . GLN A 1 391 ? 65.588 6.100 -214.426 1.00 58.12 391 GLN A N 1
ATOM 3206 C CA . GLN A 1 391 ? 65.588 6.500 -215.842 1.00 58.12 391 GLN A CA 1
ATOM 3207 C C . GLN A 1 391 ? 64.700 5.639 -216.774 1.00 58.12 391 GLN A C 1
ATOM 3209 O O . GLN A 1 391 ? 64.252 6.128 -217.805 1.00 58.12 391 GLN A O 1
ATOM 3214 N N . GLN A 1 392 ? 64.389 4.390 -216.399 1.00 55.41 392 GLN A N 1
ATOM 3215 C CA . GLN A 1 392 ? 63.505 3.477 -217.149 1.00 55.41 392 GLN A CA 1
ATOM 3216 C C . GLN A 1 392 ? 61.994 3.750 -216.978 1.00 55.41 392 GLN A C 1
ATOM 3218 O O . GLN A 1 392 ? 61.186 3.144 -217.677 1.00 55.41 392 GLN A O 1
ATOM 3223 N N . LYS A 1 393 ? 61.582 4.625 -216.047 1.00 59.75 393 LYS A N 1
ATOM 3224 C CA . LYS A 1 393 ? 60.158 4.937 -215.790 1.00 59.75 393 LYS A CA 1
ATOM 3225 C C . LYS A 1 393 ? 59.632 6.156 -216.556 1.00 59.75 393 LYS A C 1
ATOM 3227 O O . LYS A 1 393 ? 58.425 6.376 -216.578 1.00 59.75 393 LYS A O 1
ATOM 3232 N N . PHE A 1 394 ? 60.505 6.941 -217.185 1.00 58.66 394 PHE A N 1
ATOM 3233 C CA . PHE A 1 394 ? 60.140 8.193 -217.851 1.00 58.66 394 PHE A CA 1
ATOM 3234 C C . PHE A 1 394 ? 60.051 8.026 -219.374 1.00 58.66 394 PHE A C 1
ATOM 3236 O O . PHE A 1 394 ? 60.957 7.480 -219.998 1.00 58.66 394 PHE A O 1
ATOM 3243 N N . ARG A 1 395 ? 58.996 8.567 -220.008 1.00 55.75 395 ARG A N 1
ATOM 3244 C CA . ARG A 1 395 ? 58.869 8.588 -221.485 1.00 55.75 395 ARG A CA 1
ATOM 3245 C C . ARG A 1 395 ? 59.921 9.468 -222.176 1.00 55.75 395 ARG A C 1
ATOM 3247 O O . ARG A 1 395 ? 60.248 9.224 -223.335 1.00 55.75 395 ARG A O 1
ATOM 3254 N N . LYS A 1 396 ? 60.434 10.482 -221.476 1.00 54.19 396 LYS A N 1
ATOM 3255 C CA . LYS A 1 396 ? 61.623 11.283 -221.809 1.00 54.19 396 LYS A CA 1
ATOM 3256 C C . LYS A 1 396 ? 62.300 11.681 -220.488 1.00 54.19 396 LYS A C 1
ATOM 3258 O O . LYS A 1 396 ? 61.570 11.993 -219.550 1.00 54.19 396 LYS A O 1
ATOM 3263 N N . PRO A 1 397 ? 63.639 11.686 -220.380 1.00 61.00 397 PRO A N 1
ATOM 3264 C CA . PRO A 1 397 ? 64.310 12.153 -219.169 1.00 61.00 397 PRO A CA 1
ATOM 3265 C C . PRO A 1 397 ? 64.168 13.684 -219.017 1.00 61.00 397 PRO A C 1
ATOM 3267 O O . PRO A 1 397 ? 64.301 14.389 -220.022 1.00 61.00 397 PRO A O 1
ATOM 3270 N N . PRO A 1 398 ? 63.933 14.210 -217.798 1.00 56.88 398 PRO A N 1
ATOM 3271 C CA . PRO A 1 398 ? 63.898 15.651 -217.548 1.00 56.88 398 PRO A CA 1
ATOM 3272 C C . PRO A 1 398 ? 65.294 16.279 -217.693 1.00 56.88 398 PRO A C 1
ATOM 3274 O O . PRO A 1 398 ? 66.314 15.626 -217.456 1.00 56.88 398 PRO A O 1
ATOM 3277 N N . ILE A 1 399 ? 65.345 17.557 -218.078 1.00 57.25 399 ILE A N 1
ATOM 3278 C CA . ILE A 1 399 ? 66.589 18.300 -218.330 1.00 57.25 399 ILE A CA 1
ATOM 3279 C C . ILE A 1 399 ? 66.726 19.409 -217.280 1.00 57.25 399 ILE A C 1
ATOM 3281 O O . ILE A 1 399 ? 66.048 20.428 -217.355 1.00 57.25 399 ILE A O 1
ATOM 3285 N N . GLY A 1 400 ? 67.622 19.226 -216.308 1.00 55.91 400 GLY A N 1
ATOM 3286 C CA . GLY A 1 400 ? 67.863 20.205 -215.245 1.00 55.91 400 GLY A CA 1
ATOM 3287 C C . GLY A 1 400 ? 68.986 19.794 -214.281 1.00 55.91 400 GLY A C 1
ATOM 3288 O O . GLY A 1 400 ? 69.546 18.704 -214.433 1.00 55.91 400 GLY A O 1
ATOM 3289 N N . PRO A 1 401 ? 69.329 20.646 -213.295 1.00 53.41 401 PRO A N 1
ATOM 3290 C CA . PRO A 1 401 ? 68.733 21.960 -213.027 1.00 53.41 401 PRO A CA 1
ATOM 3291 C C . PRO A 1 401 ? 69.193 23.050 -214.015 1.00 53.41 401 PRO A C 1
ATOM 3293 O O . PRO A 1 401 ? 70.317 23.042 -214.523 1.00 53.41 401 PRO A O 1
ATOM 3296 N N . ILE A 1 402 ? 68.302 24.009 -214.277 1.00 53.84 402 ILE A N 1
ATOM 3297 C CA . ILE A 1 402 ? 68.378 24.967 -215.401 1.00 53.84 402 ILE A CA 1
ATOM 3298 C C . ILE A 1 402 ? 69.614 25.890 -215.335 1.00 53.84 402 ILE A C 1
ATOM 3300 O O . ILE A 1 402 ? 70.193 26.242 -216.365 1.00 53.84 402 ILE A O 1
ATOM 3304 N N . VAL A 1 403 ? 70.074 26.238 -214.128 1.00 54.88 403 VAL A N 1
ATOM 3305 C CA . VAL A 1 403 ? 71.191 27.177 -213.887 1.00 54.88 403 VAL A CA 1
ATOM 3306 C C . VAL A 1 403 ? 72.524 26.757 -214.528 1.00 54.88 403 VAL A C 1
ATOM 3308 O O . VAL A 1 403 ? 73.355 27.616 -214.821 1.00 54.88 403 VAL A O 1
ATOM 3311 N N . ILE A 1 404 ? 72.734 25.466 -214.809 1.00 56.50 404 ILE A N 1
ATOM 3312 C CA . ILE A 1 404 ? 74.014 24.943 -215.324 1.00 56.50 404 ILE A CA 1
ATOM 3313 C C . ILE A 1 404 ? 74.350 25.476 -216.736 1.00 56.50 404 ILE A C 1
ATOM 3315 O O . ILE A 1 404 ? 75.525 25.542 -217.097 1.00 56.50 404 ILE A O 1
ATOM 3319 N N . MET A 1 405 ? 73.356 25.910 -217.524 1.00 41.00 405 MET A N 1
ATOM 3320 C CA . MET A 1 405 ? 73.573 26.405 -218.895 1.00 41.00 405 MET A CA 1
ATOM 3321 C C . MET A 1 405 ? 73.817 27.925 -219.005 1.00 41.00 405 MET A C 1
ATOM 3323 O O . MET A 1 405 ? 74.110 28.415 -220.096 1.00 41.00 405 MET A O 1
ATOM 3327 N N . ALA A 1 406 ? 73.724 28.691 -217.910 1.00 42.97 406 ALA A N 1
ATOM 3328 C CA . ALA A 1 406 ? 73.818 30.154 -217.935 1.00 42.97 406 ALA A CA 1
ATOM 3329 C C . ALA A 1 406 ? 75.199 30.674 -217.482 1.00 42.97 406 ALA A C 1
ATOM 3331 O O . ALA A 1 406 ? 75.589 30.526 -216.326 1.00 42.97 406 ALA A O 1
ATOM 3332 N N . ASN A 1 407 ? 75.933 31.350 -218.375 1.00 42.03 407 ASN A N 1
ATOM 3333 C CA . ASN A 1 407 ? 77.260 31.910 -218.082 1.00 42.03 407 ASN A CA 1
ATOM 3334 C C . ASN A 1 407 ? 77.233 33.452 -218.076 1.00 42.03 407 ASN A C 1
ATOM 3336 O O . ASN A 1 407 ? 77.192 34.088 -219.131 1.00 42.03 407 ASN A O 1
ATOM 3340 N N . VAL A 1 408 ? 77.231 34.063 -216.887 1.00 46.69 408 VAL A N 1
ATOM 3341 C CA . VAL A 1 408 ? 77.070 35.521 -216.720 1.00 46.69 408 VAL A CA 1
ATOM 3342 C C . VAL A 1 408 ? 78.379 36.278 -216.987 1.00 46.69 408 VAL A C 1
ATOM 3344 O O . VAL A 1 408 ? 79.432 35.979 -216.424 1.00 46.69 408 VAL A O 1
ATOM 3347 N N . GLY A 1 409 ? 78.301 37.295 -217.852 1.00 36.31 409 GLY A N 1
ATOM 3348 C CA . GLY A 1 409 ? 79.446 38.056 -218.356 1.00 36.31 409 GLY A CA 1
ATOM 3349 C C . GLY A 1 409 ? 80.241 38.861 -217.312 1.00 36.31 409 GLY A C 1
ATOM 3350 O O . GLY A 1 409 ? 79.780 39.193 -216.221 1.00 36.31 409 GLY A O 1
ATOM 3351 N N . LYS A 1 410 ? 81.480 39.215 -217.678 1.00 47.22 410 LYS A N 1
ATOM 3352 C CA . LYS A 1 410 ? 82.505 39.797 -216.790 1.00 47.22 410 LYS A CA 1
ATOM 3353 C C . LYS A 1 410 ? 82.149 41.190 -216.223 1.00 47.22 410 LYS A C 1
ATOM 3355 O O . LYS A 1 410 ? 82.579 42.202 -216.777 1.00 47.22 410 LYS A O 1
ATOM 3360 N N . ARG A 1 411 ? 81.507 41.259 -215.045 1.00 41.38 411 ARG A N 1
ATOM 3361 C CA . ARG A 1 411 ? 81.723 42.346 -214.053 1.00 41.38 411 ARG A CA 1
ATOM 3362 C C . ARG A 1 411 ? 81.247 41.968 -212.633 1.00 41.38 411 ARG A C 1
ATOM 3364 O O . ARG A 1 411 ? 80.064 42.048 -212.321 1.00 41.38 411 ARG A O 1
ATOM 3371 N N . LYS A 1 412 ? 82.191 41.627 -211.739 1.00 53.44 412 LYS A N 1
ATOM 3372 C CA . LYS A 1 412 ? 81.938 41.141 -210.356 1.00 53.44 412 LYS A CA 1
ATOM 3373 C C . LYS A 1 412 ? 81.194 42.111 -209.414 1.00 53.44 412 LYS A C 1
ATOM 3375 O O . LYS A 1 412 ? 80.800 41.704 -208.328 1.00 53.44 412 LYS A O 1
ATOM 3380 N N . ALA A 1 413 ? 81.010 43.376 -209.796 1.00 49.62 413 ALA A N 1
ATOM 3381 C CA . ALA A 1 413 ? 80.314 44.364 -208.967 1.00 49.62 413 ALA A CA 1
ATOM 3382 C C . ALA A 1 413 ? 78.788 44.151 -208.915 1.00 49.62 413 ALA A C 1
ATOM 3384 O O . ALA A 1 413 ? 78.161 44.513 -207.927 1.00 49.62 413 ALA A O 1
ATOM 3385 N N . PHE A 1 414 ? 78.184 43.554 -209.951 1.00 48.41 414 PHE A N 1
ATOM 3386 C CA . PHE A 1 414 ? 76.723 43.406 -210.029 1.00 48.41 414 PHE A CA 1
ATOM 3387 C C . PHE A 1 414 ? 76.201 42.176 -209.262 1.00 48.41 414 PHE A C 1
ATOM 3389 O O . PHE A 1 414 ? 75.090 42.189 -208.736 1.00 48.41 414 PHE A O 1
ATOM 3396 N N . SER A 1 415 ? 77.023 41.126 -209.148 1.00 48.56 415 SER A N 1
ATOM 3397 C CA . SER A 1 415 ? 76.649 39.841 -208.540 1.00 48.56 415 SER A CA 1
ATOM 3398 C C . SER A 1 415 ? 76.296 39.934 -207.050 1.00 48.56 415 SER A C 1
ATOM 3400 O O . SER A 1 415 ? 75.353 39.284 -206.623 1.00 48.56 415 SER A O 1
ATOM 3402 N N . ILE A 1 416 ? 76.984 40.784 -206.278 1.00 53.91 416 ILE A N 1
ATOM 3403 C CA . ILE A 1 416 ? 76.727 40.953 -204.831 1.00 53.91 416 ILE A CA 1
ATOM 3404 C C . ILE A 1 416 ? 75.478 41.824 -204.576 1.00 53.91 416 ILE A C 1
ATOM 3406 O O . ILE A 1 416 ? 74.843 41.719 -203.529 1.00 53.91 416 ILE A O 1
ATOM 3410 N N . GLY A 1 417 ? 75.093 42.671 -205.539 1.00 44.25 417 GLY A N 1
ATOM 3411 C CA . GLY A 1 417 ? 73.875 43.480 -205.451 1.00 44.25 417 GLY A CA 1
ATOM 3412 C C . GLY A 1 417 ? 72.605 42.661 -205.695 1.00 44.25 417 GLY A C 1
ATOM 3413 O O . GLY A 1 417 ? 71.662 42.748 -204.915 1.00 44.25 417 GLY A O 1
ATOM 3414 N N . ALA A 1 418 ? 72.588 41.841 -206.751 1.00 47.59 418 ALA A N 1
ATOM 3415 C CA . ALA A 1 418 ? 71.399 41.086 -207.156 1.00 47.59 418 ALA A CA 1
ATOM 3416 C C . ALA A 1 418 ? 70.938 40.067 -206.095 1.00 47.59 418 ALA A C 1
ATOM 3418 O O . ALA A 1 418 ? 69.754 40.013 -205.759 1.00 47.59 418 ALA A O 1
ATOM 3419 N N . GLU A 1 419 ? 71.882 39.315 -205.523 1.00 48.72 419 GLU A N 1
ATOM 3420 C CA . GLU A 1 419 ? 71.635 38.278 -204.510 1.00 48.72 419 GLU A CA 1
ATOM 3421 C C . GLU A 1 419 ? 70.954 38.841 -203.247 1.00 48.72 419 GLU A C 1
ATOM 3423 O O . GLU A 1 419 ? 70.099 38.193 -202.650 1.00 48.72 419 GLU A O 1
ATOM 3428 N N . LYS A 1 420 ? 71.242 40.103 -202.894 1.00 47.94 420 LYS A N 1
ATOM 3429 C CA . LYS A 1 420 ? 70.681 40.779 -201.713 1.00 47.94 420 LYS A CA 1
ATOM 3430 C C . LYS A 1 420 ? 69.422 41.616 -201.992 1.00 47.94 420 LYS A C 1
ATOM 3432 O O . LYS A 1 420 ? 68.919 42.258 -201.070 1.00 47.94 420 LYS A O 1
ATOM 3437 N N . HIS A 1 421 ? 68.918 41.657 -203.232 1.00 41.69 421 HIS A N 1
ATOM 3438 C CA . HIS A 1 421 ? 67.805 42.541 -203.630 1.00 41.69 421 HIS A CA 1
ATOM 3439 C C . HIS A 1 421 ? 66.709 41.903 -204.504 1.00 41.69 421 HIS A C 1
ATOM 3441 O O . HIS A 1 421 ? 65.859 42.626 -205.022 1.00 41.69 421 HIS A O 1
ATOM 3447 N N . ARG A 1 422 ? 66.644 40.566 -204.618 1.00 36.38 422 ARG A N 1
ATOM 3448 C CA . ARG A 1 422 ? 65.437 39.899 -205.159 1.00 36.38 422 ARG A CA 1
ATOM 3449 C C . ARG A 1 422 ? 64.859 38.748 -204.326 1.00 36.38 422 ARG A C 1
ATOM 3451 O O . ARG A 1 422 ? 63.702 38.407 -204.526 1.00 36.38 422 ARG A O 1
ATOM 3458 N N . VAL A 1 423 ? 65.580 38.216 -203.338 1.00 36.62 423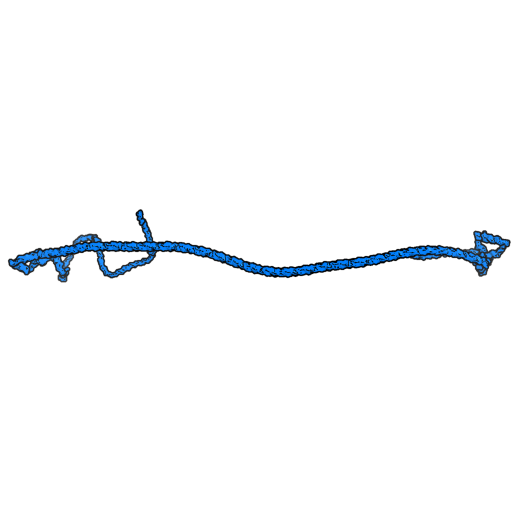 VAL A N 1
ATOM 3459 C CA . VAL A 1 423 ? 65.143 37.019 -202.578 1.00 36.62 423 VAL A CA 1
ATOM 3460 C C . VAL A 1 423 ? 64.060 37.307 -201.512 1.00 36.62 423 VAL A C 1
ATOM 3462 O O . VAL A 1 423 ? 63.409 36.392 -201.029 1.00 36.62 423 VAL A O 1
ATOM 3465 N N . ASN A 1 424 ? 63.731 38.579 -201.242 1.00 38.62 424 ASN A N 1
ATOM 3466 C CA . ASN A 1 424 ? 62.480 38.941 -200.544 1.00 38.62 424 ASN A CA 1
ATOM 3467 C C . ASN A 1 424 ? 61.244 38.975 -201.482 1.00 38.62 424 ASN A C 1
ATOM 3469 O O . ASN A 1 424 ? 60.162 39.358 -201.044 1.00 38.62 424 ASN A O 1
ATOM 3473 N N . ALA A 1 425 ? 61.396 38.637 -202.770 1.00 37.84 425 ALA A N 1
ATOM 3474 C CA . ALA A 1 425 ? 60.333 38.672 -203.784 1.00 37.84 425 ALA A CA 1
ATOM 3475 C C . ALA A 1 425 ? 60.505 37.607 -204.898 1.00 37.84 425 ALA A C 1
ATOM 3477 O O . ALA A 1 425 ? 59.983 37.764 -206.004 1.00 37.84 425 ALA A O 1
ATOM 3478 N N . SER A 1 426 ? 61.284 36.553 -204.649 1.00 34.97 426 SER A N 1
ATOM 3479 C CA . SER A 1 426 ? 61.464 35.375 -205.514 1.00 34.97 426 SER A CA 1
ATOM 3480 C C . SER A 1 426 ? 61.998 34.248 -204.629 1.00 34.97 426 SER A C 1
ATOM 3482 O O . SER A 1 426 ? 62.986 34.458 -203.922 1.00 34.97 426 SER A O 1
ATOM 3484 N N . SER A 1 427 ? 61.330 33.096 -204.603 1.00 42.66 427 SER A N 1
ATOM 3485 C CA . SER A 1 427 ? 61.604 32.047 -203.613 1.00 42.66 427 SER A CA 1
ATOM 3486 C C . SER A 1 427 ? 62.938 31.363 -203.899 1.00 42.66 427 SER A C 1
ATOM 3488 O O . SER A 1 427 ? 63.226 31.035 -205.049 1.00 42.66 427 SER A O 1
ATOM 3490 N N . GLN A 1 428 ? 63.726 31.056 -202.861 1.00 47.19 428 GLN A N 1
ATOM 3491 C CA . GLN A 1 428 ? 64.967 30.281 -203.022 1.00 47.19 428 GLN A CA 1
ATOM 3492 C C . GLN A 1 428 ? 64.696 28.952 -203.772 1.00 47.19 428 GLN A C 1
ATOM 3494 O O . GLN A 1 428 ? 65.443 28.576 -204.672 1.00 47.19 428 GLN A O 1
ATOM 3499 N N . ASN A 1 429 ? 63.547 28.329 -203.481 1.00 47.78 429 ASN A N 1
ATOM 3500 C CA . ASN A 1 429 ? 63.052 27.076 -204.058 1.00 47.78 429 ASN A CA 1
ATOM 3501 C C . ASN A 1 429 ? 62.752 27.125 -205.576 1.00 47.78 429 ASN A C 1
ATOM 3503 O O . ASN A 1 429 ? 62.632 26.070 -206.195 1.00 47.78 429 ASN A O 1
ATOM 3507 N N . GLU A 1 430 ? 62.601 28.303 -206.194 1.00 47.22 430 GLU A N 1
ATOM 3508 C CA . GLU A 1 430 ? 62.293 28.413 -207.636 1.00 47.22 430 GLU A CA 1
ATOM 3509 C C . GLU A 1 430 ? 63.530 28.169 -208.522 1.00 47.22 430 GLU A C 1
ATOM 3511 O O . GLU A 1 430 ? 63.401 27.784 -209.682 1.00 47.22 430 GLU A O 1
ATOM 3516 N N . ILE A 1 431 ? 64.741 28.355 -207.983 1.00 49.44 431 ILE A N 1
ATOM 3517 C CA . ILE A 1 431 ? 66.009 28.176 -208.717 1.00 49.44 431 ILE A CA 1
ATOM 3518 C C . ILE A 1 431 ? 66.451 26.696 -208.729 1.00 49.44 431 ILE A C 1
ATOM 3520 O O . ILE A 1 431 ? 67.244 26.278 -209.575 1.00 49.44 431 ILE A O 1
ATOM 3524 N N . GLU A 1 432 ? 65.899 25.891 -207.821 1.00 49.44 432 GLU A N 1
ATOM 3525 C CA . GLU A 1 432 ? 66.227 24.473 -207.600 1.00 49.44 432 GLU A CA 1
ATOM 3526 C C . GLU A 1 432 ? 65.292 23.516 -208.375 1.00 49.44 432 GLU A C 1
ATOM 3528 O O . GLU A 1 432 ? 65.376 22.296 -208.237 1.00 49.44 432 GLU A O 1
ATOM 3533 N N . HIS A 1 433 ? 64.392 24.067 -209.197 1.00 50.50 433 HIS A N 1
ATOM 3534 C CA . HIS A 1 433 ? 63.295 23.342 -209.838 1.00 50.50 433 HIS A CA 1
ATOM 3535 C C . HIS A 1 433 ? 63.732 22.457 -211.024 1.00 50.50 433 HIS A C 1
ATOM 3537 O O . HIS A 1 433 ? 64.674 22.771 -211.761 1.00 50.50 433 HIS A O 1
ATOM 3543 N N . PHE A 1 434 ? 62.991 21.366 -211.239 1.00 53.03 434 PHE A N 1
ATOM 3544 C CA . PHE A 1 434 ? 63.085 20.497 -212.416 1.00 53.03 434 PHE A CA 1
ATOM 3545 C C . PHE A 1 434 ? 61.789 20.594 -213.221 1.00 53.03 434 PHE A C 1
ATOM 3547 O O . PHE A 1 434 ? 60.707 20.552 -212.645 1.00 53.03 434 PHE A O 1
ATOM 3554 N N . ASP A 1 435 ? 61.908 20.711 -214.542 1.00 45.09 435 ASP A N 1
ATOM 3555 C CA . ASP A 1 435 ? 60.764 20.854 -215.444 1.00 45.09 435 ASP A CA 1
ATOM 3556 C C . ASP A 1 435 ? 60.197 19.468 -215.813 1.00 45.09 435 ASP A C 1
ATOM 3558 O O . ASP A 1 435 ? 60.893 18.634 -216.410 1.00 45.09 435 ASP A O 1
ATOM 3562 N N . CYS A 1 436 ? 58.952 19.213 -215.407 1.00 48.31 436 CYS A N 1
ATOM 3563 C CA . CYS A 1 436 ? 58.235 17.946 -215.546 1.00 48.31 436 CYS A CA 1
ATOM 3564 C C . CYS A 1 436 ? 56.814 18.215 -216.056 1.00 48.31 436 CYS A C 1
ATOM 3566 O O . CYS A 1 436 ? 56.161 19.158 -215.618 1.00 48.31 436 CYS A O 1
ATOM 3568 N N . CYS A 1 437 ? 56.316 17.371 -216.962 1.00 44.00 437 CYS A N 1
ATOM 3569 C CA . CYS A 1 437 ? 54.926 17.436 -217.411 1.00 44.00 437 CYS A CA 1
ATOM 3570 C C . CYS A 1 437 ? 54.048 16.476 -216.595 1.00 44.00 437 CYS A C 1
ATOM 3572 O O . CYS A 1 437 ? 54.452 15.332 -216.382 1.00 44.00 437 CYS A O 1
ATOM 3574 N N . ASP A 1 438 ? 52.837 16.944 -216.277 1.00 36.78 438 ASP A N 1
ATOM 3575 C CA . ASP A 1 438 ? 51.736 16.264 -215.574 1.00 36.78 438 ASP A CA 1
ATOM 3576 C C . ASP A 1 438 ? 51.913 16.154 -214.034 1.00 36.78 438 ASP A C 1
ATOM 3578 O O . ASP A 1 438 ? 52.927 15.664 -213.542 1.00 36.78 438 ASP A O 1
ATOM 3582 N N . ASP A 1 439 ? 50.907 16.621 -213.275 1.00 39.78 439 ASP A N 1
ATOM 3583 C CA . ASP A 1 439 ? 50.942 16.895 -211.818 1.00 39.78 439 ASP A CA 1
ATOM 3584 C C . ASP A 1 439 ? 49.731 16.273 -211.085 1.00 39.78 439 ASP A C 1
ATOM 3586 O O . ASP A 1 439 ? 48.606 16.410 -211.569 1.00 39.78 439 ASP A O 1
ATOM 3590 N N . ASP A 1 440 ? 49.927 15.642 -209.910 1.00 31.09 440 ASP A N 1
ATOM 3591 C CA . ASP A 1 440 ? 48.826 15.063 -209.104 1.00 31.09 440 ASP A CA 1
ATOM 3592 C C . ASP A 1 440 ? 49.169 14.841 -207.592 1.00 31.09 440 ASP A C 1
ATOM 3594 O O . ASP A 1 440 ? 50.100 14.115 -207.255 1.00 31.09 440 ASP A O 1
ATOM 3598 N N . VAL A 1 441 ? 48.363 15.449 -206.697 1.00 33.81 441 VAL A N 1
ATOM 3599 C CA . VAL A 1 441 ? 48.015 15.147 -205.264 1.00 33.81 441 VAL A CA 1
ATOM 3600 C C . VAL A 1 441 ? 49.072 14.750 -204.177 1.00 33.81 441 VAL A C 1
ATOM 3602 O O . VAL A 1 441 ? 49.793 13.774 -204.331 1.00 33.81 441 VAL A O 1
ATOM 3605 N N . ILE A 1 442 ? 49.000 15.368 -202.964 1.00 33.31 442 ILE A N 1
ATOM 3606 C CA . ILE A 1 442 ? 48.828 14.752 -201.590 1.00 33.31 442 ILE A CA 1
ATOM 3607 C C . ILE A 1 442 ? 49.273 15.657 -200.396 1.00 33.31 442 ILE A C 1
ATOM 3609 O O . ILE A 1 442 ? 50.153 16.504 -200.503 1.00 33.31 442 ILE A O 1
ATOM 3613 N N . THR A 1 443 ? 48.613 15.476 -199.237 1.00 42.44 443 THR A N 1
ATOM 3614 C CA . THR A 1 443 ? 48.660 16.258 -197.970 1.00 42.44 443 THR A CA 1
ATOM 3615 C C . THR A 1 443 ? 49.484 15.644 -196.816 1.00 42.44 443 THR A C 1
ATOM 3617 O O . THR A 1 443 ? 49.619 14.424 -196.750 1.00 42.44 443 THR A O 1
ATOM 3620 N N . SER A 1 444 ? 49.858 16.436 -195.791 1.00 33.91 444 SER A N 1
ATOM 3621 C CA . SER A 1 444 ? 50.170 15.947 -194.420 1.00 33.91 444 SER A CA 1
ATOM 3622 C C . SER A 1 444 ? 49.962 17.019 -193.315 1.00 33.91 444 SER A C 1
ATOM 3624 O O . SER A 1 444 ? 49.677 18.174 -193.627 1.00 33.91 444 SER A O 1
ATOM 3626 N N . GLY A 1 445 ? 50.055 16.643 -192.024 1.00 31.44 445 GLY A N 1
ATOM 3627 C CA . GLY A 1 445 ? 49.858 17.519 -190.844 1.00 31.44 4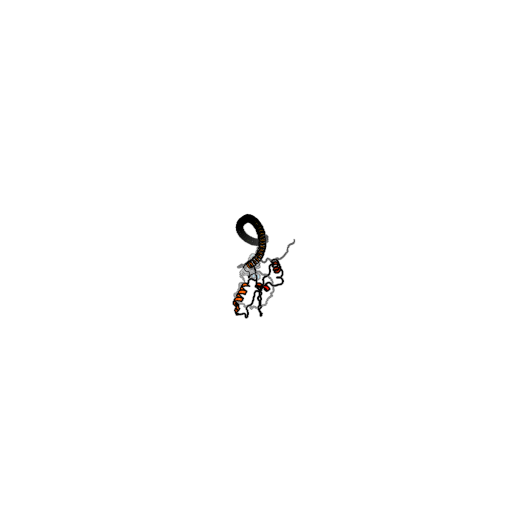45 GLY A CA 1
ATOM 3628 C C . GLY A 1 445 ? 50.519 16.971 -189.557 1.00 31.44 445 GLY A C 1
ATOM 3629 O O . GLY A 1 445 ? 51.037 15.856 -189.576 1.00 31.44 445 GLY A O 1
ATOM 3630 N N . ILE A 1 446 ? 50.547 17.741 -188.450 1.00 32.50 446 ILE A N 1
ATOM 3631 C CA . ILE A 1 446 ? 51.371 17.467 -187.237 1.00 32.50 446 ILE A CA 1
ATOM 3632 C C . ILE A 1 446 ? 50.605 17.724 -185.911 1.00 32.50 446 ILE A C 1
ATOM 3634 O O . ILE A 1 446 ? 49.719 18.575 -185.862 1.00 32.50 446 ILE A O 1
ATOM 3638 N N . VAL A 1 447 ? 50.961 16.999 -184.831 1.00 29.77 447 VAL A N 1
ATOM 3639 C CA . VAL A 1 447 ? 50.342 17.027 -183.478 1.00 29.77 447 VAL A CA 1
ATOM 3640 C C . VAL A 1 447 ? 51.401 16.986 -182.350 1.00 29.77 447 VAL A C 1
ATOM 3642 O O . VAL A 1 447 ? 52.345 16.207 -182.439 1.00 29.77 447 VAL A O 1
ATOM 3645 N N . VAL A 1 448 ? 51.204 17.757 -181.262 1.00 35.44 448 VAL A N 1
ATOM 3646 C CA . VAL A 1 448 ? 51.924 17.711 -179.953 1.00 35.44 448 VAL A CA 1
ATOM 3647 C C . VAL A 1 448 ? 50.918 18.106 -178.840 1.00 35.44 448 VAL A C 1
ATOM 3649 O O . VAL A 1 448 ? 50.113 18.994 -179.099 1.00 35.44 448 VAL A O 1
ATOM 3652 N N . LEU A 1 449 ? 50.769 17.538 -177.626 1.00 31.88 449 LEU A N 1
ATOM 3653 C CA . LEU A 1 449 ? 51.496 16.576 -176.754 1.00 31.88 449 LEU A CA 1
ATOM 3654 C C . LEU A 1 449 ? 52.338 17.140 -175.570 1.00 31.88 449 LEU A C 1
ATOM 3656 O O . LEU A 1 449 ? 53.558 17.060 -175.575 1.00 31.88 449 LEU A O 1
ATOM 3660 N N . VAL A 1 450 ? 51.628 17.604 -174.523 1.00 30.11 450 VAL A N 1
ATOM 3661 C CA . VAL A 1 450 ? 51.778 17.239 -173.079 1.00 30.11 450 VAL A CA 1
ATOM 3662 C C . VAL A 1 450 ? 53.161 17.305 -172.385 1.00 30.11 450 VAL A C 1
ATOM 3664 O O . VAL A 1 450 ? 54.052 16.527 -172.708 1.00 30.11 450 VAL A O 1
ATOM 3667 N N . ASN A 1 451 ? 53.243 18.026 -171.247 1.00 29.92 451 ASN A N 1
ATOM 3668 C CA . ASN A 1 451 ? 53.701 17.412 -169.978 1.00 29.92 451 ASN A CA 1
ATOM 3669 C C . ASN A 1 451 ? 53.249 18.152 -168.696 1.00 29.92 451 ASN A C 1
ATOM 3671 O O . ASN A 1 451 ? 53.117 19.373 -168.685 1.00 29.92 451 ASN A O 1
ATOM 3675 N N . GLU A 1 452 ? 53.067 17.401 -167.605 1.00 34.97 452 GLU A N 1
ATOM 3676 C CA . GLU A 1 452 ? 52.868 17.905 -166.235 1.00 34.97 452 GLU A CA 1
ATOM 3677 C C . GLU A 1 452 ? 54.203 17.985 -165.464 1.00 34.97 452 GLU A C 1
ATOM 3679 O O . GLU A 1 452 ? 55.176 17.316 -165.821 1.00 34.97 452 GLU A O 1
ATOM 3684 N N . LYS A 1 453 ? 54.208 18.654 -164.297 1.00 32.94 453 LYS A N 1
ATOM 3685 C CA . LYS A 1 453 ? 54.881 18.094 -163.107 1.00 32.94 453 LYS A CA 1
ATOM 3686 C C . LYS A 1 453 ? 54.373 18.665 -161.780 1.00 32.94 453 LYS A C 1
ATOM 3688 O O . LYS A 1 453 ? 54.395 19.869 -161.555 1.00 32.94 453 LYS A O 1
ATOM 3693 N N . LYS A 1 454 ? 53.981 17.762 -160.876 1.00 43.41 454 LYS A N 1
ATOM 3694 C CA . LYS A 1 454 ? 53.784 18.034 -159.442 1.00 43.41 454 LYS A CA 1
ATOM 3695 C C . LYS A 1 454 ? 55.137 18.118 -158.732 1.00 43.41 454 LYS A C 1
ATOM 3697 O O . LYS A 1 454 ? 56.001 17.289 -159.016 1.00 43.41 454 LYS A O 1
ATOM 3702 N N . THR A 1 455 ? 55.228 18.956 -157.700 1.00 34.97 455 THR A N 1
ATOM 3703 C CA . THR A 1 455 ? 56.111 18.702 -156.549 1.00 34.97 455 THR A CA 1
ATOM 3704 C C . THR A 1 455 ? 55.386 19.083 -155.257 1.00 34.97 455 THR A C 1
ATOM 3706 O O . THR A 1 455 ? 54.698 20.098 -155.208 1.00 34.97 455 THR A O 1
ATOM 3709 N N . THR A 1 456 ? 55.507 18.232 -154.240 1.00 41.78 456 THR A N 1
ATOM 3710 C CA . THR A 1 456 ? 54.918 18.376 -152.894 1.00 41.78 456 THR A CA 1
ATOM 3711 C C . THR A 1 456 ? 55.846 19.191 -151.966 1.00 41.78 456 THR A C 1
ATOM 3713 O O . THR A 1 456 ? 56.843 19.733 -152.439 1.00 41.78 456 THR A O 1
ATOM 3716 N N . LEU A 1 457 ? 55.581 19.141 -150.648 1.00 35.88 457 LEU A N 1
ATOM 3717 C CA . LEU A 1 457 ? 56.338 19.685 -149.499 1.00 35.88 457 LEU A CA 1
ATOM 3718 C C . LEU A 1 457 ? 55.881 21.097 -149.058 1.00 35.88 457 LEU A C 1
ATOM 3720 O O . LEU A 1 457 ? 55.764 21.989 -149.892 1.00 35.88 457 LEU A O 1
ATOM 3724 N N . LEU A 1 458 ? 55.641 21.352 -147.763 1.00 40.75 458 LEU A N 1
ATOM 3725 C CA . LEU A 1 458 ? 55.596 20.433 -146.605 1.00 40.75 458 LEU A CA 1
ATOM 3726 C C . LEU A 1 458 ? 54.629 20.972 -145.537 1.00 40.75 458 LEU A C 1
ATOM 3728 O O . LEU A 1 458 ? 54.729 22.185 -145.252 1.00 40.75 458 LEU A O 1
#

Radius of gyration: 135.65 Å; Cα contacts (8 Å, |Δi|>4): 52; chains: 1; bounding box: 183×104×358 Å

Foldseek 3Di:
DDDDDDDDDDDDPPPDDDDDDDDDDDDDDDDDDDDDDDDDDDDDDDDDDDDDDPPDDDDDPPPDPDPDPVVVVVVCVVVVNLPQQCVNPPDPVNVCCVVVCPVPDPVVVVVNVCSNVCVVVVVVVVVVVVVVVVVVVVVVVVVVVCVVVVVVVVVVVVVVVVVVVVVVVVVVVVVVVVVVVVVVVVVVVVVVVVVVVVVVVVVVVVVVVVVVVVVVVVVVVVVVVVVVVVVVVVVVVVVVVVVVVVVVVVVVVVVVVVVVVVVVVVVVVVVVVVVVVVVVVVVVVVVVVVVVVVVVVVVVVVVVVVVVVVVVVVVVVVVVVVVVVVVVVVVVVVVVVVVVVVVVVVVVVVVVVVVVVVVVVVVLVVVCVPDPQCVQPDCLVVVVVVLVVCVVVDPDRWDDDPVVPDDDDDDPPVVVVVVVPPCVPDPSVVSSDIDDPDDDDDDDDDDDDDDDDDDDDD

pLDDT: mean 71.5, std 22.45, range [24.84, 97.25]

Sequence (458 aa):
MPAFQHPHLPPHPVLQRQNMELRIVSGATGSFVVTGNKDPLSPRPTPTVQEVTMVIKPLLYCTICSTEKNELNNILQAMDIMVECPVCVLTQATSKRFLISKDAKAERLFEFFYKGTGLEMLEDSYKSINIRKEESEAELNKKKQSLPDLRKDLRKWKRFLDSSKRISDYKNELIWANVIAMEKEVQEKEEAHKKIEEEFEEHKRDLEGCKKSFAEKSSELDEFNKQKNELVAEMENNRKKLEELKTEHEVQASFHRRNKGTLQRLQNERKKLEDDITGLEKCINEQKRRDQRNLEEEDKKRQEAIQNLQDNNTRLDNKLKTLRETINTTRSEQSNFGKVIENLRVEVNQHKYELQSIEGNLTATRNAIKSKVNAFGEHTERVLLEIRNMQQKFRKPPIGPIVIMANVGKRKAFSIGAEKHRVNASSQNEIEHFDCCDDDVITSGIVVLVNEKKTTLL

Mean predicted aligned error: 22.93 Å